Protein 6QFJ (pdb70)

B-factor: mean 63.12, std 31.99, range [20.8, 201.29]

Secondary structure (DSSP, 8-state):
-HHHHHHHHHHHHHHT-TT-SEEEEEEEEEETTEEEEEEEEEE-TT--HHHHHHHHHHHHHHHHHH--S-EEEEEEEEEPPPB-/-HHHHHHHHHHHHHT-TT-SEEEEEEEEEETTEEEEEEEEEE-TT--HHHHHHHHHHHHHHHHHH--S-EEEEEEEEEPPPP-/-HHHHHHHHHHHHHT-TT-SEEEEEEEEEETTEEEEEEEEEE-TT--HHHHHHHHHHHHHHHHHH--S-EEEEEEEEEPPPP-/-HHHHHHHHHHHT-TT--EEEEEEEEEETTEEEEEEEEEE-TT--HHHHHHHHHHHHHHHHHH--S-EEEEEEEEEPPPP-/-HHHHHHHHHHHT-TT--EEEEEEEEE-SSPEEEEEEEEE-TT--HHHHHHHHHHHHHHHHHH--S-EEEEEEEEEPPPB-/-HHHHHHHHHHHT-TT-SEEEEEEEEEETTEEEEEEEEEE-TT--HHHHHHHHHHHHHHHHHH--S-EEEEEEEEEPPPP-

Organism: NCBI:txid1246637

Sequence (493 aa):
SHMEEDYIEAIANVLEKTPSISDVKDIIARELGQVLEFEIDLYVPPDITVTTGEERIKKEVNQIIKEIVDDRKSTVKVRLFAAQEELHMEDYIEAIANVLEKTPSISDVKDIIARELGQVLEFEIDLYVPPDITVTTGERIKKKEVNQIIKEIVDRKSTVKVRLFAAQEELHMEDYIEAIANVLEKTPSISDVKDIIARELGQVLEFEIDLYVPPDITVTTGERIKKEVNQIIKEIVDRKSTVKVRLFAAQEELEDYIEAIANVLEKTPSISDVKDIIARELGQVLEFEIDLYVPPDITVTTGERIKKEVNQIIKEIVDRKSTVKVRLFAAQEELEDYIEAIANVLEKTPSISDVKDIIARELGQVLEFEIDLYVPPDITVTTGERIKKEVNQIIKEIVDRKSTVKVRLFAAQEELEDYIEAIANVLEKTPSISDVKDIIARELGQVLEFEIDLYVPPDITVTTGERIKKEVNQIIKEIVDRKSTVKVRLFAAQEEL

Nearest PDB structures (foldseek):
  6qfj-assembly4_D  TM=9.917E-01  e=2.788E-15  Desulfamplus magnetovallimortis
  3w5z-assembly1_A-2  TM=8.667E-01  e=2.080E-06  Magnetospirillum gryphiswaldense MSR-1
  6han-assembly2_B  TM=8.963E-01  e=3.581E-06  Magnetospirillum gryphiswaldense
  5hok-assembly1_D-2  TM=8.900E-01  e=1.954E-05  Magnetospira sp. QH-2
  5ho5-assembly1_B  TM=8.061E-01  e=1.594E-05  Magnetospira sp. QH-2

Structure (mmCIF, N/CA/C/O backbone):
data_6QFJ
#
_entry.id   6QFJ
#
_cell.length_a   46.973
_cell.length_b   47.070
_cell.length_c   74.626
_cell.angle_alpha   74.19
_cell.angle_beta   84.86
_cell.angle_gamma   84.21
#
_symmetry.space_group_name_H-M   'P 1'
#
loop_
_entity.id
_entity.type
_entity.pdbx_description
1 polymer 'Magnetosome membrane protein MamB, putative Co/Zn/Cd cation transporter. Cation diffusion facilitator family'
2 water water
#
loop_
_atom_site.group_PDB
_atom_site.id
_atom_site.type_symbol
_atom_site.label_atom_id
_atom_site.label_alt_id
_atom_site.label_comp_id
_atom_site.label_asym_id
_atom_site.label_entity_id
_atom_site.label_seq_id
_atom_site.pdbx_PDB_ins_code
_atom_site.Cartn_x
_atom_site.Cartn_y
_atom_site.Cartn_z
_atom_site.occupancy
_atom_site.B_iso_or_equiv
_atom_site.auth_seq_id
_atom_site.auth_comp_id
_atom_site.auth_asym_id
_atom_site.auth_atom_id
_atom_site.pdbx_PDB_model_num
ATOM 1 N N . SER A 1 1 ? -11.827 -14.279 -2.163 1.00 89.46 187 SER A N 1
ATOM 2 C CA . SER A 1 1 ? -10.957 -13.346 -1.379 1.00 91.60 187 SER A CA 1
ATOM 3 C C . SER A 1 1 ? -9.794 -12.711 -2.168 1.00 90.92 187 SER A C 1
ATOM 4 O O . SER A 1 1 ? -9.495 -11.543 -1.998 1.00 86.88 187 SER A O 1
ATOM 7 N N . HIS A 1 2 ? -9.107 -13.481 -3.001 1.00 86.08 188 HIS A N 1
ATOM 8 C CA . HIS A 1 2 ? -8.165 -12.895 -3.935 1.00 82.74 188 HIS A CA 1
ATOM 9 C C . HIS A 1 2 ? -8.959 -11.949 -4.866 1.00 76.69 188 HIS A C 1
ATOM 10 O O . HIS A 1 2 ? -8.376 -11.090 -5.543 1.00 61.60 188 HIS A O 1
ATOM 17 N N . MET A 1 3 ? -10.283 -12.116 -4.884 1.00 69.39 189 MET A N 1
ATOM 18 C CA . MET A 1 3 ? -11.160 -11.310 -5.680 1.00 66.55 189 MET A CA 1
ATOM 19 C C . MET A 1 3 ? -11.106 -9.871 -5.135 1.00 60.94 189 MET A C 1
ATOM 20 O O . MET A 1 3 ? -10.987 -8.906 -5.904 1.00 52.02 189 MET A O 1
ATOM 25 N N A GLU A 1 4 ? -11.165 -9.723 -3.813 0.50 61.65 190 GLU A N 1
ATOM 26 N N B GLU A 1 4 ? -11.150 -9.726 -3.818 0.50 61.15 190 GLU A N 1
ATOM 27 C CA A GLU A 1 4 ? -11.124 -8.375 -3.215 0.50 61.41 190 GLU A CA 1
ATOM 28 C CA B GLU A 1 4 ? -11.073 -8.392 -3.223 0.50 60.61 190 GLU A CA 1
ATOM 29 C C A GLU A 1 4 ? -9.754 -7.710 -3.435 0.50 59.34 190 GLU A C 1
ATOM 30 C C B GLU A 1 4 ? -9.746 -7.711 -3.467 0.50 58.80 190 GLU A C 1
ATOM 31 O O A GLU A 1 4 ? -9.673 -6.493 -3.502 0.50 55.23 190 GLU A O 1
ATOM 32 O O B GLU A 1 4 ? -9.672 -6.492 -3.507 0.50 54.78 190 GLU A O 1
ATOM 43 N N . ASP A 1 5 ? -8.693 -8.511 -3.543 1.00 56.57 191 ASP A N 1
ATOM 44 C CA . ASP A 1 5 ? -7.350 -7.998 -3.805 1.00 56.76 191 ASP A CA 1
ATOM 45 C C . ASP A 1 5 ? -7.251 -7.372 -5.192 1.00 52.66 191 ASP A C 1
ATOM 46 O O . ASP A 1 5 ? -6.683 -6.293 -5.355 1.00 47.62 191 ASP A O 1
ATOM 51 N N . TYR A 1 6 ? -7.842 -8.061 -6.156 1.00 47.88 192 TYR A N 1
ATOM 52 C CA . TYR A 1 6 ? -7.902 -7.568 -7.490 1.00 48.30 192 TYR A CA 1
ATOM 53 C C . TYR A 1 6 ? -8.717 -6.265 -7.612 1.00 49.57 192 TYR A C 1
ATOM 54 O O . TYR A 1 6 ? -8.284 -5.312 -8.267 1.00 48.72 192 TYR A O 1
ATOM 63 N N . ILE A 1 7 ? -9.904 -6.253 -7.004 1.00 48.89 193 ILE A N 1
ATOM 64 C CA . ILE A 1 7 ? -10.767 -5.083 -7.003 1.00 47.69 193 ILE A CA 1
ATOM 65 C C . ILE A 1 7 ? -10.047 -3.830 -6.447 1.00 46.24 193 ILE A C 1
ATOM 66 O O . ILE A 1 7 ? -10.117 -2.750 -7.050 1.00 42.01 193 ILE A O 1
ATOM 71 N N . GLU A 1 8 ? -9.334 -4.006 -5.348 1.00 46.05 194 GLU A N 1
ATOM 72 C CA . GLU A 1 8 ? -8.605 -2.933 -4.735 1.00 43.75 194 GLU A CA 1
ATOM 73 C C . GLU A 1 8 ? -7.502 -2.378 -5.627 1.00 40.44 194 GLU A C 1
ATOM 74 O O . GLU A 1 8 ? -7.331 -1.165 -5.719 1.00 34.51 194 GLU A O 1
ATOM 80 N N . ALA A 1 9 ? -6.759 -3.259 -6.320 1.00 38.51 195 ALA A N 1
ATOM 81 C CA . ALA A 1 9 ? -5.727 -2.784 -7.163 1.00 38.98 195 ALA A CA 1
ATOM 82 C C . ALA A 1 9 ? -6.353 -2.083 -8.408 1.00 34.32 195 ALA A C 1
ATOM 83 O O . ALA A 1 9 ? -5.858 -1.073 -8.889 1.00 32.17 195 ALA A O 1
ATOM 85 N N . ILE A 1 10 ? -7.376 -2.693 -8.974 1.00 35.60 196 ILE A N 1
ATOM 86 C CA . ILE A 1 10 ? -8.109 -2.085 -10.089 1.00 33.10 196 ILE A CA 1
ATOM 87 C C . ILE A 1 10 ? -8.617 -0.674 -9.724 1.00 32.80 196 ILE A C 1
ATOM 88 O O . ILE A 1 10 ? -8.331 0.284 -10.416 1.00 30.54 196 ILE A O 1
ATOM 93 N N . ALA A 1 11 ? -9.233 -0.524 -8.564 1.00 35.56 197 ALA A N 1
ATOM 94 C CA . ALA A 1 11 ? -9.705 0.779 -8.104 1.00 34.82 197 ALA A CA 1
ATOM 95 C C . ALA A 1 11 ? -8.573 1.732 -7.923 1.00 36.54 197 ALA A C 1
ATOM 96 O O . ALA A 1 11 ? -8.708 2.874 -8.304 1.00 32.45 197 ALA A O 1
ATOM 98 N N . ASN A 1 12 ? -7.438 1.257 -7.408 1.00 35.95 198 ASN A N 1
ATOM 99 C CA . ASN A 1 12 ? -6.295 2.137 -7.211 1.00 34.50 198 ASN A CA 1
ATOM 100 C C . ASN A 1 12 ? -5.842 2.684 -8.555 1.00 30.96 198 ASN A C 1
ATOM 101 O O . ASN A 1 12 ? -5.577 3.861 -8.689 1.00 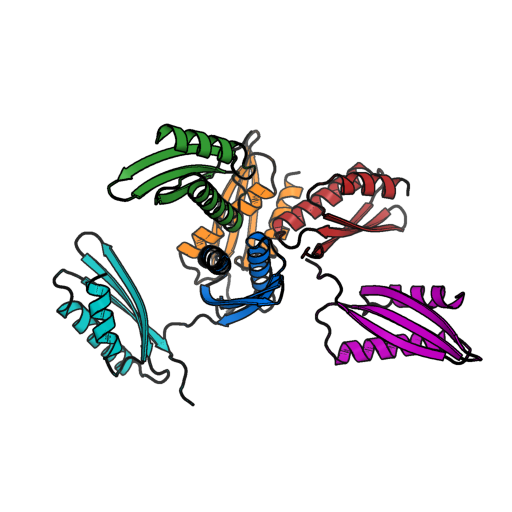31.62 198 ASN A O 1
ATOM 106 N N . VAL A 1 13 ? -5.831 1.849 -9.586 1.00 29.15 199 VAL A N 1
ATOM 107 C CA . VAL A 1 13 ? -5.378 2.330 -10.898 1.00 26.59 199 VAL A CA 1
ATOM 108 C C . VAL A 1 13 ? -6.341 3.304 -11.483 1.00 26.55 199 VAL A C 1
ATOM 109 O O . VAL A 1 13 ? -5.965 4.412 -11.982 1.00 26.93 199 VAL A O 1
ATOM 113 N N . LEU A 1 14 ? -7.609 2.932 -11.466 1.00 27.65 200 LEU A N 1
ATOM 114 C CA . LEU A 1 14 ? -8.654 3.700 -12.139 1.00 28.85 200 LEU A CA 1
ATOM 115 C C . LEU A 1 14 ? -8.754 5.103 -11.510 1.00 30.50 200 LEU A C 1
ATOM 116 O O . LEU A 1 14 ? -8.899 6.083 -12.234 1.00 32.57 200 LEU A O 1
ATOM 121 N N . GLU A 1 15 ? -8.578 5.193 -10.199 1.00 32.08 201 GLU A N 1
ATOM 122 C CA . GLU A 1 15 ? -8.565 6.462 -9.512 1.00 35.53 201 GLU A CA 1
ATOM 123 C C . GLU A 1 15 ? -7.500 7.420 -10.030 1.00 35.43 201 GLU A C 1
ATOM 124 O O . GLU A 1 15 ? -7.627 8.638 -9.877 1.00 36.20 201 GLU A O 1
ATOM 130 N N . LYS A 1 16 ? -6.416 6.881 -10.527 1.00 33.45 202 LYS A N 1
ATOM 131 C CA . LYS A 1 16 ? -5.302 7.674 -10.963 1.00 36.34 202 LYS A CA 1
ATOM 132 C C . LYS A 1 16 ? -5.261 7.741 -12.476 1.00 31.61 202 LYS A C 1
ATOM 133 O O . LYS A 1 16 ? -4.308 8.235 -13.040 1.00 32.80 202 LYS A O 1
ATOM 139 N N . THR A 1 17 ? -6.302 7.265 -13.155 1.00 30.04 203 THR A N 1
ATOM 140 C CA . THR A 1 17 ? -6.305 7.278 -14.611 1.00 25.13 203 THR A CA 1
ATOM 141 C C . THR A 1 17 ? -6.986 8.576 -15.042 1.00 26.66 203 THR A C 1
ATOM 142 O O . THR A 1 17 ? -8.193 8.776 -14.798 1.00 27.29 203 THR A O 1
ATOM 146 N N . PRO A 1 18 ? -6.220 9.493 -15.681 1.00 26.68 204 PRO A N 1
ATOM 147 C CA . PRO A 1 18 ? -6.790 10.808 -15.948 1.00 28.52 204 PRO A CA 1
ATOM 148 C C . PRO A 1 18 ? -8.043 10.877 -16.861 1.00 29.34 204 PRO A C 1
ATOM 149 O O . PRO A 1 18 ? -8.828 11.825 -16.735 1.00 30.94 204 PRO A O 1
ATOM 153 N N . SER A 1 19 ? -8.257 9.916 -17.737 1.00 29.48 205 SER A N 1
ATOM 154 C CA . SER A 1 19 ? -9.456 9.969 -18.594 1.00 30.85 205 SER A CA 1
ATOM 155 C C . SER A 1 19 ? -10.801 9.650 -17.876 1.00 30.58 205 SER A C 1
ATOM 156 O O . SER A 1 19 ? -11.898 9.813 -18.440 1.00 35.51 205 SER A O 1
ATOM 159 N N . ILE A 1 20 ? -10.697 9.234 -16.629 1.00 30.90 206 ILE A N 1
ATOM 160 C CA . ILE A 1 20 ? -11.818 8.769 -15.834 1.00 31.05 206 ILE A CA 1
ATOM 161 C C . ILE A 1 20 ? -12.043 9.761 -14.738 1.00 32.12 206 ILE A C 1
ATOM 162 O O . ILE A 1 20 ? -11.120 10.060 -13.976 1.00 31.54 206 ILE A O 1
ATOM 167 N N . SER A 1 21 ? -13.275 10.285 -14.621 1.00 27.32 207 SER A N 1
ATOM 168 C CA . SER A 1 21 ? -13.569 11.263 -13.528 1.00 29.58 207 SER A CA 1
ATOM 169 C C . SER A 1 21 ? -13.676 10.577 -12.178 1.00 30.35 207 SER A C 1
ATOM 170 O O . SER A 1 21 ? -13.223 11.056 -11.181 1.00 32.01 207 SER A O 1
ATOM 173 N N . ASP A 1 22 ? -14.266 9.417 -12.142 1.00 34.80 208 ASP A N 1
ATOM 174 C CA . ASP A 1 22 ? -14.462 8.674 -10.865 1.00 34.40 208 ASP A CA 1
ATOM 175 C C . ASP A 1 22 ? -14.953 7.264 -11.181 1.00 30.85 208 ASP A C 1
ATOM 176 O O . ASP A 1 22 ? -15.460 7.002 -12.281 1.00 31.18 208 ASP A O 1
ATOM 181 N N . VAL A 1 23 ? -14.802 6.385 -10.218 1.00 31.62 209 VAL A N 1
ATOM 182 C CA . VAL A 1 23 ? -15.312 5.030 -10.279 1.00 32.91 209 VAL A CA 1
ATOM 183 C C . VAL A 1 23 ? -16.704 5.071 -9.700 1.00 34.59 209 VAL A C 1
ATOM 184 O O . VAL A 1 23 ? -16.885 5.520 -8.581 1.00 36.67 209 VAL A O 1
ATOM 188 N N . LYS A 1 24 ? -17.683 4.615 -10.456 1.00 32.77 210 LYS A N 1
ATOM 189 C CA . LYS A 1 24 ? -19.033 4.524 -9.941 1.00 35.26 210 LYS A CA 1
ATOM 190 C C . LYS A 1 24 ? -19.269 3.197 -9.229 1.00 36.95 210 LYS A C 1
ATOM 191 O O . LYS A 1 24 ? -19.879 3.159 -8.180 1.00 38.92 210 LYS A O 1
ATOM 197 N N . ASP A 1 25 ? -18.786 2.116 -9.803 1.00 37.38 211 ASP A N 1
ATOM 198 C CA . ASP A 1 25 ? -18.934 0.797 -9.196 1.00 39.45 211 ASP A CA 1
ATOM 199 C C . ASP A 1 25 ? -18.068 -0.222 -9.868 1.00 35.51 211 ASP A C 1
ATOM 200 O O . ASP A 1 25 ? -17.796 -0.145 -11.073 1.00 33.29 211 ASP A O 1
ATOM 205 N N . ILE A 1 26 ? -17.586 -1.162 -9.080 1.00 37.12 212 ILE A N 1
ATOM 206 C CA . ILE A 1 26 ? -16.807 -2.321 -9.581 1.00 38.08 212 ILE A CA 1
ATOM 207 C C . ILE A 1 26 ? -17.434 -3.565 -9.013 1.00 41.16 212 ILE A C 1
ATOM 208 O O . ILE A 1 26 ? -17.542 -3.717 -7.795 1.00 40.63 212 ILE A O 1
ATOM 213 N N . ILE A 1 27 ? -17.875 -4.449 -9.886 1.00 40.59 213 ILE A N 1
ATOM 214 C CA . ILE A 1 27 ? -18.387 -5.749 -9.436 1.00 42.59 213 ILE A CA 1
ATOM 215 C C . ILE A 1 27 ? -17.578 -6.843 -10.058 1.00 40.82 213 ILE A C 1
ATOM 216 O O . ILE A 1 27 ? -17.183 -6.731 -11.217 1.00 39.60 213 ILE A O 1
ATOM 221 N N . ALA A 1 28 ? -17.373 -7.935 -9.326 1.00 45.99 214 ALA A N 1
ATOM 222 C CA . ALA A 1 28 ? -16.669 -9.134 -9.846 1.00 45.16 214 ALA A CA 1
ATOM 223 C C . ALA A 1 28 ? -17.368 -10.398 -9.417 1.00 50.01 214 ALA A C 1
ATOM 224 O O . ALA A 1 28 ? -17.790 -10.508 -8.284 1.00 49.47 214 ALA A O 1
ATOM 226 N N . ARG A 1 29 ? -17.459 -11.377 -10.308 1.00 53.50 215 ARG A N 1
ATOM 227 C CA . ARG A 1 29 ? -17.895 -12.681 -9.873 1.00 56.93 215 ARG A CA 1
ATOM 228 C C . ARG A 1 29 ? -17.157 -13.766 -10.613 1.00 57.37 215 ARG A C 1
ATOM 229 O O . ARG A 1 29 ? -16.563 -13.540 -11.672 1.00 50.19 215 ARG A O 1
ATOM 237 N N . GLU A 1 30 ? -17.236 -14.960 -10.046 1.00 58.41 216 GLU A N 1
ATOM 238 C CA . GLU A 1 30 ? -16.563 -16.102 -10.621 1.00 57.82 216 GLU A CA 1
ATOM 239 C C . GLU A 1 30 ? -17.556 -16.892 -11.412 1.00 59.26 216 GLU A C 1
ATOM 240 O O . GLU A 1 30 ? -18.608 -17.211 -10.930 1.00 66.51 216 GLU A O 1
ATOM 246 N N . LEU A 1 31 ? -17.200 -17.179 -12.640 1.00 59.22 217 LEU A N 1
ATOM 247 C CA . LEU A 1 31 ? -17.893 -18.132 -13.456 1.00 63.45 217 LEU A CA 1
ATOM 248 C C . LEU A 1 31 ? -16.924 -19.264 -13.856 1.00 62.94 217 LEU A C 1
ATOM 249 O O . LEU A 1 31 ? -16.226 -19.147 -14.851 1.00 58.11 217 LEU A O 1
ATOM 254 N N . GLY A 1 32 ? -16.961 -20.399 -13.122 1.00 60.13 218 GLY A N 1
ATOM 255 C CA . GLY A 1 32 ? -15.915 -21.381 -13.156 1.00 56.71 218 GLY A CA 1
ATOM 256 C C . GLY A 1 32 ? -14.582 -20.679 -12.895 1.00 55.31 218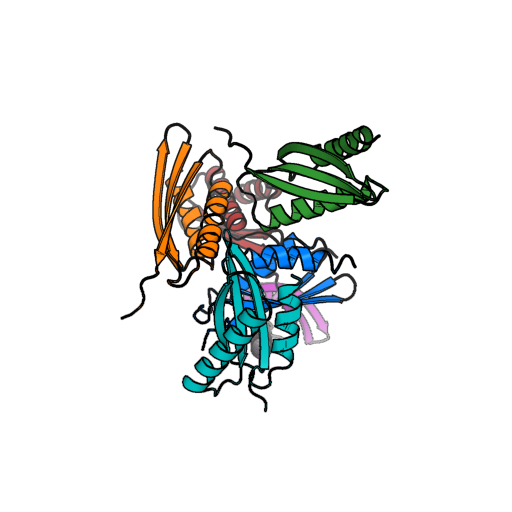 GLY A C 1
ATOM 257 O O . GLY A 1 32 ? -14.450 -19.918 -11.931 1.00 58.40 218 GLY A O 1
ATOM 258 N N . GLN A 1 33 ? -13.635 -20.862 -13.801 1.00 50.90 219 GLN A N 1
ATOM 259 C CA . GLN A 1 33 ? -12.319 -20.342 -13.674 1.00 49.85 219 GLN A CA 1
ATOM 260 C C . GLN A 1 33 ? -12.221 -18.916 -14.260 1.00 47.28 219 GLN A C 1
ATOM 261 O O . GLN A 1 33 ? -11.133 -18.414 -14.387 1.00 48.94 219 GLN A O 1
ATOM 267 N N . VAL A 1 34 ? -13.324 -18.355 -14.744 1.00 45.71 220 VAL A N 1
ATOM 268 C CA . VAL A 1 34 ? -13.328 -17.046 -15.371 1.00 43.05 220 VAL A CA 1
ATOM 269 C C . VAL A 1 34 ? -13.823 -16.043 -14.365 1.00 42.88 220 VAL A C 1
ATOM 270 O O . VAL A 1 34 ? -14.864 -16.228 -13.793 1.00 44.86 220 VAL A O 1
ATOM 274 N N . LEU A 1 35 ? -13.064 -14.968 -14.183 1.00 42.66 221 LEU A N 1
ATOM 275 C CA . LEU A 1 35 ? -13.518 -13.836 -13.451 1.00 44.02 221 LEU A CA 1
ATOM 276 C C . LEU A 1 35 ? -14.231 -12.824 -14.347 1.00 43.25 221 LEU A C 1
ATOM 277 O O . LEU A 1 35 ? -13.638 -12.287 -15.309 1.00 41.59 221 LEU A O 1
ATOM 282 N N . GLU A 1 36 ? -15.475 -12.543 -14.007 1.00 44.01 222 GLU A N 1
ATOM 283 C CA . GLU A 1 36 ? -16.283 -11.543 -14.709 1.00 46.18 222 GLU A CA 1
ATOM 284 C C . GLU A 1 36 ? -16.296 -10.214 -13.977 1.00 42.07 222 GLU A C 1
ATOM 285 O O . GLU A 1 36 ? -16.695 -10.142 -12.816 1.00 42.75 222 GLU A O 1
ATOM 291 N N . PHE A 1 37 ? -15.869 -9.181 -14.662 1.00 36.07 223 PHE A N 1
ATOM 292 C CA . PHE A 1 37 ? -15.870 -7.829 -14.070 1.00 34.45 223 PHE A CA 1
ATOM 293 C C . PHE A 1 37 ? -16.880 -6.935 -14.766 1.00 34.85 223 PHE A C 1
ATOM 294 O O . PHE A 1 37 ? -17.002 -6.964 -16.004 1.00 36.87 223 PHE A O 1
ATOM 302 N N . GLU A 1 38 ? -17.649 -6.198 -13.964 1.00 36.25 224 GLU A N 1
ATOM 303 C CA . GLU A 1 38 ? -18.530 -5.121 -14.431 1.00 35.55 224 GLU A CA 1
ATOM 304 C C . GLU A 1 38 ? -18.037 -3.861 -13.829 1.00 32.11 224 GLU A C 1
ATOM 305 O O . GLU A 1 38 ? -17.996 -3.716 -12.579 1.00 34.84 224 GLU A O 1
ATOM 311 N N . ILE A 1 39 ? -17.611 -2.953 -14.685 1.00 29.09 225 ILE A N 1
ATOM 312 C CA . ILE A 1 39 ? -17.018 -1.716 -14.246 1.00 32.81 225 ILE A CA 1
ATOM 313 C C . ILE A 1 39 ? -17.861 -0.536 -14.747 1.00 30.69 225 ILE A C 1
ATOM 314 O O . ILE A 1 39 ? -18.042 -0.350 -15.994 1.00 28.07 225 ILE A O 1
ATOM 319 N N . ASP A 1 40 ? -18.368 0.257 -13.793 1.00 29.21 226 ASP A N 1
ATOM 320 C CA . ASP A 1 40 ? -19.083 1.489 -14.095 1.00 30.21 226 ASP A CA 1
ATOM 321 C C . ASP A 1 40 ? -18.245 2.692 -13.742 1.00 28.50 226 ASP A C 1
ATOM 322 O O . ASP A 1 40 ? -17.768 2.797 -12.615 1.00 28.70 226 ASP A O 1
ATOM 327 N N . LEU A 1 41 ? -18.096 3.612 -14.686 1.00 25.03 227 LEU A N 1
ATOM 328 C CA . LEU A 1 41 ? -17.282 4.825 -14.515 1.00 24.90 227 LEU A CA 1
ATOM 329 C C . LEU A 1 41 ? -17.985 6.080 -14.868 1.00 24.75 227 LEU A C 1
ATOM 330 O O . LEU A 1 41 ? -18.850 6.092 -15.732 1.00 28.31 227 LEU A O 1
ATOM 335 N N . TYR A 1 42 ? -17.619 7.166 -14.171 1.00 24.44 228 TYR A N 1
ATOM 336 C CA . TYR A 1 42 ? -18.013 8.504 -14.528 1.00 23.71 228 TYR A CA 1
ATOM 337 C C . TYR A 1 42 ? -16.978 9.080 -15.397 1.00 23.85 228 TYR A C 1
ATOM 338 O O . TYR A 1 42 ? -15.797 8.955 -15.150 1.00 25.23 228 TYR A O 1
ATOM 347 N N . VAL A 1 43 ? -17.409 9.748 -16.443 1.00 27.05 229 VAL A N 1
ATOM 348 C CA . VAL A 1 43 ? -16.504 10.436 -17.363 1.00 26.53 229 VAL A CA 1
ATOM 349 C C . VAL A 1 43 ? -17.116 11.798 -17.680 1.00 27.64 229 VAL A C 1
ATOM 350 O O . VAL A 1 43 ? -18.307 12.032 -17.401 1.00 31.75 229 VAL A O 1
ATOM 354 N N . PRO A 1 44 ? -16.354 12.669 -18.353 1.00 27.82 230 PRO A N 1
ATOM 355 C CA . PRO A 1 44 ? -16.848 14.027 -18.607 1.00 29.67 230 PRO A CA 1
ATOM 356 C C . PRO A 1 44 ? -18.033 13.917 -19.495 1.00 30.86 230 PRO A C 1
ATOM 357 O O . PRO A 1 44 ? -18.028 13.091 -20.439 1.00 29.92 230 PRO A O 1
ATOM 361 N N . PRO A 1 45 ? -19.076 14.715 -19.233 1.00 33.83 231 PRO A N 1
ATOM 362 C CA . PRO A 1 45 ? -20.335 14.592 -20.021 1.00 30.58 231 PRO A CA 1
ATOM 363 C C . PRO A 1 45 ? -20.216 14.816 -21.511 1.00 32.93 231 PRO A C 1
ATOM 364 O O . PRO A 1 45 ? -21.065 14.328 -22.266 1.00 32.79 231 PRO A O 1
ATOM 368 N N . ASP A 1 46 ? -19.193 15.540 -21.951 1.00 33.12 232 ASP A N 1
ATOM 369 C CA . ASP A 1 46 ? -19.029 15.836 -23.346 1.00 36.17 232 ASP A CA 1
ATOM 370 C C . ASP A 1 46 ? -18.132 14.824 -24.097 1.00 37.29 232 ASP A C 1
ATOM 371 O O . ASP A 1 46 ? -17.737 15.085 -25.206 1.00 37.95 232 ASP A O 1
ATOM 376 N N . ILE A 1 47 ? -17.798 13.673 -23.537 1.00 33.56 233 ILE A N 1
ATOM 377 C CA . ILE A 1 47 ? -16.872 12.806 -24.290 1.00 32.41 233 ILE A CA 1
ATOM 378 C C . ILE A 1 47 ? -17.569 12.413 -25.602 1.00 34.54 233 ILE A C 1
ATOM 379 O O . ILE A 1 47 ? -18.760 12.257 -25.652 1.00 33.86 233 ILE A O 1
ATOM 384 N N . THR A 1 48 ? -16.800 12.167 -26.632 1.00 35.17 234 THR A N 1
ATOM 385 C CA . THR A 1 48 ? -17.376 11.641 -27.897 1.00 35.56 234 THR A CA 1
ATOM 386 C C . THR A 1 48 ? -17.451 10.131 -27.819 1.00 33.67 234 THR A C 1
ATOM 387 O O . THR A 1 48 ? -16.896 9.485 -26.903 1.00 28.36 234 THR A O 1
ATOM 391 N N . VAL A 1 49 ? -18.079 9.564 -28.819 1.00 35.98 235 VAL A N 1
ATOM 392 C CA . VAL A 1 49 ? -18.222 8.111 -28.912 1.00 40.38 235 VAL A CA 1
ATOM 393 C C . VAL A 1 49 ? -16.868 7.406 -29.065 1.00 35.70 235 VAL A C 1
ATOM 394 O O . VAL A 1 49 ? -16.603 6.374 -28.448 1.00 36.44 235 VAL A O 1
ATOM 398 N N . THR A 1 50 ? -15.992 8.016 -29.851 1.00 34.36 236 THR A N 1
ATOM 399 C CA . THR A 1 50 ? -14.674 7.486 -30.043 1.00 34.52 236 THR A CA 1
ATOM 400 C C . THR A 1 50 ? -13.863 7.492 -28.750 1.00 31.73 236 THR A C 1
ATOM 401 O O . THR A 1 50 ? -13.252 6.491 -28.388 1.00 31.65 236 THR A O 1
ATOM 405 N N . THR A 1 51 ? -13.877 8.608 -28.019 1.00 31.26 237 THR A N 1
ATOM 406 C CA . THR A 1 51 ? -13.145 8.659 -26.762 1.00 29.48 237 THR A CA 1
ATOM 407 C C . THR A 1 51 ? -13.681 7.620 -25.806 1.00 27.52 237 THR A C 1
ATOM 408 O O . THR A 1 51 ? -12.939 7.018 -25.061 1.00 28.52 237 THR A O 1
ATOM 412 N N . GLY A 1 52 ? -15.030 7.481 -25.760 1.00 26.47 238 GLY A N 1
ATOM 413 C CA . GLY A 1 52 ? -15.658 6.495 -24.862 1.00 25.29 238 GLY A CA 1
ATOM 414 C C . GLY A 1 52 ? -15.189 5.087 -25.156 1.00 25.99 238 GLY A C 1
ATOM 415 O O . GLY A 1 52 ? -14.796 4.339 -24.245 1.00 22.49 238 GLY A O 1
ATOM 416 N N . GLU A 1 53 ? -15.134 4.748 -26.434 1.00 27.65 239 GLU A N 1
ATOM 417 C CA A GLU A 1 53 ? -14.588 3.456 -26.852 0.50 30.53 239 GLU A CA 1
ATOM 418 C CA B GLU A 1 53 ? -14.581 3.459 -26.868 0.50 31.33 239 GLU A CA 1
ATOM 419 C C . GLU A 1 53 ? -13.090 3.288 -26.496 1.00 28.34 239 GLU A C 1
ATOM 420 O O . GLU A 1 53 ? -12.671 2.251 -25.949 1.00 25.45 239 GLU A O 1
ATOM 431 N N . ARG A 1 54 ? -12.312 4.330 -26.716 1.00 26.87 240 ARG A N 1
ATOM 432 C CA . ARG A 1 54 ? -10.933 4.353 -26.262 1.00 24.73 240 ARG A CA 1
ATOM 433 C C . ARG A 1 54 ? -10.786 4.235 -24.723 1.00 25.90 240 ARG A C 1
ATOM 434 O O . ARG A 1 54 ? -9.963 3.444 -24.235 1.00 23.54 240 ARG A O 1
ATOM 442 N N . ILE A 1 55 ? -11.646 4.858 -23.934 1.00 23.65 241 ILE A N 1
ATOM 443 C CA . ILE A 1 55 ? -11.549 4.637 -22.460 1.00 23.32 241 ILE A CA 1
ATOM 444 C C . ILE A 1 55 ? -11.888 3.199 -22.087 1.00 23.33 241 ILE A C 1
ATOM 445 O O . ILE A 1 55 ? -11.247 2.589 -21.168 1.00 23.76 241 ILE A O 1
ATOM 450 N N . LYS A 1 56 ? -12.924 2.612 -22.741 1.00 22.71 242 LYS A N 1
ATOM 451 C CA . LYS A 1 56 ? -13.265 1.167 -22.440 1.00 23.66 242 LYS A CA 1
ATOM 452 C C . LYS A 1 56 ? -12.147 0.223 -22.742 1.00 24.25 242 LYS A C 1
ATOM 453 O O . LYS A 1 56 ? -11.870 -0.681 -21.983 1.00 25.98 242 LYS A O 1
ATOM 459 N N . LYS A 1 57 ? -11.444 0.485 -23.825 1.00 29.05 243 LYS A N 1
ATOM 460 C CA . LYS A 1 57 ? -10.221 -0.235 -24.162 1.00 35.31 243 LYS A CA 1
ATOM 461 C C . LYS A 1 57 ? -9.131 -0.086 -23.097 1.00 32.92 243 LYS A C 1
ATOM 462 O O . LYS A 1 57 ? -8.456 -1.086 -22.722 1.00 27.39 243 LYS A O 1
ATOM 468 N N . GLU A 1 58 ? -8.910 1.153 -22.598 1.00 28.38 244 GLU A N 1
ATOM 469 C CA . GLU A 1 58 ? -7.922 1.335 -21.466 1.00 28.54 244 GLU A CA 1
ATOM 470 C C . GLU A 1 58 ? -8.291 0.599 -20.246 1.00 25.31 244 GLU A C 1
ATOM 471 O O . GLU A 1 58 ? -7.426 0.002 -19.559 1.00 28.24 244 GLU A O 1
ATOM 477 N N . VAL A 1 59 ? -9.590 0.631 -19.904 1.00 24.08 245 VAL A N 1
ATOM 478 C CA . VAL A 1 59 ? -10.027 -0.118 -18.721 1.00 26.00 245 VAL A CA 1
ATOM 479 C C . VAL A 1 59 ? -9.828 -1.614 -18.834 1.00 24.98 245 VAL A C 1
ATOM 480 O O . VAL A 1 59 ? -9.397 -2.328 -17.904 1.00 23.20 245 VAL A O 1
ATOM 484 N N . ASN A 1 60 ? -10.089 -2.100 -20.009 1.00 27.77 246 ASN A N 1
ATOM 485 C CA . ASN A 1 60 ? -9.922 -3.508 -20.298 1.00 27.73 246 ASN A CA 1
ATOM 486 C C . ASN A 1 60 ? -8.430 -3.912 -20.178 1.00 28.55 246 ASN A C 1
ATOM 487 O O . ASN A 1 60 ? -8.106 -4.945 -19.603 1.00 29.78 246 ASN A O 1
ATOM 492 N N . GLN A 1 61 ? -7.543 -3.072 -20.696 1.00 25.47 247 GLN A N 1
ATOM 493 C CA . GLN A 1 61 ? -6.105 -3.300 -20.603 1.00 23.57 247 GLN A CA 1
ATOM 494 C C . GLN A 1 61 ? -5.687 -3.376 -19.141 1.00 23.62 247 GLN A C 1
ATOM 495 O O . GLN A 1 61 ? -4.954 -4.266 -18.717 1.00 21.80 247 GLN A O 1
ATOM 501 N N . ILE A 1 62 ? -6.183 -2.461 -18.346 1.00 23.72 248 ILE A N 1
ATOM 502 C CA . ILE A 1 62 ? -5.834 -2.481 -16.898 1.00 24.05 248 ILE A CA 1
ATOM 503 C C . ILE A 1 62 ? -6.197 -3.752 -16.234 1.00 24.39 248 ILE A C 1
ATOM 504 O O . ILE A 1 62 ? -5.368 -4.402 -15.580 1.00 27.23 248 ILE A O 1
ATOM 509 N N . ILE A 1 63 ? -7.435 -4.206 -16.480 1.00 26.10 249 ILE A N 1
ATOM 510 C CA . ILE A 1 63 ? -7.856 -5.452 -15.860 1.00 27.00 249 ILE A CA 1
ATOM 511 C C . ILE A 1 63 ? -7.050 -6.635 -16.317 1.00 29.21 249 ILE A C 1
ATOM 512 O O . ILE A 1 63 ? -6.564 -7.441 -15.482 1.00 33.71 249 ILE A O 1
ATOM 517 N N . LYS A 1 64 ? -6.869 -6.769 -17.631 1.00 30.14 250 LYS A N 1
ATOM 518 C CA . LYS A 1 64 ? -6.082 -7.868 -18.153 1.00 32.20 250 LYS A CA 1
ATOM 519 C C . LYS A 1 64 ? -4.650 -7.884 -17.596 1.00 30.44 250 LYS A C 1
ATOM 520 O O . LYS A 1 64 ? -4.064 -8.941 -17.392 1.00 32.62 250 LYS A O 1
ATOM 526 N N . GLU A 1 65 ? -4.076 -6.717 -17.370 1.00 28.01 251 GLU A N 1
ATOM 527 C CA . GLU A 1 65 ? -2.770 -6.682 -16.810 1.00 30.18 251 GLU A CA 1
ATOM 528 C C . GLU A 1 65 ? -2.759 -7.081 -15.350 1.00 30.20 251 GLU A C 1
ATOM 529 O O . GLU A 1 65 ? -1.857 -7.781 -14.898 1.00 34.97 251 GLU A O 1
ATOM 535 N N . ILE A 1 66 ? -3.718 -6.616 -14.583 1.00 30.73 252 ILE A N 1
ATOM 536 C CA . ILE A 1 66 ? -3.720 -6.919 -13.128 1.00 32.52 252 ILE A CA 1
ATOM 537 C C . ILE A 1 66 ? -4.129 -8.328 -12.778 1.00 32.37 252 ILE A C 1
ATOM 538 O O . ILE A 1 66 ? -3.552 -8.940 -11.893 1.00 38.15 252 ILE A O 1
ATOM 543 N N . VAL A 1 67 ? -5.139 -8.848 -13.443 1.00 32.77 253 VAL A N 1
ATOM 544 C CA . VAL A 1 67 ? -5.655 -10.182 -13.176 1.00 34.00 253 VAL A CA 1
ATOM 545 C C . VAL A 1 67 ? -4.952 -11.220 -14.046 1.00 38.17 253 VAL A C 1
ATOM 546 O O . VAL A 1 67 ? -5.067 -11.196 -15.271 1.00 40.38 253 VAL A O 1
ATOM 550 N N . ASP A 1 68 ? -4.305 -12.176 -13.406 1.00 46.50 254 ASP A N 1
ATOM 551 C CA A ASP A 1 68 ? -3.523 -13.188 -14.096 0.50 53.53 254 ASP A CA 1
ATOM 552 C CA B ASP A 1 68 ? -3.501 -13.199 -14.127 0.50 52.95 254 ASP A CA 1
ATOM 553 C C . ASP A 1 68 ? -4.438 -14.161 -14.870 1.00 54.88 254 ASP A C 1
ATOM 554 O O . ASP A 1 68 ? -4.185 -14.523 -16.033 1.00 59.98 254 ASP A O 1
ATOM 563 N N . ARG A 1 69 ? -5.521 -14.544 -14.225 1.00 54.03 255 ARG A N 1
ATOM 564 C CA . ARG A 1 69 ? -6.471 -15.492 -14.797 1.00 50.77 255 ARG A CA 1
ATOM 565 C C . ARG A 1 69 ? -7.345 -14.902 -15.891 1.00 43.02 255 ARG A C 1
ATOM 566 O O . ARG A 1 69 ? -7.436 -13.676 -16.078 1.00 38.84 255 ARG A O 1
ATOM 574 N N . LYS A 1 70 ? -8.020 -15.790 -16.562 1.00 36.14 256 LYS A N 1
ATOM 575 C CA . LYS A 1 70 ? -8.934 -15.422 -17.612 1.00 35.80 256 LYS A CA 1
ATOM 576 C C . LYS A 1 70 ? -10.069 -14.560 -17.050 1.00 35.45 256 LYS A C 1
ATOM 577 O O . LYS A 1 70 ? -10.621 -14.850 -15.975 1.00 37.27 256 LYS A O 1
ATOM 583 N N . SER A 1 71 ? -10.424 -13.506 -17.791 1.00 33.89 257 SER A N 1
ATOM 584 C CA . SER A 1 71 ? -11.419 -12.573 -17.394 1.00 32.98 257 SER A CA 1
ATOM 585 C C . SER A 1 71 ? -12.266 -12.100 -18.555 1.00 35.59 257 SER A C 1
ATOM 586 O O . SER A 1 71 ? -11.895 -12.174 -19.720 1.00 35.04 257 SER A O 1
ATOM 589 N N . THR A 1 72 ? -13.452 -11.643 -18.181 1.00 35.57 258 THR A N 1
ATOM 590 C CA . THR A 1 72 ? -14.350 -10.956 -19.034 1.00 42.56 258 THR A CA 1
ATOM 591 C C . THR A 1 72 ? -14.602 -9.583 -18.382 1.00 38.12 258 THR A C 1
ATOM 592 O O . THR A 1 72 ? -14.700 -9.494 -17.179 1.00 40.11 258 THR A O 1
ATOM 596 N N . VAL A 1 73 ? -14.739 -8.556 -19.197 1.00 32.88 259 VAL A N 1
ATOM 597 C CA . VAL A 1 73 ? -14.817 -7.194 -18.672 1.00 33.11 259 VAL A CA 1
ATOM 598 C C . VAL A 1 73 ? -15.938 -6.470 -19.376 1.00 32.89 259 VAL A C 1
ATOM 599 O O . VAL A 1 73 ? -15.925 -6.314 -20.589 1.00 31.95 259 VAL A O 1
ATOM 603 N N . LYS A 1 74 ? -16.909 -6.025 -18.617 1.00 34.53 260 LYS A N 1
ATOM 604 C CA . LYS A 1 74 ? -17.970 -5.220 -19.196 1.00 35.64 260 LYS A CA 1
ATOM 605 C C . LYS A 1 74 ? -17.876 -3.778 -18.582 1.00 32.90 260 LYS A C 1
ATOM 606 O O . LYS A 1 74 ? -17.966 -3.602 -17.357 1.00 27.42 260 LYS A O 1
ATOM 612 N N . VAL A 1 75 ? -17.733 -2.767 -19.435 1.00 29.35 261 VAL A N 1
ATOM 613 C CA . VAL A 1 75 ? -17.510 -1.383 -18.945 1.00 29.83 261 VAL A CA 1
ATOM 614 C C . VAL A 1 75 ? -18.704 -0.528 -19.348 1.00 30.16 261 VAL A C 1
ATOM 615 O O . VAL A 1 75 ? -19.078 -0.555 -20.524 1.00 27.21 261 VAL A O 1
ATOM 619 N N . ARG A 1 76 ? -19.268 0.220 -18.386 1.00 27.62 262 ARG A N 1
ATOM 620 C CA . ARG A 1 76 ? -20.304 1.174 -18.710 1.00 31.38 262 ARG A CA 1
ATOM 621 C C . ARG A 1 76 ? -19.842 2.566 -18.351 1.00 26.77 262 ARG A C 1
ATOM 622 O O . ARG A 1 76 ? -19.307 2.761 -17.287 1.00 25.71 262 ARG A O 1
ATOM 630 N N . LEU A 1 77 ? -20.107 3.542 -19.215 1.00 27.47 263 LEU A N 1
ATOM 631 C CA . LEU A 1 77 ? -19.682 4.953 -18.962 1.00 28.01 263 LEU A CA 1
ATOM 632 C C . LEU A 1 77 ? -20.935 5.825 -18.693 1.00 27.83 263 LEU A C 1
ATOM 633 O O . LEU A 1 77 ? -21.943 5.762 -19.423 1.00 25.98 263 LEU A O 1
ATOM 638 N N . PHE A 1 78 ? -20.837 6.624 -17.626 1.00 26.35 264 PHE A N 1
ATOM 639 C CA . PHE A 1 78 ? -21.879 7.545 -17.218 1.00 26.13 264 PHE A CA 1
ATOM 640 C C . PHE A 1 78 ? -21.331 8.953 -17.147 1.00 24.37 264 PHE A C 1
ATOM 641 O O . PHE A 1 78 ? -20.183 9.166 -16.802 1.00 24.65 264 PHE A O 1
ATOM 649 N N . ALA A 1 79 ? -22.146 9.952 -17.462 1.00 25.64 265 ALA A N 1
ATOM 650 C CA . ALA A 1 79 ? -21.748 11.357 -17.356 1.00 27.01 265 ALA A CA 1
ATOM 651 C C . ALA A 1 79 ? -21.417 11.665 -15.870 1.00 29.59 265 ALA A C 1
ATOM 652 O O . ALA A 1 79 ? -22.244 11.443 -14.984 1.00 29.30 265 ALA A O 1
ATOM 654 N N . ALA A 1 80 ? -20.269 12.246 -15.624 1.00 27.37 266 ALA A N 1
ATOM 655 C CA . ALA A 1 80 ? -20.021 12.789 -14.249 1.00 29.68 266 ALA A CA 1
ATOM 656 C C . ALA A 1 80 ? -21.130 13.761 -13.845 1.00 31.51 266 ALA A C 1
ATOM 657 O O . ALA A 1 80 ? -21.697 14.512 -14.672 1.00 29.59 266 ALA A O 1
ATOM 659 N N . GLN A 1 81 ? -21.380 13.786 -12.558 1.00 33.19 267 GLN A N 1
ATOM 660 C CA . GLN A 1 81 ? -22.471 14.529 -11.972 1.00 39.93 267 GLN A CA 1
ATOM 661 C C . GLN A 1 81 ? -21.878 15.946 -11.806 1.00 42.66 267 GLN A C 1
ATOM 662 O O . GLN A 1 81 ? -20.791 16.063 -11.262 1.00 40.50 267 GLN A O 1
ATOM 668 N N . GLU A 1 82 ? -22.568 16.944 -12.311 1.00 42.10 268 GLU A N 1
ATOM 669 C CA . GLU A 1 82 ? -22.170 18.326 -12.229 1.00 48.32 268 GLU A CA 1
ATOM 670 C C . GLU A 1 82 ? -22.924 19.053 -11.118 1.00 44.72 268 GLU A C 1
ATOM 671 O O . GLU A 1 82 ? -24.100 18.808 -10.855 1.00 39.65 268 GLU A O 1
ATOM 677 N N . GLU A 1 83 ? -22.239 20.017 -10.532 1.00 43.50 269 GLU A N 1
ATOM 678 C CA . GLU A 1 83 ? -22.778 20.895 -9.558 1.00 45.82 269 GLU A CA 1
ATOM 679 C C . GLU A 1 83 ? -23.983 21.644 -10.100 1.00 46.25 269 GLU A C 1
ATOM 680 O O . GLU A 1 83 ? -23.961 22.092 -11.216 1.00 51.05 269 GLU A O 1
ATOM 686 N N . LEU A 1 84 ? -25.014 21.767 -9.299 1.00 47.14 270 LEU A N 1
ATOM 687 C CA . LEU A 1 84 ? -26.252 22.425 -9.710 1.00 56.28 270 LEU A CA 1
ATOM 688 C C . LEU A 1 84 ? -26.073 23.902 -9.745 1.00 61.50 270 LEU A C 1
ATOM 689 O O . LEU A 1 84 ? -26.630 24.579 -10.616 1.00 78.70 270 LEU A O 1
ATOM 695 N N . HIS B 1 2 ? 15.849 9.156 -37.852 1.00 80.86 188 HIS B N 1
ATOM 696 C CA . HIS B 1 2 ? 15.277 8.346 -36.775 1.00 77.87 188 HIS B CA 1
ATOM 697 C C . HIS B 1 2 ? 14.438 9.243 -35.813 1.00 75.63 188 HIS B C 1
ATOM 698 O O . HIS B 1 2 ? 13.536 8.753 -35.119 1.00 61.30 188 HIS B O 1
ATOM 705 N N . MET B 1 3 ? 14.737 10.546 -35.788 1.00 71.48 189 MET B N 1
ATOM 706 C CA . MET B 1 3 ? 14.025 11.498 -34.984 1.00 71.77 189 MET B CA 1
ATOM 707 C C . MET B 1 3 ? 12.580 11.597 -35.523 1.00 65.90 189 MET B C 1
ATOM 708 O O . MET B 1 3 ? 11.619 11.571 -34.766 1.00 54.86 189 MET B O 1
ATOM 713 N N . GLU B 1 4 ? 12.436 11.650 -36.840 1.00 66.19 190 GLU B N 1
ATOM 714 C CA . GLU B 1 4 ? 11.125 11.762 -37.448 1.00 67.41 190 GLU B CA 1
ATOM 715 C C . GLU B 1 4 ? 10.325 10.461 -37.273 1.00 64.20 190 GLU B C 1
ATOM 716 O O . GLU B 1 4 ? 9.103 10.498 -37.185 1.00 57.89 190 GLU B O 1
ATOM 722 N N . ASP B 1 5 ? 11.007 9.328 -37.149 1.00 60.56 191 ASP B N 1
ATOM 723 C CA . ASP B 1 5 ? 10.351 8.046 -36.864 1.00 62.34 191 ASP B CA 1
ATOM 724 C C . ASP B 1 5 ? 9.717 8.025 -35.475 1.00 56.34 191 ASP B C 1
ATOM 725 O O . ASP B 1 5 ? 8.606 7.549 -35.302 1.00 54.58 191 ASP B O 1
ATOM 730 N N . TYR B 1 6 ? 10.455 8.550 -34.510 1.00 50.63 192 TYR B N 1
ATOM 731 C CA . TYR B 1 6 ? 9.992 8.655 -33.148 1.00 47.41 192 TYR B CA 1
ATOM 732 C C . TYR B 1 6 ? 8.786 9.599 -33.019 1.00 49.24 192 TYR B C 1
ATOM 733 O O . TYR B 1 6 ? 7.788 9.246 -32.396 1.00 51.14 192 TYR B O 1
ATOM 742 N N . ILE B 1 7 ? 8.888 10.772 -33.637 1.00 48.60 193 ILE B N 1
ATOM 743 C CA . ILE B 1 7 ? 7.806 11.741 -33.652 1.00 51.00 193 ILE B CA 1
ATOM 744 C C . ILE B 1 7 ? 6.504 11.135 -34.196 1.00 49.88 193 ILE B C 1
ATOM 745 O O . ILE B 1 7 ? 5.431 11.330 -33.607 1.00 48.01 193 ILE B O 1
ATOM 750 N N . GLU B 1 8 ? 6.617 10.398 -35.285 1.00 49.73 194 GLU B N 1
ATOM 751 C CA . GLU B 1 8 ? 5.471 9.791 -35.905 1.00 49.48 194 GLU B CA 1
ATOM 752 C C . GLU B 1 8 ? 4.813 8.740 -35.016 1.00 44.81 194 GLU B C 1
ATOM 753 O O . GLU B 1 8 ? 3.584 8.711 -34.914 1.00 36.37 194 GLU B O 1
ATOM 759 N N . ALA B 1 9 ? 5.624 7.882 -34.360 1.00 40.96 195 ALA B N 1
ATOM 760 C CA . ALA B 1 9 ? 5.047 6.898 -33.486 1.00 42.23 195 ALA B CA 1
ATOM 761 C C . ALA B 1 9 ? 4.421 7.605 -32.222 1.00 37.91 195 ALA B C 1
ATOM 762 O O . ALA B 1 9 ? 3.340 7.243 -31.759 1.00 36.70 195 ALA B O 1
ATOM 764 N N . ILE B 1 10 ? 5.101 8.602 -31.686 1.00 37.15 196 ILE B N 1
ATOM 765 C CA . ILE B 1 10 ? 4.564 9.388 -30.570 1.00 33.16 196 ILE B CA 1
ATOM 766 C C . ILE B 1 10 ? 3.217 10.031 -30.953 1.00 34.55 196 ILE B C 1
ATOM 767 O O . ILE B 1 10 ? 2.225 9.846 -30.270 1.00 30.62 196 ILE B O 1
ATOM 772 N N . ALA B 1 11 ? 3.152 10.703 -32.095 1.00 35.61 197 ALA B N 1
ATOM 773 C CA . ALA B 1 11 ? 1.874 11.291 -32.567 1.00 34.30 197 ALA B CA 1
ATOM 774 C C . ALA B 1 11 ? 0.821 10.254 -32.760 1.00 37.01 197 ALA B C 1
ATOM 775 O O . ALA B 1 11 ? -0.294 10.484 -32.365 1.00 32.85 197 ALA B O 1
ATOM 777 N N . ASN B 1 12 ? 1.173 9.076 -33.318 1.00 36.97 198 ASN B N 1
ATOM 778 C CA . ASN B 1 12 ? 0.192 8.001 -33.469 1.00 35.68 198 ASN B CA 1
ATOM 779 C C . ASN B 1 12 ? -0.392 7.579 -32.129 1.00 31.17 198 ASN B C 1
ATOM 780 O O . ASN B 1 12 ? -1.594 7.457 -31.987 1.00 34.47 198 ASN B O 1
ATOM 785 N N . VAL B 1 13 ? 0.438 7.485 -31.115 1.00 29.18 199 VAL B N 1
ATOM 786 C CA . VAL B 1 13 ? -0.103 7.115 -29.778 1.00 28.07 199 VAL B CA 1
ATOM 787 C C . VAL B 1 13 ? -0.979 8.200 -29.199 1.00 26.70 199 VAL B C 1
ATOM 788 O O . VAL B 1 13 ? -2.106 7.939 -28.723 1.00 31.54 199 VAL B O 1
ATOM 792 N N . LEU B 1 14 ? -0.485 9.435 -29.229 1.00 28.02 200 LEU B N 1
ATOM 793 C CA . LEU B 1 14 ? -1.149 10.546 -28.583 1.00 30.52 200 LEU B CA 1
ATOM 794 C C . LEU B 1 14 ? -2.544 10.774 -29.197 1.00 30.60 200 LEU B C 1
ATOM 795 O O . LEU B 1 14 ? -3.484 11.000 -28.459 1.00 34.26 200 LEU B O 1
ATOM 800 N N . GLU B 1 15 ? -2.640 10.626 -30.514 1.00 33.75 201 GLU B N 1
ATOM 801 C CA . GLU B 1 15 ? -3.871 10.767 -31.221 1.00 36.92 201 GLU B CA 1
ATOM 802 C C . GLU B 1 15 ? -4.927 9.810 -30.701 1.00 37.92 201 GLU B C 1
ATOM 803 O O . GLU B 1 15 ? -6.124 10.050 -30.880 1.00 38.67 201 GLU B O 1
ATOM 809 N N . LYS B 1 16 ? -4.507 8.670 -30.154 1.00 36.09 202 LYS B N 1
ATOM 810 C CA . LYS B 1 16 ? -5.422 7.628 -29.738 1.00 36.88 202 LYS B CA 1
ATOM 811 C C . LYS B 1 16 ? -5.496 7.560 -28.234 1.00 31.06 202 LYS B C 1
ATOM 812 O O . LYS B 1 16 ? -6.123 6.683 -27.681 1.00 30.96 202 LYS B O 1
ATOM 818 N N . THR B 1 17 ? -4.929 8.532 -27.545 1.00 28.42 203 THR B N 1
ATOM 819 C CA . THR B 1 17 ? -4.938 8.533 -26.064 1.00 24.81 203 THR B CA 1
ATOM 820 C C . THR B 1 17 ? -6.148 9.369 -25.596 1.00 27.70 203 THR B C 1
ATOM 821 O O . THR B 1 17 ? -6.213 10.579 -25.864 1.00 28.09 203 THR B O 1
ATOM 825 N N . PRO B 1 18 ? -7.172 8.721 -24.959 1.00 26.31 204 PRO B N 1
ATOM 826 C CA . PRO B 1 18 ? -8.398 9.411 -24.732 1.00 26.76 204 PRO B CA 1
ATOM 827 C C . PRO B 1 18 ? -8.331 10.647 -23.817 1.00 27.50 204 PRO B C 1
ATOM 828 O O . PRO B 1 18 ? -9.214 11.498 -23.925 1.00 29.45 204 PRO B O 1
ATOM 832 N N . SER B 1 19 ? -7.342 10.767 -22.944 1.00 26.13 205 SER B N 1
ATOM 833 C CA . SER B 1 19 ? -7.271 11.959 -22.061 1.00 28.98 205 SER B CA 1
ATOM 834 C C . SER B 1 19 ? -6.793 13.261 -22.791 1.00 28.73 205 SER B C 1
ATOM 835 O O . SER B 1 19 ? -6.892 14.354 -22.271 1.00 32.44 205 SER B O 1
ATOM 838 N N . ILE B 1 20 ? -6.402 13.108 -24.039 1.00 29.71 206 ILE B N 1
ATOM 839 C CA . ILE B 1 20 ? -5.834 14.165 -24.852 1.00 32.80 206 ILE B CA 1
ATOM 840 C C . ILE B 1 20 ? -6.806 14.485 -25.960 1.00 33.53 206 ILE B C 1
ATOM 841 O O . ILE B 1 20 ? -7.217 13.605 -26.724 1.00 33.29 206 ILE B O 1
ATOM 846 N N . SER B 1 21 ? -7.213 15.748 -26.066 1.00 30.71 207 SER B N 1
ATOM 847 C CA . SER B 1 21 ? -8.150 16.114 -27.156 1.00 31.06 207 SER B CA 1
ATOM 848 C C . SER B 1 21 ? -7.441 16.158 -28.509 1.00 32.60 207 SER B C 1
ATOM 849 O O . SER B 1 21 ? -7.984 15.775 -29.528 1.00 34.02 207 SER B O 1
ATOM 852 N N . ASP B 1 22 ? -6.237 16.680 -28.549 1.00 36.50 208 ASP B N 1
ATOM 853 C CA . ASP B 1 22 ? -5.481 16.811 -29.826 1.00 35.98 208 ASP B CA 1
ATOM 854 C C . ASP B 1 22 ? -4.056 17.143 -29.515 1.00 32.25 208 ASP B C 1
ATOM 855 O O . ASP B 1 22 ? -3.742 17.626 -28.420 1.00 34.15 208 ASP B O 1
ATOM 860 N N . VAL B 1 23 ? -3.187 16.897 -30.479 1.00 34.23 209 VAL B N 1
ATOM 861 C CA . VAL B 1 23 ? -1.792 17.283 -30.416 1.00 34.07 209 VAL B CA 1
ATOM 862 C C . VAL B 1 23 ? -1.680 18.674 -31.012 1.00 35.92 209 VAL B C 1
ATOM 863 O O . VAL B 1 23 ? -2.105 18.892 -32.121 1.00 35.31 209 VAL B O 1
ATOM 867 N N . LYS B 1 24 ? -1.142 19.609 -30.253 1.00 34.89 210 LYS B N 1
ATOM 868 C CA . LYS B 1 24 ? -0.909 20.931 -30.752 1.00 36.66 210 LYS B CA 1
ATOM 869 C C . LYS B 1 24 ? 0.435 21.041 -31.454 1.00 38.22 210 LYS B C 1
ATOM 870 O O . LYS B 1 24 ? 0.536 21.633 -32.506 1.00 40.91 210 LYS B O 1
ATOM 876 N N . ASP B 1 25 ? 1.463 20.449 -30.887 1.00 39.94 211 ASP B N 1
ATOM 877 C CA . ASP B 1 25 ? 2.792 20.466 -31.496 1.00 39.03 211 ASP B CA 1
ATOM 878 C C . ASP B 1 25 ? 3.709 19.499 -30.808 1.00 36.97 211 ASP B C 1
ATOM 879 O O . ASP B 1 25 ? 3.616 19.261 -29.591 1.00 35.02 211 ASP B O 1
ATOM 884 N N . ILE B 1 26 ? 4.594 18.917 -31.583 1.00 38.02 212 ILE B N 1
ATOM 885 C CA . ILE B 1 26 ? 5.675 18.036 -31.076 1.00 37.99 212 ILE B CA 1
ATOM 886 C C . ILE B 1 26 ? 6.991 18.510 -31.642 1.00 41.87 212 ILE B C 1
ATOM 887 O O . ILE B 1 26 ? 7.145 18.637 -32.880 1.00 43.28 212 ILE B O 1
ATOM 892 N N . ILE B 1 27 ? 7.914 18.882 -30.771 1.00 41.73 213 ILE B N 1
ATOM 893 C CA . ILE B 1 27 ? 9.230 19.276 -31.229 1.00 46.38 213 ILE B CA 1
ATOM 894 C C . ILE B 1 27 ? 10.243 18.342 -30.594 1.00 43.06 213 ILE B C 1
ATOM 895 O O . ILE B 1 27 ? 10.095 17.978 -29.444 1.00 40.43 213 ILE B O 1
ATOM 900 N N . ALA B 1 28 ? 11.310 18.025 -31.339 1.00 46.29 214 ALA B N 1
ATOM 901 C CA . ALA B 1 28 ? 12.415 17.199 -30.828 1.00 46.86 214 ALA B CA 1
ATOM 902 C C . ALA B 1 28 ? 13.757 17.745 -31.249 1.00 53.41 214 ALA B C 1
ATOM 903 O O . ALA B 1 28 ? 13.909 18.182 -32.384 1.00 52.47 214 ALA B O 1
ATOM 905 N N . ARG B 1 29 ? 14.748 17.721 -30.359 1.00 55.95 215 ARG B N 1
ATOM 906 C CA . ARG B 1 29 ? 16.085 18.031 -30.801 1.00 58.93 215 ARG B CA 1
ATOM 907 C C . ARG B 1 29 ? 17.084 17.212 -30.050 1.00 61.46 215 ARG B C 1
ATOM 908 O O . ARG B 1 29 ? 16.818 16.642 -29.000 1.00 57.88 215 ARG B O 1
ATOM 916 N N . GLU B 1 30 ? 18.264 17.184 -30.620 1.00 62.42 216 GLU B N 1
ATOM 917 C CA . GLU B 1 30 ? 19.308 16.332 -30.166 1.00 59.53 216 GLU B CA 1
ATOM 918 C C . GLU B 1 30 ? 20.262 17.208 -29.363 1.00 59.30 216 GLU B C 1
ATOM 919 O O . GLU B 1 30 ? 20.691 18.250 -29.815 1.00 64.09 216 GLU B O 1
ATOM 925 N N . LEU B 1 31 ? 20.500 16.831 -28.122 1.00 59.03 217 LEU B N 1
ATOM 926 C CA . LEU B 1 31 ? 21.516 17.452 -27.287 1.00 63.95 217 LEU B CA 1
ATOM 927 C C . LEU B 1 31 ? 22.544 16.400 -26.844 1.00 60.13 217 LEU B C 1
ATOM 928 O O . LEU B 1 31 ? 22.357 15.739 -25.837 1.00 55.55 217 LEU B O 1
ATOM 933 N N . GLY B 1 32 ? 23.683 16.328 -27.560 1.00 60.29 218 GLY B N 1
ATOM 934 C CA . GLY B 1 32 ? 24.551 15.195 -27.490 1.00 57.87 218 GLY B CA 1
ATOM 935 C C . GLY B 1 32 ? 23.728 13.951 -27.750 1.00 54.94 218 GLY B C 1
ATOM 936 O O . GLY B 1 32 ? 22.964 13.895 -28.726 1.00 59.20 218 GLY B O 1
ATOM 937 N N . GLN B 1 33 ? 23.843 12.972 -26.864 1.00 50.72 219 GLN B N 1
ATOM 938 C CA . GLN B 1 33 ? 23.137 11.713 -27.020 1.00 50.07 219 GLN B CA 1
ATOM 939 C C . GLN B 1 33 ? 21.707 11.775 -26.443 1.00 46.61 219 GLN B C 1
ATOM 940 O O . GLN B 1 33 ? 21.029 10.779 -26.445 1.00 45.75 219 GLN B O 1
ATOM 946 N N . VAL B 1 34 ? 21.285 12.915 -25.906 1.00 45.15 220 VAL B N 1
ATOM 947 C CA . VAL B 1 34 ? 19.974 13.037 -25.287 1.00 43.48 220 VAL B CA 1
ATOM 948 C C . VAL B 1 34 ? 19.025 13.629 -26.308 1.00 43.07 220 VAL B C 1
ATOM 949 O O . VAL B 1 34 ? 19.321 14.646 -26.909 1.00 42.62 220 VAL B O 1
ATOM 953 N N . LEU B 1 35 ? 17.869 13.003 -26.461 1.00 42.05 221 LEU B N 1
ATOM 954 C CA . LEU B 1 35 ? 16.786 13.579 -27.204 1.00 43.92 221 LEU B CA 1
ATOM 955 C C . LEU B 1 35 ? 15.855 14.389 -26.314 1.00 43.67 221 LEU B C 1
ATOM 956 O O . LEU B 1 35 ? 15.280 13.865 -25.332 1.00 44.74 221 LEU B O 1
ATOM 961 N N . GLU B 1 36 ? 15.689 15.649 -26.659 1.00 42.27 222 GLU B N 1
ATOM 962 C CA . GLU B 1 36 ? 14.804 16.553 -25.943 1.00 44.59 222 GLU B CA 1
ATOM 963 C C . GLU B 1 36 ? 13.467 16.716 -26.691 1.00 41.10 222 GLU B C 1
ATOM 964 O O . GLU B 1 36 ? 13.447 17.110 -27.840 1.00 40.36 222 GLU B O 1
ATOM 970 N N . PHE B 1 37 ? 12.383 16.400 -26.011 1.00 35.78 223 PHE B N 1
ATOM 971 C CA . PHE B 1 37 ? 11.053 16.562 -26.577 1.00 36.30 223 PHE B CA 1
ATOM 972 C C . PHE B 1 37 ? 10.277 17.684 -25.893 1.00 36.11 223 PHE B C 1
ATOM 973 O O . PHE B 1 37 ? 10.296 17.783 -24.651 1.00 34.50 223 PHE B O 1
ATOM 981 N N . GLU B 1 38 ? 9.631 18.518 -26.711 1.00 36.09 224 GLU B N 1
ATOM 982 C CA . GLU B 1 38 ? 8.630 19.483 -26.242 1.00 36.60 224 GLU B CA 1
ATOM 983 C C . GLU B 1 38 ? 7.324 19.105 -26.845 1.00 34.93 224 GLU B C 1
ATOM 984 O O . GLU B 1 38 ? 7.165 19.092 -28.081 1.00 35.14 224 GLU B O 1
ATOM 990 N N . ILE B 1 39 ? 6.385 18.760 -25.991 1.00 32.09 225 ILE B N 1
ATOM 991 C CA . ILE B 1 39 ? 5.072 18.304 -26.445 1.00 34.54 225 ILE B CA 1
ATOM 992 C C . ILE B 1 39 ? 3.973 19.233 -25.936 1.00 32.24 225 ILE B C 1
ATOM 993 O O . ILE B 1 39 ? 3.804 19.449 -24.672 1.00 29.89 225 ILE B O 1
ATOM 998 N N . ASP B 1 40 ? 3.250 19.825 -26.886 1.00 29.86 226 ASP B N 1
ATOM 999 C CA . ASP B 1 40 ? 2.096 20.694 -26.566 1.00 31.24 226 ASP B CA 1
ATOM 1000 C C . ASP B 1 40 ? 0.808 19.973 -26.927 1.00 29.57 226 ASP B C 1
ATOM 1001 O O . ASP B 1 40 ? 0.659 19.518 -28.073 1.00 32.03 226 ASP B O 1
ATOM 1006 N N . LEU B 1 41 ? -0.116 19.883 -25.973 1.00 26.96 227 LEU B N 1
ATOM 1007 C CA . LEU B 1 41 ? -1.407 19.201 -26.175 1.00 26.81 227 LEU B CA 1
ATOM 1008 C C . LEU B 1 41 ? -2.594 20.044 -25.828 1.00 26.29 227 LEU B C 1
ATOM 1009 O O . LEU B 1 41 ? -2.506 20.911 -24.949 1.00 32.04 227 LEU B O 1
ATOM 1014 N N . TYR B 1 42 ? -3.685 19.810 -26.528 1.00 24.62 228 TYR B N 1
ATOM 1015 C CA . TYR B 1 42 ? -4.971 20.301 -26.174 1.00 25.60 228 TYR B CA 1
ATOM 1016 C C . TYR B 1 42 ? -5.657 19.324 -25.289 1.00 27.00 228 TYR B C 1
ATOM 1017 O O . TYR B 1 42 ? -5.658 18.145 -25.553 1.00 28.66 228 TYR B O 1
ATOM 1026 N N . VAL B 1 43 ? -6.272 19.827 -24.222 1.00 29.13 229 VAL B N 1
ATOM 1027 C CA . VAL B 1 43 ? -7.070 19.009 -23.328 1.00 28.04 229 VAL B CA 1
ATOM 1028 C C . VAL B 1 43 ? -8.371 19.750 -23.068 1.00 30.14 229 VAL B C 1
ATOM 1029 O O . VAL B 1 43 ? -8.471 20.953 -23.336 1.00 30.99 229 VAL B O 1
ATOM 1033 N N . PRO B 1 44 ? -9.346 19.076 -22.439 1.00 29.34 230 PRO B N 1
ATOM 1034 C CA . PRO B 1 44 ? -10.615 19.700 -22.156 1.00 28.98 230 PRO B CA 1
ATOM 1035 C C . PRO B 1 44 ? -10.404 20.861 -21.242 1.00 31.65 230 PRO B C 1
ATOM 1036 O O . PRO B 1 44 ? -9.577 20.765 -20.308 1.00 32.31 230 PRO B O 1
ATOM 1040 N N . PRO B 1 45 ? -11.100 21.993 -21.478 1.00 34.91 231 PRO B N 1
ATOM 1041 C CA . PRO B 1 45 ? -10.835 23.205 -20.718 1.00 34.82 231 PRO B CA 1
ATOM 1042 C C . PRO B 1 45 ? -11.056 23.096 -19.224 1.00 37.20 231 PRO B C 1
ATOM 1043 O O . PRO B 1 45 ? -10.529 23.910 -18.482 1.00 35.91 231 PRO B O 1
ATOM 1047 N N . ASP B 1 46 ? -11.893 22.155 -18.789 1.00 37.52 232 ASP B N 1
ATOM 1048 C CA . ASP B 1 46 ? -12.210 22.037 -17.375 1.00 38.62 232 ASP B CA 1
ATOM 1049 C C . ASP B 1 46 ? -11.292 21.069 -16.618 1.00 38.19 232 ASP B C 1
ATOM 1050 O O . ASP B 1 46 ? -11.607 20.714 -15.519 1.00 41.93 232 ASP B O 1
ATOM 1055 N N . ILE B 1 47 ? -10.180 20.605 -17.191 1.00 35.08 233 ILE B N 1
ATOM 1056 C CA . ILE B 1 47 ? -9.409 19.597 -16.460 1.00 33.77 233 ILE B CA 1
ATOM 1057 C C . ILE B 1 47 ? -8.943 20.231 -15.160 1.00 34.41 233 ILE B C 1
ATOM 1058 O O . ILE B 1 47 ? -8.685 21.389 -15.100 1.00 31.60 233 ILE B O 1
ATOM 1063 N N . THR B 1 48 ? -8.830 19.441 -14.112 1.00 33.23 234 THR B N 1
ATOM 1064 C CA . THR B 1 48 ? -8.252 19.976 -12.849 1.00 34.59 234 THR B CA 1
ATOM 1065 C C . THR B 1 48 ? -6.725 19.910 -12.928 1.00 35.34 234 THR B C 1
ATOM 1066 O O . THR B 1 48 ? -6.112 19.299 -13.866 1.00 31.88 234 THR B O 1
ATOM 1070 N N . VAL B 1 49 ? -6.096 20.471 -11.932 1.00 36.35 235 VAL B N 1
ATOM 1071 C CA . VAL B 1 49 ? -4.658 20.488 -11.820 1.00 40.24 235 VAL B CA 1
ATOM 1072 C C . VAL B 1 49 ? -4.112 19.068 -11.685 1.00 37.95 235 VAL B C 1
ATOM 1073 O O . VAL B 1 49 ? -3.066 18.701 -12.260 1.00 39.05 235 VAL B O 1
ATOM 1077 N N . THR B 1 50 ? -4.809 18.260 -10.901 1.00 38.95 236 THR B N 1
ATOM 1078 C CA . THR B 1 50 ? -4.385 16.880 -10.699 1.00 36.71 236 THR B CA 1
ATOM 1079 C C . THR B 1 50 ? -4.452 16.081 -11.993 1.00 31.45 236 THR B C 1
ATOM 1080 O O . THR B 1 50 ? -3.527 15.359 -12.350 1.00 32.95 236 THR B O 1
ATOM 1084 N N . THR B 1 51 ? -5.546 16.212 -12.729 1.00 30.44 237 THR B N 1
ATOM 1085 C CA . THR B 1 51 ? -5.680 15.505 -13.976 1.00 29.15 237 THR B CA 1
ATOM 1086 C C . THR B 1 51 ? -4.612 15.938 -14.922 1.00 26.57 237 THR B C 1
ATOM 1087 O O . THR B 1 51 ? -4.049 15.111 -15.662 1.00 27.26 237 THR B O 1
ATOM 1091 N N . GLY B 1 52 ? -4.301 17.238 -14.921 1.00 26.47 238 GLY B N 1
ATOM 1092 C CA . GLY B 1 52 ? -3.259 17.767 -15.829 1.00 25.67 238 GLY B CA 1
ATOM 1093 C C . GLY B 1 52 ? -1.924 17.113 -15.527 1.00 26.97 238 GLY B C 1
ATOM 1094 O O . GLY B 1 52 ? -1.195 16.671 -16.447 1.00 23.42 238 GLY B O 1
ATOM 1095 N N . GLU B 1 53 ? -1.599 17.049 -14.255 1.00 30.04 239 GLU B N 1
ATOM 1096 C CA . GLU B 1 53 ? -0.357 16.371 -13.836 1.00 33.40 239 GLU B CA 1
ATOM 1097 C C . GLU B 1 53 ? -0.334 14.892 -14.236 1.00 27.07 239 GLU B C 1
ATOM 1098 O O . GLU B 1 53 ? 0.663 14.376 -14.728 1.00 26.04 239 GLU B O 1
ATOM 1104 N N . ARG B 1 54 ? -1.459 14.220 -14.033 1.00 26.22 240 ARG B N 1
ATOM 1105 C CA . ARG B 1 54 ? -1.599 12.842 -14.470 1.00 24.98 240 ARG B CA 1
ATOM 1106 C C . ARG B 1 54 ? -1.447 12.686 -15.988 1.00 24.35 240 ARG B C 1
ATOM 1107 O O . ARG B 1 54 ? -0.759 11.795 -16.452 1.00 24.28 240 ARG B O 1
ATOM 1115 N N . ILE B 1 55 ? -1.978 13.603 -16.784 1.00 22.95 241 ILE B N 1
ATOM 1116 C CA . ILE B 1 55 ? -1.793 13.506 -18.228 1.00 23.54 241 ILE B CA 1
ATOM 1117 C C . ILE B 1 55 ? -0.325 13.686 -18.599 1.00 24.46 241 ILE B C 1
ATOM 1118 O O . ILE B 1 55 ? 0.222 12.987 -19.512 1.00 24.62 241 ILE B O 1
ATOM 1123 N N . LYS B 1 56 ? 0.359 14.639 -17.948 1.00 25.57 242 LYS B N 1
ATOM 1124 C CA . LYS B 1 56 ? 1.814 14.850 -18.252 1.00 25.45 242 LYS B CA 1
ATOM 1125 C C . LYS B 1 56 ? 2.623 13.636 -17.938 1.00 25.13 242 LYS B C 1
ATOM 1126 O O . LYS B 1 56 ? 3.529 13.287 -18.700 1.00 27.04 242 LYS B O 1
ATOM 1132 N N . LYS B 1 57 ? 2.326 12.971 -16.811 1.00 26.38 243 LYS B N 1
ATOM 1133 C CA A LYS B 1 57 ? 2.937 11.662 -16.488 0.50 27.97 243 LYS B CA 1
ATOM 1134 C CA B LYS B 1 57 ? 2.945 11.693 -16.501 0.50 27.45 243 LYS B CA 1
ATOM 1135 C C . LYS B 1 57 ? 2.674 10.613 -17.582 1.00 28.82 243 LYS B C 1
ATOM 1136 O O . LYS B 1 57 ? 3.585 9.835 -17.975 1.00 25.64 243 LYS B O 1
ATOM 1147 N N . GLU B 1 58 ? 1.429 10.535 -18.097 1.00 27.70 244 GLU B N 1
ATOM 1148 C CA . GLU B 1 58 ? 1.121 9.541 -19.199 1.00 27.96 244 GLU B CA 1
ATOM 1149 C C . GLU B 1 58 ? 1.908 9.830 -20.422 1.00 23.68 244 GLU B C 1
ATOM 1150 O O . GLU B 1 58 ? 2.398 8.909 -21.105 1.00 29.59 244 GLU B O 1
ATOM 1156 N N . VAL B 1 59 ? 2.046 11.116 -20.747 1.00 23.98 245 VAL B N 1
ATOM 1157 C CA . VAL B 1 59 ? 2.791 11.481 -21.967 1.00 26.47 245 VAL B CA 1
ATOM 1158 C C . VAL B 1 59 ? 4.254 11.124 -21.841 1.00 26.40 245 VAL B C 1
ATOM 1159 O O . VAL B 1 59 ? 4.907 10.637 -22.758 1.00 25.37 245 VAL B O 1
ATOM 1163 N N . ASN B 1 60 ? 4.772 11.342 -20.672 1.00 28.45 246 ASN B N 1
ATOM 1164 C CA . ASN B 1 60 ? 6.138 11.014 -20.393 1.00 27.67 246 ASN B CA 1
ATOM 1165 C C . ASN B 1 60 ? 6.373 9.512 -20.536 1.00 27.25 246 ASN B C 1
ATOM 1166 O O . ASN B 1 60 ? 7.384 9.096 -21.062 1.00 32.02 246 ASN B O 1
ATOM 1171 N N . GLN B 1 61 ? 5.453 8.697 -20.016 1.00 26.64 247 GLN B N 1
ATOM 1172 C CA . GLN B 1 61 ? 5.540 7.257 -20.098 1.00 23.00 247 GLN B CA 1
ATOM 1173 C C . GLN B 1 61 ? 5.573 6.831 -21.557 1.00 22.89 247 GLN B C 1
ATOM 1174 O O . GLN B 1 61 ? 6.394 6.039 -21.969 1.00 20.80 247 GLN B O 1
ATOM 1180 N N . ILE B 1 62 ? 4.711 7.434 -22.354 1.00 23.74 248 ILE B N 1
ATOM 1181 C CA . ILE B 1 62 ? 4.660 7.073 -23.797 1.00 24.70 248 ILE B CA 1
ATOM 1182 C C . ILE B 1 62 ? 5.981 7.326 -24.469 1.00 25.89 248 ILE B C 1
ATOM 1183 O O . ILE B 1 62 ? 6.581 6.429 -25.078 1.00 25.01 248 ILE B O 1
ATOM 1188 N N . ILE B 1 63 ? 6.553 8.515 -24.212 1.00 27.52 249 ILE B N 1
ATOM 1189 C CA . ILE B 1 63 ? 7.849 8.785 -24.798 1.00 29.19 249 ILE B CA 1
ATOM 1190 C C . ILE B 1 63 ? 8.947 7.855 -24.353 1.00 27.19 249 ILE B C 1
ATOM 1191 O O . ILE B 1 63 ? 9.721 7.335 -25.174 1.00 30.20 249 ILE B O 1
ATOM 1196 N N . LYS B 1 64 ? 9.087 7.657 -23.035 1.00 26.69 250 LYS B N 1
ATOM 1197 C CA . LYS B 1 64 ? 10.117 6.776 -22.501 1.00 30.01 250 LYS B CA 1
ATOM 1198 C C . LYS B 1 64 ? 9.999 5.355 -23.040 1.00 31.20 250 LYS B C 1
ATOM 1199 O O . LYS B 1 64 ? 10.988 4.661 -23.250 1.00 31.95 250 LYS B O 1
ATOM 1205 N N . GLU B 1 65 ? 8.781 4.915 -23.307 1.00 28.90 251 GLU B N 1
ATOM 1206 C CA . GLU B 1 65 ? 8.612 3.590 -23.831 1.00 28.21 251 GLU B CA 1
ATOM 1207 C C . GLU B 1 65 ? 8.973 3.527 -25.307 1.00 32.16 251 GLU B C 1
ATOM 1208 O O . GLU B 1 65 ? 9.585 2.574 -25.751 1.00 33.36 251 GLU B O 1
ATOM 1214 N N . ILE B 1 66 ? 8.607 4.534 -26.081 1.00 31.28 252 ILE B N 1
ATOM 1215 C CA . ILE B 1 66 ? 8.913 4.523 -27.503 1.00 34.58 252 ILE B CA 1
ATOM 1216 C C . ILE B 1 66 ? 10.335 4.803 -27.861 1.00 35.08 252 ILE B C 1
ATOM 1217 O O . ILE B 1 66 ? 10.904 4.154 -28.768 1.00 38.30 252 ILE B O 1
ATOM 1222 N N . VAL B 1 67 ? 10.943 5.774 -27.211 1.00 35.73 253 VAL B N 1
ATOM 1223 C CA . VAL B 1 67 ? 12.338 6.104 -27.539 1.00 37.81 253 VAL B CA 1
ATOM 1224 C C . VAL B 1 67 ? 13.332 5.351 -26.630 1.00 40.21 253 VAL B C 1
ATOM 1225 O O . VAL B 1 67 ? 13.321 5.452 -25.396 1.00 40.61 253 VAL B O 1
ATOM 1229 N N . ASP B 1 68 ? 14.205 4.608 -27.261 1.00 44.91 254 ASP B N 1
ATOM 1230 C CA . ASP B 1 68 ? 15.124 3.705 -26.567 1.00 57.52 254 ASP B CA 1
ATOM 1231 C C . ASP B 1 68 ? 16.182 4.495 -25.803 1.00 56.90 254 ASP B C 1
ATOM 1232 O O . ASP B 1 68 ? 16.521 4.194 -24.646 1.00 69.31 254 ASP B O 1
ATOM 1237 N N . ARG B 1 69 ? 16.680 5.525 -26.444 1.00 54.03 255 ARG B N 1
ATOM 1238 C CA . ARG B 1 69 ? 17.746 6.307 -25.861 1.00 52.31 255 ARG B CA 1
ATOM 1239 C C . ARG B 1 69 ? 17.268 7.348 -24.842 1.00 45.53 255 ARG B C 1
ATOM 1240 O O . ARG B 1 69 ? 16.037 7.555 -24.631 1.00 42.29 255 ARG B O 1
ATOM 1248 N N . LYS B 1 70 ? 18.212 7.911 -24.124 1.00 36.71 256 LYS B N 1
ATOM 1249 C CA . LYS B 1 70 ? 17.904 8.849 -23.056 1.00 35.92 256 LYS B CA 1
ATOM 1250 C C . LYS B 1 70 ? 17.165 10.072 -23.607 1.00 36.87 256 LYS B C 1
ATOM 1251 O O . LYS B 1 70 ? 17.516 10.602 -24.670 1.00 36.79 256 LYS B O 1
ATOM 1257 N N . SER B 1 71 ? 16.160 10.519 -22.861 1.00 34.55 257 SER B N 1
ATOM 1258 C CA . SER B 1 71 ? 15.357 11.635 -23.240 1.00 34.80 257 SER B CA 1
ATOM 1259 C C . SER B 1 71 ? 15.012 12.570 -22.072 1.00 34.24 257 SER B C 1
ATOM 1260 O O . SER B 1 71 ? 14.962 12.192 -20.921 1.00 32.68 257 SER B O 1
ATOM 1263 N N . THR B 1 72 ? 14.673 13.795 -22.452 1.00 34.59 258 THR B N 1
ATOM 1264 C CA . THR B 1 72 ? 14.023 14.701 -21.570 1.00 38.80 258 THR B CA 1
ATOM 1265 C C . THR B 1 72 ? 12.695 15.129 -22.242 1.00 35.10 258 THR B C 1
ATOM 1266 O O . THR B 1 72 ? 12.602 15.236 -23.466 1.00 41.43 258 THR B O 1
ATOM 1270 N N . VAL B 1 73 ? 11.679 15.338 -21.447 1.00 32.24 259 VAL B N 1
ATOM 1271 C CA . VAL B 1 73 ? 10.318 15.553 -21.989 1.00 32.04 259 VAL B CA 1
ATOM 1272 C C . VAL B 1 73 ? 9.721 16.748 -21.294 1.00 30.98 259 VAL B C 1
ATOM 1273 O O . VAL B 1 73 ? 9.542 16.748 -20.076 1.00 33.71 259 VAL B O 1
ATOM 1277 N N . LYS B 1 74 ? 9.355 17.745 -22.051 1.00 31.93 260 LYS B N 1
ATOM 1278 C CA . LYS B 1 74 ? 8.641 18.865 -21.471 1.00 36.45 260 LYS B CA 1
ATOM 1279 C C . LYS B 1 74 ? 7.205 18.897 -22.082 1.00 34.30 260 LYS B C 1
ATOM 1280 O O . LYS B 1 74 ? 7.029 19.069 -23.308 1.00 29.02 260 LYS B O 1
ATOM 1286 N N . VAL B 1 75 ? 6.192 18.832 -21.222 1.00 30.84 261 VAL B N 1
ATOM 1287 C CA . VAL B 1 75 ? 4.770 18.810 -21.711 1.00 30.74 261 VAL B CA 1
ATOM 1288 C C . VAL B 1 75 ? 4.049 20.077 -21.287 1.00 30.37 261 VAL B C 1
ATOM 1289 O O . VAL B 1 75 ? 4.128 20.471 -20.110 1.00 30.05 261 VAL B O 1
ATOM 1293 N N . ARG B 1 76 ? 3.371 20.719 -22.216 1.00 28.42 262 ARG B N 1
ATOM 1294 C CA . ARG B 1 76 ? 2.526 21.858 -21.907 1.00 30.78 262 ARG B CA 1
ATOM 1295 C C . ARG B 1 76 ? 1.091 21.510 -22.319 1.00 29.75 262 ARG B C 1
ATOM 1296 O O . ARG B 1 76 ? 0.862 21.025 -23.395 1.00 31.58 262 ARG B O 1
ATOM 1304 N N . LEU B 1 77 ? 0.120 21.843 -21.472 1.00 31.74 263 LEU B N 1
ATOM 1305 C CA . LEU B 1 77 ? -1.299 21.597 -21.735 1.00 30.72 263 LEU B CA 1
ATOM 1306 C C . LEU B 1 77 ? -2.027 22.933 -21.979 1.00 29.77 263 LEU B C 1
ATOM 1307 O O . LEU B 1 77 ? -1.859 23.913 -21.255 1.00 27.78 263 LEU B O 1
ATOM 1312 N N . PHE B 1 78 ? -2.833 22.927 -23.040 1.00 28.69 264 PHE B N 1
ATOM 1313 C CA . PHE B 1 78 ? -3.620 24.061 -23.445 1.00 28.95 264 PHE B CA 1
ATOM 1314 C C . PHE B 1 78 ? -5.100 23.668 -23.513 1.00 27.66 264 PHE B C 1
ATOM 1315 O O . PHE B 1 78 ? -5.441 22.547 -23.906 1.00 27.23 264 PHE B O 1
ATOM 1323 N N . ALA B 1 79 ? -5.999 24.560 -23.147 1.00 29.05 265 ALA B N 1
ATOM 1324 C CA . ALA B 1 79 ? -7.449 24.321 -23.341 1.00 30.70 265 ALA B CA 1
ATOM 1325 C C . ALA B 1 79 ? -7.808 24.060 -24.825 1.00 32.78 265 ALA B C 1
ATOM 1326 O O . ALA B 1 79 ? -7.474 24.862 -25.709 1.00 32.09 265 ALA B O 1
ATOM 1328 N N . ALA B 1 80 ? -8.480 22.970 -25.104 1.00 31.01 266 ALA B N 1
ATOM 1329 C CA . ALA B 1 80 ? -9.040 22.786 -26.454 1.00 34.57 266 ALA B CA 1
ATOM 1330 C C . ALA B 1 80 ? -9.877 23.975 -26.849 1.00 37.36 266 ALA B C 1
ATOM 1331 O O . ALA B 1 80 ? -10.544 24.606 -26.014 1.00 36.88 266 ALA B O 1
ATOM 1333 N N . GLN B 1 81 ? -9.890 24.219 -28.153 1.00 40.72 267 GLN B N 1
ATOM 1334 C CA . GLN B 1 81 ? -10.482 25.397 -28.752 1.00 49.17 267 GLN B CA 1
ATOM 1335 C C . GLN B 1 81 ? -11.946 24.958 -28.947 1.00 49.79 267 GLN B C 1
ATOM 1336 O O . GLN B 1 81 ? -12.178 23.891 -29.504 1.00 47.50 267 GLN B O 1
ATOM 1342 N N . GLU B 1 82 ? -12.869 25.730 -28.411 1.00 51.42 268 GLU B N 1
ATOM 1343 C CA . GLU B 1 82 ? -14.308 25.451 -28.512 1.00 56.12 268 GLU B CA 1
ATOM 1344 C C . GLU B 1 82 ? -14.998 26.306 -29.568 1.00 53.22 268 GLU B C 1
ATOM 1345 O O . GLU B 1 82 ? -14.659 27.478 -29.777 1.00 47.10 268 GLU B O 1
ATOM 1351 N N . GLU B 1 83 ? -15.983 25.704 -30.213 1.00 51.25 269 GLU B N 1
ATOM 1352 C CA . GLU B 1 83 ? -16.753 26.326 -31.253 1.00 55.82 269 GLU B CA 1
ATOM 1353 C C . GLU B 1 83 ? -17.434 27.605 -30.775 1.00 55.12 269 GLU B C 1
ATOM 1354 O O . GLU B 1 83 ? -17.911 27.655 -29.678 1.00 56.19 269 GLU B O 1
ATOM 1360 N N . LEU B 1 84 ? -17.443 28.636 -31.590 1.00 56.47 270 LEU B N 1
ATOM 1361 C CA . LEU B 1 84 ? -18.124 29.882 -31.209 1.00 65.15 270 LEU B CA 1
ATOM 1362 C C . LEU B 1 84 ? -19.604 29.677 -31.266 1.00 75.20 270 LEU B C 1
ATOM 1363 O O . LEU B 1 84 ? -20.094 29.183 -32.294 1.00 86.55 270 LEU B O 1
ATOM 1369 N N . HIS C 1 2 ? 17.712 -11.812 12.790 1.00 117.90 188 HIS C N 1
ATOM 1370 C CA . HIS C 1 2 ? 16.246 -12.068 12.772 1.00 115.29 188 HIS C CA 1
ATOM 1371 C C . HIS C 1 2 ? 15.499 -11.138 11.814 1.00 110.75 188 HIS C C 1
ATOM 1372 O O . HIS C 1 2 ? 15.016 -11.542 10.735 1.00 106.58 188 HIS C O 1
ATOM 1379 N N . MET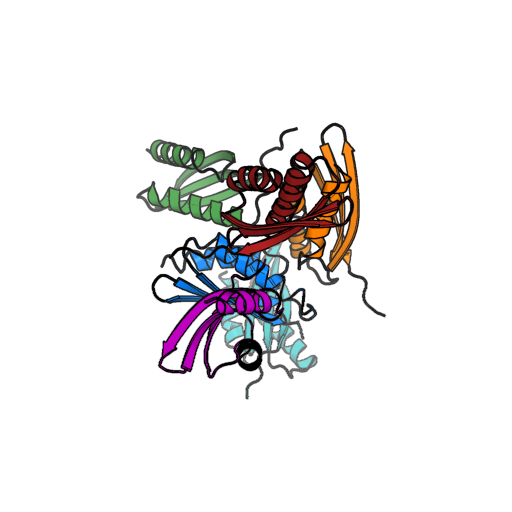 C 1 3 ? 15.363 -9.894 12.274 1.00 112.62 189 MET C N 1
ATOM 1380 C CA . MET C 1 3 ? 14.801 -8.823 11.479 1.00 113.69 189 MET C CA 1
ATOM 1381 C C . MET C 1 3 ? 15.658 -8.699 10.243 1.00 106.83 189 MET C C 1
ATOM 1382 O O . MET C 1 3 ? 15.153 -8.573 9.128 1.00 90.25 189 MET C O 1
ATOM 1387 N N . GLU C 1 4 ? 16.966 -8.812 10.470 1.00 108.98 190 GLU C N 1
ATOM 1388 C CA . GLU C 1 4 ? 17.932 -8.827 9.411 1.00 107.45 190 GLU C CA 1
ATOM 1389 C C . GLU C 1 4 ? 17.734 -10.055 8.541 1.00 102.64 190 GLU C C 1
ATOM 1390 O O . GLU C 1 4 ? 18.021 -10.002 7.366 1.00 94.99 190 GLU C O 1
ATOM 1396 N N . ASP C 1 5 ? 17.237 -11.143 9.120 1.00 104.35 191 ASP C N 1
ATOM 1397 C CA . ASP C 1 5 ? 16.983 -12.362 8.355 1.00 100.98 191 ASP C CA 1
ATOM 1398 C C . ASP C 1 5 ? 15.876 -12.144 7.328 1.00 94.03 191 ASP C C 1
ATOM 1399 O O . ASP C 1 5 ? 15.964 -12.599 6.172 1.00 88.03 191 ASP C O 1
ATOM 1404 N N . TYR C 1 6 ? 14.814 -11.489 7.777 1.00 86.70 192 TYR C N 1
ATOM 1405 C CA . TYR C 1 6 ? 13.687 -11.188 6.918 1.00 84.37 192 TYR C CA 1
ATOM 1406 C C . TYR C 1 6 ? 14.090 -10.251 5.778 1.00 78.39 192 TYR C C 1
ATOM 1407 O O . TYR C 1 6 ? 13.730 -10.477 4.615 1.00 75.32 192 TYR C O 1
ATOM 1416 N N . ILE C 1 7 ? 14.810 -9.191 6.135 1.00 76.21 193 ILE C N 1
ATOM 1417 C CA . ILE C 1 7 ? 15.267 -8.211 5.164 1.00 77.36 193 ILE C CA 1
ATOM 1418 C C . ILE C 1 7 ? 16.067 -8.884 4.054 1.00 75.81 193 ILE C C 1
ATOM 1419 O O . ILE C 1 7 ? 15.890 -8.595 2.877 1.00 74.53 193 ILE C O 1
ATOM 1424 N N . GLU C 1 8 ? 16.961 -9.777 4.444 1.00 81.64 194 GLU C N 1
ATOM 1425 C CA . GLU C 1 8 ? 17.816 -10.476 3.490 1.00 80.93 194 GLU C CA 1
ATOM 1426 C C . GLU C 1 8 ? 17.016 -11.348 2.516 1.00 74.87 194 GLU C C 1
ATOM 1427 O O . GLU C 1 8 ? 17.302 -11.355 1.330 1.00 74.58 194 GLU C O 1
ATOM 1433 N N . ALA C 1 9 ? 16.027 -12.084 3.021 1.00 69.76 195 ALA C N 1
ATOM 1434 C CA . ALA C 1 9 ? 15.219 -12.932 2.167 1.00 65.07 195 ALA C CA 1
ATOM 1435 C C . ALA C 1 9 ? 14.325 -12.078 1.255 1.00 63.78 195 ALA C C 1
ATOM 1436 O O . ALA C 1 9 ? 14.192 -12.344 0.064 1.00 57.17 195 ALA C O 1
ATOM 1438 N N . ILE C 1 10 ? 13.763 -11.001 1.804 1.00 64.90 196 ILE C N 1
ATOM 1439 C CA . ILE C 1 10 ? 13.023 -10.040 0.982 1.00 61.19 196 ILE C CA 1
ATOM 1440 C C . ILE C 1 10 ? 13.911 -9.482 -0.141 1.00 60.08 196 ILE C C 1
ATOM 1441 O O . ILE C 1 10 ? 13.533 -9.512 -1.300 1.00 65.77 196 ILE C O 1
ATOM 1446 N N . ALA C 1 11 ? 15.075 -8.960 0.198 1.00 62.64 197 ALA C N 1
ATOM 1447 C CA . ALA C 1 11 ? 15.990 -8.429 -0.812 1.00 64.61 197 ALA C CA 1
ATOM 1448 C C . ALA C 1 11 ? 16.292 -9.492 -1.846 1.00 64.78 197 ALA C C 1
ATOM 1449 O O . ALA C 1 11 ? 16.381 -9.177 -3.013 1.00 67.87 197 ALA C O 1
ATOM 1451 N N . ASN C 1 12 ? 16.483 -10.735 -1.415 1.00 62.00 198 ASN C N 1
ATOM 1452 C CA . ASN C 1 12 ? 16.827 -11.804 -2.353 1.00 64.41 198 ASN C CA 1
ATOM 1453 C C . ASN C 1 12 ? 15.726 -11.981 -3.371 1.00 64.10 198 ASN C C 1
ATOM 1454 O O . ASN C 1 12 ? 16.003 -12.122 -4.551 1.00 62.41 198 ASN C O 1
ATOM 1459 N N . VAL C 1 13 ? 14.476 -11.930 -2.925 1.00 62.29 199 VAL C N 1
ATOM 1460 C CA . VAL C 1 13 ? 13.366 -12.113 -3.842 1.00 58.48 199 VAL C CA 1
ATOM 1461 C C . VAL C 1 13 ? 13.235 -10.926 -4.794 1.00 61.77 199 VAL C C 1
ATOM 1462 O O . VAL C 1 13 ? 13.143 -11.107 -6.017 1.00 63.06 199 VAL C O 1
ATOM 1466 N N . LEU C 1 14 ? 13.292 -9.724 -4.226 1.00 64.08 200 LEU C N 1
ATOM 1467 C CA . LEU C 1 14 ? 13.149 -8.483 -5.004 1.00 60.93 200 LEU C CA 1
ATOM 1468 C C . LEU C 1 14 ? 14.217 -8.407 -6.095 1.00 64.66 200 LEU C C 1
ATOM 1469 O O . LEU C 1 14 ? 13.937 -8.028 -7.198 1.00 68.05 200 LEU C O 1
ATOM 1474 N N . GLU C 1 15 ? 15.436 -8.816 -5.780 1.00 75.81 201 GLU C N 1
ATOM 1475 C CA . GLU C 1 15 ? 16.541 -8.854 -6.745 1.00 83.86 201 GLU C CA 1
ATOM 1476 C C . GLU C 1 15 ? 16.251 -9.692 -7.971 1.00 84.72 201 GLU C C 1
ATOM 1477 O O . GLU C 1 15 ? 16.799 -9.440 -9.056 1.00 92.47 201 GLU C O 1
ATOM 1483 N N . LYS C 1 16 ? 15.443 -10.729 -7.767 1.00 82.24 202 LYS C N 1
ATOM 1484 C CA . LYS C 1 16 ? 15.113 -11.673 -8.825 1.00 78.74 202 LYS C CA 1
ATOM 1485 C C . LYS C 1 16 ? 13.719 -11.426 -9.385 1.00 72.56 202 LYS C C 1
ATOM 1486 O O . LYS C 1 16 ? 13.218 -12.245 -10.122 1.00 70.73 202 LYS C O 1
ATOM 1492 N N . THR C 1 17 ? 13.118 -10.290 -9.046 1.00 68.62 203 THR C N 1
ATOM 1493 C CA . THR C 1 17 ? 11.820 -9.921 -9.550 1.00 70.11 203 THR C CA 1
ATOM 1494 C C . THR C 1 17 ? 12.097 -8.973 -10.752 1.00 76.27 203 THR C C 1
ATOM 1495 O O . THR C 1 17 ? 12.605 -7.847 -10.590 1.00 70.50 203 THR C O 1
ATOM 1499 N N . PRO C 1 18 ? 11.858 -9.476 -11.982 1.00 85.16 204 PRO C N 1
ATOM 1500 C CA . PRO C 1 18 ? 12.336 -8.751 -13.164 1.00 80.19 204 PRO C CA 1
ATOM 1501 C C . PRO C 1 18 ? 11.699 -7.364 -13.371 1.00 76.65 204 PRO C C 1
ATOM 1502 O O . PRO C 1 18 ? 12.296 -6.522 -14.005 1.00 65.57 204 PRO C O 1
ATOM 1506 N N . SER C 1 19 ? 10.518 -7.122 -12.820 1.00 67.44 205 SER C N 1
ATOM 1507 C CA . SER C 1 19 ? 9.885 -5.804 -12.941 1.00 55.77 205 SER C CA 1
ATOM 1508 C C . SER C 1 19 ? 10.561 -4.654 -12.089 1.00 52.16 205 SER C C 1
ATOM 1509 O O . SER C 1 19 ? 10.251 -3.508 -12.223 1.00 49.23 205 SER C O 1
ATOM 1512 N N . ILE C 1 20 ? 11.489 -5.002 -11.221 1.00 50.48 206 ILE C N 1
ATOM 1513 C CA . ILE C 1 20 ? 12.152 -4.067 -10.343 1.00 46.78 206 ILE C CA 1
ATOM 1514 C C . ILE C 1 20 ? 13.572 -3.875 -10.864 1.00 49.87 206 ILE C C 1
ATOM 1515 O O . ILE C 1 20 ? 14.279 -4.861 -11.026 1.00 55.00 206 ILE C O 1
ATOM 1520 N N . SER C 1 21 ? 14.001 -2.633 -11.117 1.00 49.72 207 SER C N 1
ATOM 1521 C CA . SER C 1 21 ? 15.384 -2.387 -11.562 1.00 53.62 207 SER C CA 1
ATOM 1522 C C . SER C 1 21 ? 16.383 -2.576 -10.432 1.00 53.79 207 SER C C 1
ATOM 1523 O O . SER C 1 21 ? 17.439 -3.142 -10.633 1.00 56.29 207 SER C O 1
ATOM 1526 N N . ASP C 1 22 ? 16.045 -2.083 -9.253 1.00 51.66 208 ASP C N 1
ATOM 1527 C CA . ASP C 1 22 ? 16.941 -2.180 -8.135 1.00 54.18 208 ASP C CA 1
ATOM 1528 C C . ASP C 1 22 ? 16.185 -1.876 -6.892 1.00 49.75 208 ASP C C 1
ATOM 1529 O O . ASP C 1 22 ? 15.124 -1.273 -6.913 1.00 47.69 208 ASP C O 1
ATOM 1534 N N . VAL C 1 23 ? 16.734 -2.330 -5.786 1.00 53.51 209 VAL C N 1
ATOM 1535 C CA . VAL C 1 23 ? 16.241 -1.988 -4.486 1.00 53.15 209 VAL C CA 1
ATOM 1536 C C . VAL C 1 23 ? 16.954 -0.727 -4.119 1.00 52.01 209 VAL C C 1
ATOM 1537 O O . VAL C 1 23 ? 18.144 -0.706 -4.106 1.00 54.78 209 VAL C O 1
ATOM 1541 N N . LYS C 1 24 ? 16.206 0.306 -3.776 1.00 52.89 210 LYS C N 1
ATOM 1542 C CA . LYS C 1 24 ? 16.786 1.556 -3.319 1.00 55.71 210 LYS C CA 1
ATOM 1543 C C . LYS C 1 24 ? 17.009 1.454 -1.844 1.00 58.21 210 LYS C C 1
ATOM 1544 O O . LYS C 1 24 ? 18.026 1.905 -1.341 1.00 66.76 210 LYS C O 1
ATOM 1550 N N . ASP C 1 25 ? 16.030 0.929 -1.115 1.00 60.32 211 ASP C N 1
ATOM 1551 C CA . ASP C 1 25 ? 16.148 0.820 0.342 1.00 65.00 211 ASP C CA 1
ATOM 1552 C C . ASP C 1 25 ? 15.056 -0.070 0.921 1.00 62.53 211 ASP C C 1
ATOM 1553 O O . ASP C 1 25 ? 13.921 -0.086 0.428 1.00 58.22 211 ASP C O 1
ATOM 1558 N N . ILE C 1 26 ? 15.408 -0.790 1.968 1.00 60.22 212 ILE C N 1
ATOM 1559 C CA . ILE C 1 26 ? 14.464 -1.559 2.758 1.00 64.27 212 ILE C CA 1
ATOM 1560 C C . ILE C 1 26 ? 14.672 -1.162 4.216 1.00 67.67 212 ILE C C 1
ATOM 1561 O O . ILE C 1 26 ? 15.764 -1.282 4.745 1.00 68.09 212 ILE C O 1
ATOM 1566 N N . ILE C 1 27 ? 13.622 -0.676 4.853 1.00 70.65 213 ILE C N 1
ATOM 1567 C CA . ILE C 1 27 ? 13.664 -0.371 6.272 1.00 75.48 213 ILE C CA 1
ATOM 1568 C C . ILE C 1 27 ? 12.595 -1.194 6.970 1.00 78.09 213 ILE C C 1
ATOM 1569 O O . ILE C 1 27 ? 11.521 -1.403 6.414 1.00 68.60 213 ILE C O 1
ATOM 1574 N N . ALA C 1 28 ? 12.911 -1.677 8.177 1.00 82.61 214 ALA C N 1
ATOM 1575 C CA . ALA C 1 28 ? 11.973 -2.437 9.000 1.00 87.42 214 ALA C CA 1
ATOM 1576 C C . ALA C 1 28 ? 12.023 -1.928 10.425 1.00 87.78 214 ALA C C 1
ATOM 1577 O O . ALA C 1 28 ? 13.087 -1.724 10.975 1.00 90.02 214 ALA C O 1
ATOM 1579 N N . ARG C 1 29 ? 10.871 -1.724 11.031 1.00 89.40 215 ARG C N 1
ATOM 1580 C CA . ARG C 1 29 ? 10.831 -1.322 12.425 1.00 94.90 215 ARG C CA 1
ATOM 1581 C C . ARG C 1 29 ? 9.923 -2.273 13.114 1.00 93.03 215 ARG C C 1
ATOM 1582 O O . ARG C 1 29 ? 8.859 -2.608 12.573 1.00 90.25 215 ARG C O 1
ATOM 1590 N N . GLU C 1 30 ? 10.335 -2.729 14.293 1.00 101.27 216 GLU C N 1
ATOM 1591 C CA . GLU C 1 30 ? 9.429 -3.449 15.131 1.00 106.38 216 GLU C CA 1
ATOM 1592 C C . GLU C 1 30 ? 8.780 -2.471 16.044 1.00 110.49 216 GLU C C 1
ATOM 1593 O O . GLU C 1 30 ? 9.430 -1.921 16.915 1.00 111.89 216 GLU C O 1
ATOM 1599 N N . LEU C 1 31 ? 7.491 -2.226 15.820 1.00 112.96 217 LEU C N 1
ATOM 1600 C CA . LEU C 1 31 ? 6.736 -1.374 16.699 1.00 118.15 217 LEU C CA 1
ATOM 1601 C C . LEU C 1 31 ? 5.573 -2.143 17.269 1.00 124.19 217 LEU C C 1
ATOM 1602 O O . LEU C 1 31 ? 4.703 -2.578 16.520 1.00 125.75 217 LEU C O 1
ATOM 1607 N N . GLY C 1 32 ? 5.587 -2.323 18.586 1.00 123.52 218 GLY C N 1
ATOM 1608 C CA . GLY C 1 32 ? 4.472 -2.873 19.281 1.00 126.02 218 GLY C CA 1
ATOM 1609 C C . GLY C 1 32 ? 4.083 -4.212 18.699 1.00 127.29 218 GLY C C 1
ATOM 1610 O O . GLY C 1 32 ? 4.878 -5.151 18.621 1.00 129.45 218 GLY C O 1
ATOM 1611 N N . GLN C 1 33 ? 2.832 -4.296 18.279 1.00 128.70 219 GLN C N 1
ATOM 1612 C CA . GLN C 1 33 ? 2.308 -5.539 17.762 1.00 124.52 219 GLN C CA 1
ATOM 1613 C C . GLN C 1 33 ? 2.841 -5.907 16.363 1.00 116.31 219 GLN C C 1
ATOM 1614 O O . GLN C 1 33 ? 2.859 -7.078 16.000 1.00 117.87 219 GLN C O 1
ATOM 1620 N N . VAL C 1 34 ? 3.290 -4.943 15.581 1.00 110.94 220 VAL C N 1
ATOM 1621 C CA . VAL C 1 34 ? 3.500 -5.167 14.123 1.00 107.75 220 VAL C CA 1
ATOM 1622 C C . VAL C 1 34 ? 4.878 -4.819 13.556 1.00 104.19 220 VAL C C 1
ATOM 1623 O O . VAL C 1 34 ? 5.502 -3.892 14.006 1.00 106.55 220 VAL C O 1
ATOM 1627 N N . LEU C 1 35 ? 5.362 -5.612 12.582 1.00 97.06 221 LEU C N 1
ATOM 1628 C CA . LEU C 1 35 ? 6.569 -5.292 11.807 1.00 92.54 221 LEU C CA 1
ATOM 1629 C C . LEU C 1 35 ? 6.210 -4.388 10.666 1.00 86.84 221 LEU C C 1
ATOM 1630 O O . LEU C 1 35 ? 5.426 -4.772 9.782 1.00 79.93 221 LEU C O 1
ATOM 1635 N N . GLU C 1 36 ? 6.817 -3.210 10.663 1.00 83.30 222 GLU C N 1
ATOM 1636 C CA . GLU C 1 36 ? 6.580 -2.221 9.623 1.00 81.60 222 GLU C CA 1
ATOM 1637 C C . GLU C 1 36 ? 7.711 -2.215 8.624 1.00 76.49 222 GLU C C 1
ATOM 1638 O O . GLU C 1 36 ? 8.864 -2.032 9.000 1.00 78.78 222 GLU C O 1
ATOM 1644 N N . PHE C 1 37 ? 7.373 -2.426 7.363 1.00 63.43 223 PHE C N 1
ATOM 1645 C CA . PHE C 1 37 ? 8.358 -2.332 6.330 1.00 61.92 223 PHE C CA 1
ATOM 1646 C C . PHE C 1 37 ? 8.103 -1.081 5.512 1.00 59.87 223 PHE C C 1
ATOM 1647 O O . PHE C 1 37 ? 6.962 -0.798 5.106 1.00 56.20 223 PHE C O 1
ATOM 1655 N N . GLU C 1 38 ? 9.191 -0.374 5.210 1.00 61.01 224 GLU C N 1
ATOM 1656 C CA . GLU C 1 38 ? 9.232 0.648 4.149 1.00 61.28 224 GLU C CA 1
ATOM 1657 C C . GLU C 1 38 ? 10.185 0.192 3.039 1.00 58.95 224 GLU C C 1
ATOM 1658 O O . GLU C 1 38 ? 11.362 -0.058 3.297 1.00 54.90 224 GLU C O 1
ATOM 1664 N N . ILE C 1 39 ? 9.656 0.065 1.818 1.00 48.03 225 ILE C N 1
ATOM 1665 C CA . ILE C 1 39 ? 10.404 -0.470 0.724 1.00 46.35 225 ILE C CA 1
ATOM 1666 C C . ILE C 1 39 ? 10.412 0.559 -0.430 1.00 48.14 225 ILE C C 1
ATOM 1667 O O . ILE C 1 39 ? 9.346 0.944 -0.957 1.00 45.88 225 ILE C O 1
ATOM 1672 N N . ASP C 1 40 ? 11.618 0.979 -0.809 1.00 46.22 226 ASP C N 1
ATOM 1673 C CA . ASP C 1 40 ? 11.834 1.915 -1.915 1.00 44.30 226 ASP C CA 1
ATOM 1674 C C . ASP C 1 40 ? 12.541 1.217 -3.042 1.00 41.16 226 ASP C C 1
ATOM 1675 O O . ASP C 1 40 ? 13.548 0.512 -2.814 1.00 39.27 226 ASP C O 1
ATOM 1680 N N . LEU C 1 41 ? 11.987 1.355 -4.245 1.00 34.59 227 LEU C N 1
ATOM 1681 C CA . LEU C 1 41 ? 12.495 0.653 -5.374 1.00 33.78 227 LEU C CA 1
ATOM 1682 C C . LEU C 1 41 ? 12.738 1.605 -6.525 1.00 35.61 227 LEU C C 1
ATOM 1683 O O . LEU C 1 41 ? 11.998 2.567 -6.700 1.00 33.25 227 LEU C O 1
ATOM 1688 N N . TYR C 1 42 ? 13.725 1.261 -7.346 1.00 35.92 228 TYR C N 1
ATOM 1689 C CA . TYR C 1 42 ? 13.909 1.845 -8.635 1.00 33.10 228 TYR C CA 1
ATOM 1690 C C . TYR C 1 42 ? 13.220 0.997 -9.635 1.00 32.61 228 TYR C C 1
ATOM 1691 O O . TYR C 1 42 ? 13.277 -0.240 -9.605 1.00 33.70 228 TYR C O 1
ATOM 1700 N N . VAL C 1 43 ? 12.543 1.673 -10.566 1.00 29.31 229 VAL C N 1
ATOM 1701 C CA . VAL C 1 43 ? 11.923 0.967 -11.611 1.00 29.26 229 VAL C CA 1
ATOM 1702 C C . VAL C 1 43 ? 12.229 1.656 -12.921 1.00 27.91 229 VAL C C 1
ATOM 1703 O O . VAL C 1 43 ? 12.555 2.840 -12.910 1.00 28.13 229 VAL C O 1
ATOM 1707 N N . PRO C 1 44 ? 12.012 0.970 -14.016 1.00 27.35 230 PRO C N 1
ATOM 1708 C CA . PRO C 1 44 ? 12.230 1.572 -15.339 1.00 31.18 230 PRO C CA 1
ATOM 1709 C C . PRO C 1 44 ? 11.388 2.827 -15.518 1.00 31.57 230 PRO C C 1
ATOM 1710 O O . PRO C 1 44 ? 10.211 2.847 -15.092 1.00 32.51 230 PRO C O 1
ATOM 1714 N N . PRO C 1 45 ? 11.962 3.844 -16.140 1.00 30.62 231 PRO C N 1
ATOM 1715 C CA . PRO C 1 45 ? 11.276 5.116 -16.235 1.00 32.30 231 PRO C CA 1
ATOM 1716 C C . PRO C 1 45 ? 10.028 5.084 -17.071 1.00 29.78 231 PRO C C 1
ATOM 1717 O O . PRO C 1 45 ? 9.227 6.005 -16.939 1.00 30.57 231 PRO C O 1
ATOM 1721 N N . ASP C 1 46 ? 9.871 4.081 -17.944 1.00 29.39 232 ASP C N 1
ATOM 1722 C CA . ASP C 1 46 ? 8.662 3.933 -18.775 1.00 27.57 232 ASP C CA 1
ATOM 1723 C C . ASP C 1 46 ? 7.564 3.056 -18.123 1.00 28.01 232 ASP C C 1
ATOM 1724 O O . ASP C 1 46 ? 6.636 2.711 -18.786 1.00 28.14 232 ASP C O 1
ATOM 1729 N N . ILE C 1 47 ? 7.570 2.803 -16.794 1.00 28.13 233 ILE C N 1
ATOM 1730 C CA . ILE C 1 47 ? 6.477 2.028 -16.250 1.00 29.69 233 ILE C CA 1
ATOM 1731 C C . ILE C 1 47 ? 5.164 2.819 -16.232 1.00 27.84 233 ILE C C 1
ATOM 1732 O O . ILE C 1 47 ? 5.149 4.029 -15.997 1.00 27.10 233 ILE C O 1
ATOM 1737 N N . THR C 1 48 ? 4.060 2.113 -16.394 1.00 25.36 234 THR C N 1
ATOM 1738 C CA . THR C 1 48 ? 2.797 2.720 -16.305 1.00 24.78 234 THR C CA 1
ATOM 1739 C C . THR C 1 48 ? 2.342 2.711 -14.855 1.00 23.81 234 THR C C 1
ATOM 1740 O O . THR C 1 48 ? 2.895 2.005 -14.017 1.00 23.40 234 THR C O 1
ATOM 1744 N N . VAL C 1 49 ? 1.205 3.357 -14.629 1.00 25.68 235 VAL C N 1
ATOM 1745 C CA . VAL C 1 49 ? 0.567 3.310 -13.331 1.00 31.07 235 VAL C CA 1
ATOM 1746 C C . VAL C 1 49 ? 0.161 1.859 -12.979 1.00 29.47 235 VAL C C 1
ATOM 1747 O O . VAL C 1 49 ? 0.226 1.441 -11.788 1.00 23.92 235 VAL C O 1
ATOM 1751 N N . THR C 1 50 ? -0.367 1.152 -13.959 1.00 25.51 236 THR C N 1
ATOM 1752 C CA . THR C 1 50 ? -0.865 -0.168 -13.671 1.00 28.30 236 THR C CA 1
ATOM 1753 C C . THR C 1 50 ? 0.274 -1.115 -13.265 1.00 26.77 236 THR C C 1
ATOM 1754 O O . THR C 1 50 ? 0.177 -1.847 -12.292 1.00 26.94 236 THR C O 1
ATOM 1758 N N . THR C 1 51 ? 1.374 -1.037 -13.979 1.00 25.46 237 THR C N 1
ATOM 1759 C CA . THR C 1 51 ? 2.531 -1.862 -13.652 1.00 26.20 237 THR C CA 1
ATOM 1760 C C . THR C 1 51 ? 3.057 -1.482 -12.319 1.00 27.94 237 THR C C 1
ATOM 1761 O O . THR C 1 51 ? 3.395 -2.366 -11.520 1.00 28.08 237 THR C O 1
ATOM 1765 N N . GLY C 1 52 ? 3.077 -0.180 -12.005 1.00 28.17 238 GLY C N 1
ATOM 1766 C CA . GLY C 1 52 ? 3.522 0.229 -10.676 1.00 26.14 238 GLY C CA 1
ATOM 1767 C C . GLY C 1 52 ? 2.666 -0.331 -9.547 1.00 27.45 238 GLY C C 1
ATOM 1768 O O . GLY C 1 52 ? 3.159 -0.783 -8.543 1.00 29.35 238 GLY C O 1
ATOM 1769 N N . GLU C 1 53 ? 1.355 -0.302 -9.710 1.00 26.99 239 GLU C N 1
ATOM 1770 C CA . GLU C 1 53 ? 0.499 -0.881 -8.727 1.00 32.04 239 GLU C CA 1
ATOM 1771 C C . GLU C 1 53 ? 0.675 -2.376 -8.657 1.00 34.01 239 GLU C C 1
ATOM 1772 O O . GLU C 1 53 ? 0.636 -2.914 -7.576 1.00 32.75 239 GLU C O 1
ATOM 1778 N N . ARG C 1 54 ? 0.845 -3.047 -9.806 1.00 36.92 240 ARG C N 1
ATOM 1779 C CA . ARG C 1 54 ? 1.142 -4.494 -9.846 1.00 37.60 240 ARG C CA 1
ATOM 1780 C C . ARG C 1 54 ? 2.430 -4.771 -9.076 1.00 35.57 240 ARG C C 1
ATOM 1781 O O . ARG C 1 54 ? 2.481 -5.676 -8.308 1.00 35.12 240 ARG C O 1
ATOM 1789 N N . ILE C 1 55 ? 3.435 -3.942 -9.241 1.00 29.72 241 ILE C N 1
ATOM 1790 C CA . ILE C 1 55 ? 4.688 -4.159 -8.497 1.00 31.41 241 ILE C CA 1
ATOM 1791 C C . ILE C 1 55 ? 4.468 -3.984 -6.975 1.00 35.08 241 ILE C C 1
ATOM 1792 O O . ILE C 1 55 ? 4.920 -4.806 -6.210 1.00 38.09 241 ILE C O 1
ATOM 1797 N N . LYS C 1 56 ? 3.689 -3.005 -6.551 1.00 32.62 242 LYS C N 1
ATOM 1798 C CA . LYS C 1 56 ? 3.428 -2.811 -5.118 1.00 36.80 242 LYS C CA 1
ATOM 1799 C C . LYS C 1 56 ? 2.651 -3.958 -4.488 1.00 38.61 242 LYS C C 1
ATOM 1800 O O . LYS C 1 56 ? 2.941 -4.339 -3.374 1.00 38.14 242 LYS C O 1
ATOM 1806 N N . LYS C 1 57 ? 1.648 -4.446 -5.185 1.00 37.85 243 LYS C N 1
ATOM 1807 C CA . LYS C 1 57 ? 0.920 -5.602 -4.761 1.00 43.29 243 LYS C CA 1
ATOM 1808 C C . LYS C 1 57 ? 1.804 -6.857 -4.704 1.00 47.06 243 LYS C C 1
ATOM 1809 O O . LYS C 1 57 ? 1.680 -7.605 -3.772 1.00 47.38 243 LYS C O 1
ATOM 1815 N N . GLU C 1 58 ? 2.689 -7.062 -5.684 1.00 45.98 244 GLU C N 1
ATOM 1816 C CA . GLU C 1 58 ? 3.624 -8.170 -5.645 1.00 46.46 244 GLU C CA 1
ATOM 1817 C C . GLU C 1 58 ? 4.494 -8.026 -4.441 1.00 45.93 244 GLU C C 1
ATOM 1818 O O . GLU C 1 58 ? 4.800 -9.033 -3.810 1.00 45.94 244 GLU C O 1
ATOM 1824 N N . VAL C 1 59 ? 4.974 -6.823 -4.156 1.00 40.13 245 VAL C N 1
ATOM 1825 C CA . VAL C 1 59 ? 5.917 -6.611 -3.069 1.00 43.19 245 VAL C CA 1
ATOM 1826 C C . VAL C 1 59 ? 5.233 -6.942 -1.768 1.00 48.96 245 VAL C C 1
ATOM 1827 O O . VAL C 1 59 ? 5.798 -7.573 -0.921 1.00 47.01 245 VAL C O 1
ATOM 1831 N N . ASN C 1 60 ? 3.985 -6.553 -1.659 1.00 48.99 246 ASN C N 1
ATOM 1832 C CA . ASN C 1 60 ? 3.213 -6.849 -0.502 1.00 51.34 246 ASN C CA 1
ATOM 1833 C C . ASN C 1 60 ? 3.016 -8.357 -0.299 1.00 52.47 246 ASN C C 1
ATOM 1834 O O . ASN C 1 60 ? 3.195 -8.864 0.785 1.00 52.19 246 ASN C O 1
ATOM 1839 N N . GLN C 1 61 ? 2.648 -9.056 -1.356 1.00 49.26 247 GLN C N 1
ATOM 1840 C CA . GLN C 1 61 ? 2.491 -10.482 -1.349 1.00 54.23 247 GLN C CA 1
ATOM 1841 C C . GLN C 1 61 ? 3.821 -11.183 -0.919 1.00 54.91 247 GLN C C 1
ATOM 1842 O O . GLN C 1 61 ? 3.829 -12.070 -0.080 1.00 53.24 247 GLN C O 1
ATOM 1848 N N . ILE C 1 62 ? 4.945 -10.741 -1.468 1.00 51.41 248 ILE C N 1
ATOM 1849 C CA . ILE C 1 62 ? 6.252 -11.279 -1.094 1.00 52.28 248 ILE C CA 1
ATOM 1850 C C . ILE C 1 62 ? 6.435 -11.171 0.423 1.00 56.44 248 ILE C C 1
ATOM 1851 O O . ILE C 1 62 ? 6.799 -12.161 1.088 1.00 53.37 248 ILE C O 1
ATOM 1856 N N . ILE C 1 63 ? 6.205 -10.001 0.970 1.00 49.64 249 ILE C N 1
ATOM 1857 C CA . ILE C 1 63 ? 6.493 -9.803 2.372 1.00 55.20 249 ILE C CA 1
ATOM 1858 C C . ILE C 1 63 ? 5.574 -10.654 3.227 1.00 62.43 249 ILE C C 1
ATOM 1859 O O . ILE C 1 63 ? 6.037 -11.292 4.171 1.00 65.40 249 ILE C O 1
ATOM 1864 N N . LYS C 1 64 ? 4.294 -10.687 2.898 1.00 60.12 250 LYS C N 1
ATOM 1865 C CA . LYS C 1 64 ? 3.326 -11.475 3.679 1.00 65.12 250 LYS C CA 1
ATOM 1866 C C . LYS C 1 64 ? 3.686 -12.959 3.658 1.00 66.33 250 LYS C C 1
ATOM 1867 O O . LYS C 1 64 ? 3.491 -13.659 4.623 1.00 62.96 250 LYS C O 1
ATOM 1873 N N . GLU C 1 65 ? 4.216 -13.431 2.543 1.00 62.12 251 GLU C N 1
ATOM 1874 C CA . GLU C 1 65 ? 4.614 -14.804 2.470 1.00 63.09 251 GLU C CA 1
ATOM 1875 C C . GLU C 1 65 ? 5.891 -15.080 3.286 1.00 63.79 251 GLU C C 1
ATOM 1876 O O . GLU C 1 65 ? 5.996 -16.106 3.91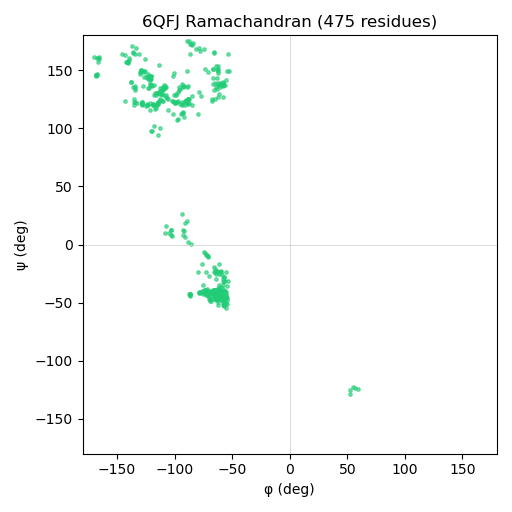7 1.00 60.50 251 GLU C O 1
ATOM 1882 N N . ILE C 1 66 ? 6.848 -14.171 3.277 1.00 61.50 252 ILE C N 1
ATOM 1883 C CA . ILE C 1 66 ? 8.087 -14.404 3.959 1.00 66.26 252 ILE C CA 1
ATOM 1884 C C . ILE C 1 66 ? 8.010 -14.196 5.469 1.00 71.18 252 ILE C C 1
ATOM 1885 O O . ILE C 1 66 ? 8.612 -14.964 6.213 1.00 74.19 252 ILE C O 1
ATOM 1890 N N . VAL C 1 67 ? 7.318 -13.158 5.913 1.00 70.64 253 VAL C N 1
ATOM 1891 C CA . VAL C 1 67 ? 7.270 -12.873 7.345 1.00 76.66 253 VAL C CA 1
ATOM 1892 C C . VAL C 1 67 ? 5.984 -13.448 7.971 1.00 82.59 253 VAL C C 1
ATOM 1893 O O . VAL C 1 67 ? 4.869 -13.177 7.542 1.00 78.99 253 VAL C O 1
ATOM 1897 N N . ASP C 1 68 ? 6.162 -14.288 8.982 1.00 91.73 254 ASP C N 1
ATOM 1898 C CA . ASP C 1 68 ? 5.034 -14.989 9.636 1.00 98.70 254 ASP C CA 1
ATOM 1899 C C . ASP C 1 68 ? 4.198 -14.017 10.462 1.00 95.69 254 ASP C C 1
ATOM 1900 O O . ASP C 1 68 ? 2.985 -14.021 10.407 1.00 95.96 254 ASP C O 1
ATOM 1905 N N . ARG C 1 69 ? 4.903 -13.169 11.196 1.00 97.53 255 ARG C N 1
ATOM 1906 C CA . ARG C 1 69 ? 4.357 -12.150 12.074 1.00 92.40 255 ARG C CA 1
ATOM 1907 C C . ARG C 1 69 ? 3.377 -11.282 11.302 1.00 88.62 255 ARG C C 1
ATOM 1908 O O . ARG C 1 69 ? 3.416 -11.273 10.071 1.00 95.85 255 ARG C O 1
ATOM 1916 N N . LYS C 1 70 ? 2.547 -10.508 12.008 1.00 85.10 256 LYS C N 1
ATOM 1917 C CA . LYS C 1 70 ? 1.773 -9.412 11.409 1.00 80.56 256 LYS C CA 1
ATOM 1918 C C . LYS C 1 70 ? 2.655 -8.245 10.911 1.00 78.40 256 LYS C C 1
ATOM 1919 O O . LYS C 1 70 ? 3.618 -7.863 11.575 1.00 75.41 256 LYS C O 1
ATOM 1925 N N . SER C 1 71 ? 2.324 -7.718 9.728 1.00 74.34 257 SER C N 1
ATOM 1926 C CA . SER C 1 71 ? 3.115 -6.678 9.098 1.00 74.88 257 SER C CA 1
ATOM 1927 C C . SER C 1 71 ? 2.311 -5.592 8.377 1.00 68.28 257 SER C C 1
ATOM 1928 O O . SER C 1 71 ? 1.166 -5.768 7.996 1.00 64.00 257 SER C O 1
ATOM 1931 N N . THR C 1 72 ? 2.954 -4.450 8.231 1.00 67.45 258 THR C N 1
ATOM 1932 C CA . THR C 1 72 ? 2.492 -3.350 7.419 1.00 64.17 258 THR C CA 1
ATOM 1933 C C . THR C 1 72 ? 3.589 -3.086 6.381 1.00 60.51 258 THR C C 1
ATOM 1934 O O . THR C 1 72 ? 4.769 -3.180 6.696 1.00 62.17 258 THR C O 1
ATOM 1938 N N . VAL C 1 73 ? 3.206 -2.711 5.167 1.00 61.77 259 VAL C N 1
ATOM 1939 C CA . VAL C 1 73 ? 4.167 -2.544 4.071 1.00 55.57 259 VAL C CA 1
ATOM 1940 C C . VAL C 1 73 ? 3.876 -1.272 3.327 1.00 51.26 259 VAL C C 1
ATOM 1941 O O . VAL C 1 73 ? 2.779 -1.073 2.830 1.00 45.53 259 VAL C O 1
ATOM 1945 N N . LYS C 1 74 ? 4.852 -0.401 3.255 1.00 53.18 260 LYS C N 1
ATOM 1946 C CA . LYS C 1 74 ? 4.709 0.838 2.493 1.00 52.00 260 LYS C CA 1
ATOM 1947 C C . LYS C 1 74 ? 5.760 0.851 1.373 1.00 48.93 260 LYS C C 1
ATOM 1948 O O . LYS C 1 74 ? 6.960 0.720 1.634 1.00 47.23 260 LYS C O 1
ATOM 1954 N N . VAL C 1 75 ? 5.308 0.949 0.119 1.00 42.81 261 VAL C N 1
ATOM 1955 C CA . VAL C 1 75 ? 6.171 0.816 -1.027 1.00 39.58 261 VAL C CA 1
ATOM 1956 C C . VAL C 1 75 ? 6.169 2.114 -1.786 1.00 36.96 261 VAL C C 1
ATOM 1957 O O . VAL C 1 75 ? 5.104 2.625 -2.126 1.00 39.45 261 VAL C O 1
ATOM 1961 N N . ARG C 1 76 ? 7.360 2.615 -2.113 1.00 39.73 262 ARG C N 1
ATOM 1962 C CA . ARG C 1 76 ? 7.516 3.799 -3.006 1.00 40.16 262 ARG C CA 1
ATOM 1963 C C . ARG C 1 76 ? 8.353 3.438 -4.220 1.00 37.14 262 ARG C C 1
ATOM 1964 O O . ARG C 1 76 ? 9.333 2.723 -4.082 1.00 36.47 262 ARG C O 1
ATOM 1972 N N . LEU C 1 77 ? 7.949 3.927 -5.397 1.00 32.22 263 LEU C N 1
ATOM 1973 C CA . LEU C 1 77 ? 8.617 3.645 -6.652 1.00 29.84 263 LEU C CA 1
ATOM 1974 C C . LEU C 1 77 ? 9.278 4.938 -7.204 1.00 31.86 263 LEU C C 1
ATOM 1975 O O . LEU C 1 77 ? 8.659 6.011 -7.191 1.00 30.39 263 LEU C O 1
ATOM 1980 N N . PHE C 1 78 ? 10.547 4.821 -7.605 1.00 29.09 264 PHE C N 1
ATOM 1981 C CA . PHE C 1 78 ? 11.295 5.904 -8.210 1.00 28.42 264 PHE C CA 1
ATOM 1982 C C . PHE C 1 78 ? 11.828 5.533 -9.593 1.00 25.41 264 PHE C C 1
ATOM 1983 O O . PHE C 1 78 ? 12.205 4.383 -9.812 1.00 27.64 264 PHE C O 1
ATOM 1991 N N . ALA C 1 79 ? 11.859 6.477 -10.491 1.00 24.20 265 ALA C N 1
ATOM 1992 C CA . ALA C 1 79 ? 12.412 6.230 -11.837 1.00 28.57 265 ALA C CA 1
ATOM 1993 C C . ALA C 1 79 ? 13.922 5.988 -11.783 1.00 29.15 265 ALA C C 1
ATOM 1994 O O . ALA C 1 79 ? 14.619 6.763 -11.215 1.00 30.28 265 ALA C O 1
ATOM 1996 N N . ALA C 1 80 ? 14.384 4.849 -12.299 1.00 30.14 266 ALA C N 1
ATOM 1997 C CA . ALA C 1 80 ? 15.809 4.584 -12.445 1.00 30.99 266 ALA C CA 1
ATOM 1998 C C . ALA C 1 80 ? 16.373 5.608 -13.388 1.00 30.35 266 ALA C C 1
ATOM 1999 O O . ALA C 1 80 ? 15.707 6.078 -14.290 1.00 28.07 266 ALA C O 1
ATOM 2001 N N . GLN C 1 81 ? 17.643 5.876 -13.248 1.00 32.11 267 GLN C N 1
ATOM 2002 C CA . GLN C 1 81 ? 18.346 6.765 -14.175 1.00 34.09 267 GLN C CA 1
ATOM 2003 C C . GLN C 1 81 ? 18.391 6.076 -15.581 1.00 34.36 267 GLN C C 1
ATOM 2004 O O . GLN C 1 81 ? 18.453 4.860 -15.715 1.00 36.64 267 GLN C O 1
ATOM 2010 N N . GLU C 1 82 ? 18.426 6.880 -16.621 1.00 37.25 268 GLU C N 1
ATOM 2011 C CA . GLU C 1 82 ? 18.584 6.416 -18.002 1.00 34.60 268 GLU C CA 1
ATOM 2012 C C . GLU C 1 82 ? 20.026 6.487 -18.438 1.00 37.58 268 GLU C C 1
ATOM 2013 O O . GLU C 1 82 ? 20.765 7.470 -18.284 1.00 33.51 268 GLU C O 1
ATOM 2019 N N . GLU C 1 83 ? 20.351 5.364 -19.024 1.00 35.98 269 GLU C N 1
ATOM 2020 C CA . GLU C 1 83 ? 21.522 5.102 -19.700 1.00 37.82 269 GLU C CA 1
ATOM 2021 C C . GLU C 1 83 ? 21.675 5.982 -20.902 1.00 39.92 269 GLU C C 1
ATOM 2022 O O . GLU C 1 83 ? 20.794 6.161 -21.669 1.00 42.47 269 GLU C O 1
ATOM 2028 N N . LEU C 1 84 ? 22.859 6.538 -21.049 1.00 41.79 270 LEU C N 1
ATOM 2029 C CA . LEU C 1 84 ? 23.167 7.390 -22.132 1.00 49.06 270 LEU C CA 1
ATOM 2030 C C . LEU C 1 84 ? 23.345 6.456 -23.370 1.00 57.59 270 LEU C C 1
ATOM 2031 O O . LEU C 1 84 ? 23.979 5.369 -23.380 1.00 66.58 270 LEU C O 1
ATOM 2037 N N . GLU D 1 4 ? 8.848 -16.143 -52.100 1.00 98.44 190 GLU D N 1
ATOM 2038 C CA . GLU D 1 4 ? 9.190 -15.624 -50.739 1.00 98.73 190 GLU D CA 1
ATOM 2039 C C . GLU D 1 4 ? 9.908 -16.590 -49.729 1.00 97.03 190 GLU D C 1
ATOM 2040 O O . GLU D 1 4 ? 9.350 -17.329 -48.854 1.00 96.13 190 GLU D O 1
ATOM 2046 N N . ASP D 1 5 ? 11.214 -16.589 -49.964 1.00 95.26 191 ASP D N 1
ATOM 2047 C CA . ASP D 1 5 ? 12.213 -16.788 -48.910 1.00 91.69 191 ASP D CA 1
ATOM 2048 C C . ASP D 1 5 ? 12.128 -15.634 -47.908 1.00 87.89 191 ASP D C 1
ATOM 2049 O O . ASP D 1 5 ? 12.572 -15.767 -46.774 1.00 84.57 191 ASP D O 1
ATOM 2054 N N . TYR D 1 6 ? 11.630 -14.481 -48.364 1.00 81.32 192 TYR D N 1
ATOM 2055 C CA . TYR D 1 6 ? 11.416 -13.326 -47.502 1.00 78.88 192 TYR D CA 1
ATOM 2056 C C . TYR D 1 6 ? 10.457 -13.638 -46.364 1.00 68.10 192 TYR D C 1
ATOM 2057 O O . TYR D 1 6 ? 10.713 -13.286 -45.207 1.00 65.64 192 TYR D O 1
ATOM 2066 N N . ILE D 1 7 ? 9.333 -14.255 -46.707 1.00 65.69 193 ILE D N 1
ATOM 2067 C CA . ILE D 1 7 ? 8.310 -14.594 -45.723 1.00 66.94 193 ILE D CA 1
ATOM 2068 C C . ILE D 1 7 ? 8.904 -15.447 -44.612 1.00 67.15 193 ILE D C 1
ATOM 2069 O O . ILE D 1 7 ? 8.637 -15.227 -43.444 1.00 60.49 193 ILE D O 1
ATOM 2074 N N . GLU D 1 8 ? 9.689 -16.450 -44.996 1.00 74.19 194 GLU D N 1
ATOM 2075 C CA . GLU D 1 8 ? 10.317 -17.363 -44.028 1.00 75.75 194 GLU D CA 1
ATOM 2076 C C . GLU D 1 8 ? 11.257 -16.619 -43.078 1.00 70.95 194 GLU D C 1
ATOM 2077 O O . GLU D 1 8 ? 11.246 -16.884 -41.887 1.00 69.52 194 GLU D O 1
ATOM 2083 N N . ALA D 1 9 ? 12.064 -15.700 -43.596 1.00 65.71 195 ALA D N 1
ATOM 2084 C CA . ALA D 1 9 ? 13.001 -14.972 -42.758 1.00 62.56 195 ALA D CA 1
ATOM 2085 C C . ALA D 1 9 ? 12.263 -13.986 -41.851 1.00 61.13 195 ALA D C 1
ATOM 2086 O O . ALA D 1 9 ? 12.544 -13.886 -40.667 1.00 56.33 195 ALA D O 1
ATOM 2088 N N . ILE D 1 10 ? 11.254 -13.320 -42.396 1.00 60.47 196 ILE D N 1
ATOM 2089 C CA . ILE D 1 10 ? 10.377 -12.520 -41.574 1.00 59.07 196 ILE D CA 1
ATOM 2090 C C . ILE D 1 10 ? 9.770 -13.350 -40.429 1.00 60.40 196 ILE D C 1
ATOM 2091 O O . ILE D 1 10 ? 9.809 -12.944 -39.284 1.00 59.99 196 ILE D O 1
ATOM 2096 N N . ALA D 1 11 ? 9.132 -14.464 -40.755 1.00 63.16 197 ALA D N 1
ATOM 2097 C CA . ALA D 1 11 ? 8.493 -15.295 -39.740 1.00 64.28 197 ALA D CA 1
ATOM 2098 C C . ALA D 1 11 ? 9.514 -15.702 -38.712 1.00 63.75 197 ALA D C 1
ATOM 2099 O O . ALA D 1 11 ? 9.205 -15.740 -37.548 1.00 65.55 197 ALA D O 1
ATOM 2101 N N . ASN D 1 12 ? 10.727 -16.015 -39.145 1.00 63.04 198 ASN D N 1
ATOM 2102 C CA . ASN D 1 12 ? 11.774 -16.457 -38.212 1.00 65.39 198 ASN D CA 1
ATOM 2103 C C . ASN D 1 12 ? 12.084 -15.371 -37.209 1.00 65.33 198 ASN D C 1
ATOM 2104 O O . ASN D 1 12 ? 12.192 -15.641 -36.027 1.00 65.54 198 ASN D O 1
ATOM 2109 N N . VAL D 1 13 ? 12.163 -14.128 -37.669 1.00 63.05 199 VAL D N 1
ATOM 2110 C CA . VAL D 1 13 ? 12.451 -13.023 -36.757 1.00 58.07 199 VAL D CA 1
ATOM 2111 C C . VAL D 1 13 ? 11.285 -12.767 -35.808 1.00 61.95 199 VAL D C 1
ATOM 2112 O O . VAL D 1 13 ? 11.472 -12.683 -34.580 1.00 61.92 199 VAL D O 1
ATOM 2116 N N . LEU D 1 14 ? 10.073 -12.711 -36.370 1.00 64.76 200 LEU D N 1
ATOM 2117 C CA . LEU D 1 14 ? 8.851 -12.454 -35.565 1.00 61.93 200 LEU D CA 1
ATOM 2118 C C . LEU D 1 14 ? 8.708 -13.492 -34.454 1.00 62.72 200 LEU D C 1
ATOM 2119 O O . LEU D 1 14 ? 8.343 -13.172 -33.373 1.00 68.10 200 LEU D O 1
ATOM 2124 N N . GLU D 1 15 ? 8.993 -14.746 -34.758 1.00 75.58 201 GLU D N 1
ATOM 2125 C CA . GLU D 1 15 ? 8.931 -15.832 -33.789 1.00 84.09 201 GLU D CA 1
ATOM 2126 C C . GLU D 1 15 ? 9.789 -15.603 -32.569 1.00 88.02 201 GLU D C 1
ATOM 2127 O O . GLU D 1 15 ? 9.501 -16.126 -31.479 1.00 85.24 201 GLU D O 1
ATOM 2133 N N . LYS D 1 16 ? 10.891 -14.897 -32.792 1.00 85.41 202 LYS D N 1
ATOM 2134 C CA . LYS D 1 16 ? 11.874 -14.659 -31.747 1.00 80.43 202 LYS D CA 1
ATOM 2135 C C . LYS D 1 16 ? 11.760 -13.253 -31.195 1.00 72.77 202 LYS D C 1
ATOM 2136 O O . LYS D 1 16 ? 12.633 -12.815 -30.485 1.00 79.66 202 LYS D O 1
ATOM 2142 N N . THR D 1 17 ? 10.682 -12.559 -31.529 1.00 66.77 203 THR D N 1
ATOM 2143 C CA . THR D 1 17 ? 10.427 -11.235 -31.036 1.00 61.59 203 THR D CA 1
ATOM 2144 C C . THR D 1 17 ? 9.460 -11.433 -29.841 1.00 71.38 203 THR D C 1
ATOM 2145 O O . THR D 1 17 ? 8.275 -11.822 -30.004 1.00 70.47 203 THR D O 1
ATOM 2149 N N . PRO D 1 18 ? 9.983 -11.251 -28.613 1.00 77.41 204 PRO D N 1
ATOM 2150 C CA . PRO D 1 18 ? 9.201 -11.635 -27.428 1.00 72.65 204 PRO D CA 1
ATOM 2151 C C . PRO D 1 18 ? 7.873 -10.870 -27.238 1.00 73.51 204 PRO D C 1
ATOM 2152 O O . PRO D 1 18 ? 6.986 -11.373 -26.594 1.00 67.00 204 PRO D O 1
ATOM 2156 N N . SER D 1 19 ? 7.739 -9.670 -27.797 1.00 70.07 205 SER D N 1
ATOM 2157 C CA . SER D 1 19 ? 6.499 -8.905 -27.656 1.00 57.69 205 SER D CA 1
ATOM 2158 C C . SER D 1 19 ? 5.304 -9.477 -28.510 1.00 55.88 205 SER D C 1
ATOM 2159 O O . SER D 1 19 ? 4.178 -9.057 -28.375 1.00 51.38 205 SER D O 1
ATOM 2162 N N . ILE D 1 20 ? 5.579 -10.434 -29.384 1.00 53.58 206 ILE D N 1
ATOM 2163 C CA . ILE D 1 20 ? 4.574 -11.010 -30.265 1.00 51.49 206 ILE D CA 1
ATOM 2164 C C . ILE D 1 20 ? 4.230 -12.406 -29.749 1.00 52.37 206 ILE D C 1
ATOM 2165 O O . ILE D 1 20 ? 5.138 -13.198 -29.573 1.00 55.69 206 ILE D O 1
ATOM 2170 N N . SER D 1 21 ? 2.944 -12.702 -29.496 1.00 49.70 207 SER D N 1
ATOM 2171 C CA . SER D 1 21 ? 2.560 -14.037 -29.033 1.00 50.61 207 SER D CA 1
ATOM 2172 C C . SER D 1 21 ? 2.666 -15.051 -30.159 1.00 52.81 207 SER D C 1
ATOM 2173 O O . SER D 1 21 ? 3.105 -16.167 -29.947 1.00 56.12 207 SER D O 1
ATOM 2176 N N . ASP D 1 22 ? 2.208 -14.677 -31.340 1.00 50.58 208 ASP D N 1
ATOM 2177 C CA . ASP D 1 22 ? 2.177 -15.600 -32.436 1.00 51.87 208 ASP D CA 1
ATOM 2178 C C . ASP D 1 22 ? 1.934 -14.833 -33.689 1.00 48.44 208 ASP D C 1
ATOM 2179 O O . ASP D 1 22 ? 1.467 -13.713 -33.673 1.00 44.25 208 ASP D O 1
ATOM 2184 N N . VAL D 1 23 ? 2.333 -15.433 -34.799 1.00 50.05 209 VAL D N 1
ATOM 2185 C CA . VAL D 1 23 ? 2.044 -14.896 -36.112 1.00 48.81 209 VAL D CA 1
ATOM 2186 C C . VAL D 1 23 ? 0.705 -15.490 -36.480 1.00 48.41 209 VAL D C 1
ATOM 2187 O O . VAL D 1 23 ? 0.571 -16.677 -36.468 1.00 50.75 209 VAL D O 1
ATOM 2191 N N . LYS D 1 24 ? -0.258 -14.650 -36.815 1.00 48.62 210 LYS D N 1
ATOM 2192 C CA . LYS D 1 24 ? -1.552 -15.103 -37.257 1.00 51.31 210 LYS D CA 1
ATOM 2193 C C . LYS D 1 24 ? -1.484 -15.332 -38.739 1.00 56.52 210 LYS D C 1
ATOM 2194 O O . LYS D 1 24 ? -2.025 -16.299 -39.226 1.00 65.01 210 LYS D O 1
ATOM 2200 N N . ASP D 1 25 ? -0.865 -14.416 -39.473 1.00 55.95 211 ASP D N 1
ATOM 2201 C CA . ASP D 1 25 ? -0.771 -14.556 -40.915 1.00 62.49 211 ASP D CA 1
ATOM 2202 C C . ASP D 1 25 ? 0.235 -13.548 -41.497 1.00 61.04 211 ASP D C 1
ATOM 2203 O O . ASP D 1 25 ? 0.374 -12.429 -41.005 1.00 56.56 211 ASP D O 1
ATOM 2208 N N . ILE D 1 26 ? 0.912 -13.968 -42.547 1.00 57.40 212 ILE D N 1
ATOM 2209 C CA . ILE D 1 26 ? 1.774 -13.115 -43.332 1.00 60.43 212 ILE D CA 1
ATOM 2210 C C . ILE D 1 26 ? 1.363 -13.287 -44.775 1.00 63.67 212 ILE D C 1
ATOM 2211 O O . ILE D 1 26 ? 1.368 -14.394 -45.313 1.00 63.91 212 ILE D O 1
ATOM 2216 N N . ILE D 1 27 ? 0.970 -12.191 -45.400 1.00 66.50 213 ILE D N 1
ATOM 2217 C CA . ILE D 1 27 ? 0.645 -12.208 -46.827 1.00 66.71 213 ILE D CA 1
ATOM 2218 C C . ILE D 1 27 ? 1.571 -11.239 -47.519 1.00 66.76 213 ILE D C 1
ATOM 2219 O O . ILE D 1 27 ? 1.872 -10.186 -46.983 1.00 63.55 213 ILE D O 1
ATOM 2224 N N . ALA D 1 28 ? 2.014 -11.610 -48.722 1.00 75.31 214 ALA D N 1
ATOM 2225 C CA . ALA D 1 28 ? 2.833 -10.747 -49.551 1.00 76.20 214 ALA D CA 1
ATOM 2226 C C . ALA D 1 28 ? 2.307 -10.764 -50.971 1.00 80.04 214 ALA D C 1
ATOM 2227 O O . ALA D 1 28 ? 2.011 -11.819 -51.522 1.00 81.31 214 ALA D O 1
ATOM 2229 N N . ARG D 1 29 ? 2.224 -9.607 -51.600 1.00 80.46 215 ARG D N 1
ATOM 2230 C CA . ARG D 1 29 ? 1.959 -9.606 -53.037 1.00 86.89 215 ARG D CA 1
ATOM 2231 C C . ARG D 1 29 ? 2.783 -8.566 -53.723 1.00 84.67 215 ARG D C 1
ATOM 2232 O O . ARG D 1 29 ? 3.282 -7.621 -53.121 1.00 78.64 215 ARG D O 1
ATOM 2240 N N . GLU D 1 30 ? 2.911 -8.769 -55.015 1.00 88.48 216 GLU D N 1
ATOM 2241 C CA . GLU D 1 30 ? 3.797 -7.962 -55.810 1.00 92.60 216 GLU D CA 1
ATOM 2242 C C . GLU D 1 30 ? 2.964 -7.003 -56.642 1.00 92.48 216 GLU D C 1
ATOM 2243 O O . GLU D 1 30 ? 2.196 -7.472 -57.463 1.00 95.77 216 GLU D O 1
ATOM 2249 N N . LEU D 1 31 ? 3.095 -5.692 -56.398 1.00 89.41 217 LEU D N 1
ATOM 2250 C CA . LEU D 1 31 ? 2.453 -4.668 -57.251 1.00 95.82 217 LEU D CA 1
ATOM 2251 C C . LEU D 1 31 ? 3.468 -3.757 -57.932 1.00 97.57 217 LEU D C 1
ATOM 2252 O O . LEU D 1 31 ? 4.018 -2.829 -57.318 1.00 93.54 217 LEU D O 1
ATOM 2257 N N . GLY D 1 32 ? 3.696 -4.030 -59.217 1.00 91.87 218 GLY D N 1
ATOM 2258 C CA . GLY D 1 32 ? 4.812 -3.487 -59.953 1.00 96.03 218 GLY D CA 1
ATOM 2259 C C . GLY D 1 32 ? 6.117 -3.838 -59.249 1.00 95.75 218 GLY D C 1
ATOM 2260 O O . GLY D 1 32 ? 6.411 -5.012 -58.991 1.00 95.01 218 GLY D O 1
ATOM 2261 N N . GLN D 1 33 ? 6.891 -2.810 -58.923 1.00 98.53 219 GLN D N 1
ATOM 2262 C CA . GLN D 1 33 ? 8.180 -2.984 -58.240 1.00 99.99 219 GLN D CA 1
ATOM 2263 C C . GLN D 1 33 ? 8.030 -3.296 -56.724 1.00 93.77 219 GLN D C 1
ATOM 2264 O O . GLN D 1 33 ? 8.956 -3.795 -56.041 1.00 84.68 219 GLN D O 1
ATOM 2270 N N . VAL D 1 34 ? 6.836 -3.025 -56.211 1.00 86.98 220 VAL D N 1
ATOM 2271 C CA . VAL D 1 34 ? 6.671 -2.911 -54.777 1.00 83.14 220 VAL D CA 1
ATOM 2272 C C . VAL D 1 34 ? 6.134 -4.201 -54.219 1.00 77.76 220 VAL D C 1
ATOM 2273 O O . VAL D 1 34 ? 5.156 -4.724 -54.725 1.00 75.57 220 VAL D O 1
ATOM 2277 N N . LEU D 1 35 ? 6.790 -4.706 -53.186 1.00 74.95 221 LEU D N 1
ATOM 2278 C CA . LEU D 1 35 ? 6.232 -5.788 -52.390 1.00 75.94 221 LEU D CA 1
ATOM 2279 C C . LEU D 1 35 ? 5.373 -5.251 -51.282 1.00 70.84 221 LEU D C 1
ATOM 2280 O O . LEU D 1 35 ? 5.837 -4.515 -50.403 1.00 73.21 221 LEU D O 1
ATOM 2285 N N . GLU D 1 36 ? 4.116 -5.672 -51.296 1.00 75.16 222 GLU D N 1
ATOM 2286 C CA . GLU D 1 36 ? 3.163 -5.345 -50.236 1.00 74.90 222 GLU D CA 1
ATOM 2287 C C . GLU D 1 36 ? 3.041 -6.482 -49.237 1.00 68.80 222 GLU D C 1
ATOM 2288 O O . GLU D 1 36 ? 2.692 -7.605 -49.596 1.00 73.41 222 GLU D O 1
ATOM 2294 N N . PHE D 1 37 ? 3.313 -6.171 -47.987 1.00 57.17 223 PHE D N 1
ATOM 2295 C CA . PHE D 1 37 ? 3.119 -7.128 -46.926 1.00 54.67 223 PHE D CA 1
ATOM 2296 C C . PHE D 1 37 ? 1.908 -6.740 -46.102 1.00 50.15 223 PHE D C 1
ATOM 2297 O O . PHE D 1 37 ? 1.746 -5.581 -45.692 1.00 49.87 223 PHE D O 1
ATOM 2305 N N . GLU D 1 38 ? 1.090 -7.745 -45.795 1.00 54.31 224 GLU D N 1
ATOM 2306 C CA . GLU D 1 38 ? 0.070 -7.683 -44.707 1.00 58.01 224 GLU D CA 1
ATOM 2307 C C . GLU D 1 38 ? 0.440 -8.673 -43.604 1.00 54.45 224 GLU D C 1
ATOM 2308 O O . GLU D 1 38 ? 0.577 -9.878 -43.863 1.00 54.38 224 GLU D O 1
ATOM 2314 N N . ILE D 1 39 ? 0.618 -8.158 -42.396 1.00 48.24 225 ILE D N 1
ATOM 2315 C CA . ILE D 1 39 ? 1.084 -8.962 -41.288 1.00 46.73 225 ILE D CA 1
ATOM 2316 C C . ILE D 1 39 ? 0.057 -8.865 -40.155 1.00 46.55 225 ILE D C 1
ATOM 2317 O O . ILE D 1 39 ? -0.212 -7.767 -39.632 1.00 43.14 225 ILE D O 1
ATOM 2322 N N . ASP D 1 40 ? -0.490 -10.020 -39.787 1.00 44.98 226 ASP D N 1
ATOM 2323 C CA . ASP D 1 40 ? -1.429 -10.137 -38.679 1.00 45.38 226 ASP D CA 1
ATOM 2324 C C . ASP D 1 40 ? -0.786 -10.909 -37.552 1.00 42.85 226 ASP D C 1
ATOM 2325 O O . ASP D 1 40 ? -0.171 -11.981 -37.783 1.00 38.67 226 ASP D O 1
ATOM 2330 N N . LEU D 1 41 ? -0.863 -10.337 -36.355 1.00 36.57 227 LEU D N 1
ATOM 2331 C CA . LEU D 1 41 ? -0.208 -10.898 -35.225 1.00 37.43 227 LEU D CA 1
ATOM 2332 C C . LEU D 1 41 ? -1.152 -11.035 -34.056 1.00 37.93 227 LEU D C 1
ATOM 2333 O O . LEU D 1 41 ? -2.071 -10.220 -33.896 1.00 38.14 227 LEU D O 1
ATOM 2338 N N . TYR D 1 42 ? -0.884 -12.037 -33.224 1.00 34.78 228 TYR D N 1
ATOM 2339 C CA . TYR D 1 42 ? -1.520 -12.190 -31.967 1.00 32.27 228 TYR D CA 1
ATOM 2340 C C . TYR D 1 42 ? -0.594 -11.569 -30.962 1.00 31.85 228 TYR D C 1
ATOM 2341 O O . TYR D 1 42 ? 0.629 -11.770 -30.983 1.00 30.94 228 TYR D O 1
ATOM 2350 N N . VAL D 1 43 ? -1.193 -10.793 -30.071 1.00 28.97 229 VAL D N 1
ATOM 2351 C CA . VAL D 1 43 ? -0.414 -10.257 -28.997 1.00 29.73 229 VAL D CA 1
ATOM 2352 C C . VAL D 1 43 ? -1.165 -10.517 -27.687 1.00 26.72 229 VAL D C 1
ATOM 2353 O O . VAL D 1 43 ? -2.372 -10.740 -27.706 1.00 28.75 229 VAL D O 1
ATOM 2357 N N . PRO D 1 44 ? -0.476 -10.395 -26.574 1.00 26.32 230 PRO D N 1
ATOM 2358 C CA . PRO D 1 44 ? -1.113 -10.530 -25.301 1.00 27.87 230 PRO D CA 1
ATOM 2359 C C . PRO D 1 44 ? -2.276 -9.571 -25.163 1.00 30.22 230 PRO D C 1
ATOM 2360 O O . PRO D 1 44 ? -2.165 -8.393 -25.548 1.00 33.55 230 PRO D O 1
ATOM 2364 N N . PRO D 1 45 ? -3.352 -10.027 -24.541 1.00 32.20 231 PRO D N 1
ATOM 2365 C CA . PRO D 1 45 ? -4.527 -9.220 -24.426 1.00 31.52 231 PRO D CA 1
ATOM 2366 C C . PRO D 1 45 ? -4.374 -7.962 -23.581 1.00 32.10 231 PRO D C 1
ATOM 2367 O O . PRO D 1 45 ? -5.211 -7.077 -23.726 1.00 30.90 231 PRO D O 1
ATOM 2371 N N . ASP D 1 46 ? -3.374 -7.904 -22.695 1.00 26.80 232 ASP D N 1
ATOM 2372 C CA . ASP D 1 46 ? -3.101 -6.716 -21.917 1.00 27.46 232 ASP D CA 1
ATOM 2373 C C . ASP D 1 46 ? -2.123 -5.716 -22.579 1.00 26.62 232 ASP D C 1
ATOM 2374 O O . ASP D 1 46 ? -1.622 -4.841 -21.890 1.00 23.95 232 ASP D O 1
ATOM 2379 N N . ILE D 1 47 ? -1.896 -5.732 -23.908 1.00 26.50 233 ILE D N 1
ATOM 2380 C CA . ILE D 1 47 ? -0.986 -4.730 -24.415 1.00 26.73 233 ILE D CA 1
ATOM 2381 C C . ILE D 1 47 ? -1.619 -3.357 -24.428 1.00 27.45 233 ILE D C 1
ATOM 2382 O O . ILE D 1 47 ? -2.840 -3.220 -24.662 1.00 26.14 233 ILE D O 1
ATOM 2387 N N . THR D 1 48 ? -0.785 -2.335 -24.289 1.00 25.57 234 THR D N 1
ATOM 2388 C CA . THR D 1 48 ? -1.281 -0.999 -24.372 1.00 25.86 234 THR D CA 1
ATOM 2389 C C . THR D 1 48 ? -1.239 -0.549 -25.791 1.00 23.72 234 THR D C 1
ATOM 2390 O O . THR D 1 48 ? -0.625 -1.178 -26.646 1.00 22.85 234 THR D O 1
ATOM 2394 N N . VAL D 1 49 ? -1.771 0.629 -26.012 1.00 23.95 235 VAL D N 1
ATOM 2395 C CA . VAL D 1 49 ? -1.707 1.252 -27.348 1.00 26.98 235 VAL D CA 1
ATOM 2396 C C . VAL D 1 49 ? -0.226 1.552 -27.714 1.00 27.18 235 VAL D C 1
ATOM 2397 O O . VAL D 1 49 ? 0.204 1.419 -28.874 1.00 23.84 235 VAL D O 1
ATOM 2401 N N . THR D 1 50 ? 0.537 2.020 -26.733 1.00 26.63 236 THR D N 1
ATOM 2402 C CA . THR D 1 50 ? 1.921 2.366 -27.018 1.00 27.48 236 THR D CA 1
ATOM 2403 C C . THR D 1 50 ? 2.755 1.128 -27.414 1.00 23.82 236 THR D C 1
ATOM 2404 O O . THR D 1 50 ? 3.477 1.139 -28.384 1.00 24.37 236 THR D O 1
ATOM 2408 N N . THR D 1 51 ? 2.564 0.040 -26.700 1.00 23.27 237 THR D N 1
ATOM 2409 C CA . THR D 1 51 ? 3.272 -1.210 -27.008 1.00 24.01 237 THR D CA 1
ATOM 2410 C C . THR D 1 51 ? 2.844 -1.717 -28.341 1.00 26.05 237 THR D C 1
ATOM 2411 O O . THR D 1 51 ? 3.689 -2.123 -29.124 1.00 26.00 237 THR D O 1
ATOM 2415 N N . GLY D 1 52 ? 1.547 -1.607 -28.666 1.00 26.26 238 GLY D N 1
ATOM 2416 C CA . GLY D 1 52 ? 1.080 -1.975 -29.987 1.00 26.81 238 GLY D CA 1
ATOM 2417 C C . GLY D 1 52 ? 1.754 -1.197 -31.116 1.00 28.33 238 GLY D C 1
ATOM 2418 O O . GLY D 1 52 ? 2.140 -1.744 -32.103 1.00 29.99 238 GLY D O 1
ATOM 2419 N N . GLU D 1 53 ? 1.852 0.125 -30.973 1.00 31.26 239 GLU D N 1
ATOM 2420 C CA . GLU D 1 53 ? 2.526 0.952 -31.972 1.00 30.60 239 GLU D CA 1
ATOM 2421 C C . GLU D 1 53 ? 3.991 0.581 -32.035 1.00 31.87 239 GLU D C 1
ATOM 2422 O O . GLU D 1 53 ? 4.524 0.517 -33.121 1.00 30.70 239 GLU D O 1
ATOM 2428 N N . ARG D 1 54 ? 4.627 0.334 -30.893 1.00 31.23 240 ARG D N 1
ATOM 2429 C CA . ARG D 1 54 ? 6.039 -0.110 -30.837 1.00 35.30 240 ARG D CA 1
ATOM 2430 C C . ARG D 1 54 ? 6.223 -1.436 -31.559 1.00 34.82 240 ARG D C 1
ATOM 2431 O O . ARG D 1 54 ? 7.094 -1.556 -32.356 1.00 38.48 240 ARG D O 1
ATOM 2439 N N . ILE D 1 55 ? 5.295 -2.366 -31.394 1.00 30.51 241 ILE D N 1
ATOM 2440 C CA . ILE D 1 55 ? 5.342 -3.601 -32.136 1.00 30.26 241 ILE D CA 1
ATOM 2441 C C . ILE D 1 55 ? 5.182 -3.369 -33.632 1.00 35.13 241 ILE D C 1
ATOM 2442 O O . ILE D 1 55 ? 5.977 -3.907 -34.427 1.00 38.04 241 ILE D O 1
ATOM 2447 N N . LYS D 1 56 ? 4.271 -2.533 -34.052 1.00 32.02 242 LYS D N 1
ATOM 2448 C CA . LYS D 1 56 ? 4.145 -2.257 -35.515 1.00 33.68 242 LYS D CA 1
ATOM 2449 C C . LYS D 1 56 ? 5.367 -1.604 -36.148 1.00 35.56 242 LYS D C 1
ATOM 2450 O O . LYS D 1 56 ? 5.711 -1.916 -37.281 1.00 41.56 242 LYS D O 1
ATOM 2456 N N . LYS D 1 57 ? 5.942 -0.647 -35.475 1.00 39.47 243 LYS D N 1
ATOM 2457 C CA . LYS D 1 57 ? 7.177 -0.033 -35.908 1.00 46.16 243 LYS D CA 1
ATOM 2458 C C . LYS D 1 57 ? 8.339 -1.027 -35.973 1.00 47.09 243 LYS D C 1
ATOM 2459 O O . LYS D 1 57 ? 9.078 -0.981 -36.912 1.00 42.39 243 LYS D O 1
ATOM 2465 N N . GLU D 1 58 ? 8.464 -1.920 -34.989 1.00 44.47 244 GLU D N 1
ATOM 2466 C CA . GLU D 1 58 ? 9.467 -2.958 -35.021 1.00 44.33 244 GLU D CA 1
ATOM 2467 C C . GLU D 1 58 ? 9.226 -3.808 -36.229 1.00 45.41 244 GLU D C 1
ATOM 2468 O O . GLU D 1 58 ? 10.194 -4.222 -36.867 1.00 41.38 244 GLU D O 1
ATOM 2474 N N . VAL D 1 59 ? 7.983 -4.163 -36.494 1.00 40.40 245 VAL D N 1
ATOM 2475 C CA . VAL D 1 59 ? 7.674 -5.091 -37.585 1.00 41.84 245 VAL D CA 1
ATOM 2476 C C . VAL D 1 59 ? 8.086 -4.443 -38.880 1.00 47.71 245 VAL D C 1
ATOM 2477 O O . VAL D 1 59 ? 8.634 -5.085 -39.731 1.00 48.99 245 VAL D O 1
ATOM 2481 N N . ASN D 1 60 ? 7.818 -3.164 -39.008 1.00 47.04 246 ASN D N 1
ATOM 2482 C CA . ASN D 1 60 ? 8.178 -2.419 -40.184 1.00 48.88 246 ASN D CA 1
ATOM 2483 C C . ASN D 1 60 ? 9.692 -2.372 -40.391 1.00 49.06 246 ASN D C 1
ATOM 2484 O O . ASN D 1 60 ? 10.169 -2.627 -41.456 1.00 47.35 246 ASN D O 1
ATOM 2489 N N . GLN D 1 61 ? 10.430 -2.111 -39.318 1.00 51.05 247 GLN D N 1
ATOM 2490 C CA . GLN D 1 61 ? 11.875 -2.083 -39.326 1.00 53.95 247 GLN D CA 1
ATOM 2491 C C . GLN D 1 61 ? 12.431 -3.459 -39.743 1.00 52.33 247 GLN D C 1
ATOM 2492 O O . GLN D 1 61 ? 13.307 -3.563 -40.600 1.00 54.42 247 GLN D O 1
ATOM 2498 N N . ILE D 1 62 ? 11.865 -4.527 -39.195 1.00 50.14 248 ILE D N 1
ATOM 2499 C CA . ILE D 1 62 ? 12.270 -5.883 -39.560 1.00 50.20 248 ILE D CA 1
ATOM 2500 C C . ILE D 1 62 ? 12.137 -6.064 -41.072 1.00 54.05 248 ILE D C 1
ATOM 2501 O O . ILE D 1 62 ? 13.097 -6.526 -41.745 1.00 48.35 248 ILE D O 1
ATOM 2506 N N . ILE D 1 63 ? 10.989 -5.711 -41.618 1.00 48.16 249 ILE D N 1
ATOM 2507 C CA . ILE D 1 63 ? 10.748 -5.998 -43.044 1.00 53.71 249 ILE D CA 1
ATOM 2508 C C . ILE D 1 63 ? 11.670 -5.176 -43.927 1.00 58.32 249 ILE D C 1
ATOM 2509 O O . ILE D 1 63 ? 12.275 -5.706 -44.826 1.00 58.25 249 ILE D O 1
ATOM 2514 N N . LYS D 1 64 ? 11.827 -3.904 -43.611 1.00 61.39 250 LYS D N 1
ATOM 2515 C CA . LYS D 1 64 ? 12.713 -3.028 -44.378 1.00 66.24 250 LYS D CA 1
ATOM 2516 C C . LYS D 1 64 ? 14.148 -3.522 -44.358 1.00 71.37 250 LYS D C 1
ATOM 2517 O O . LYS D 1 64 ? 14.867 -3.412 -45.343 1.00 64.64 250 LYS D O 1
ATOM 2523 N N . GLU D 1 65 ? 14.579 -4.069 -43.232 1.00 67.98 251 GLU D N 1
ATOM 2524 C CA . GLU D 1 65 ? 15.925 -4.615 -43.178 1.00 65.22 251 GLU D CA 1
ATOM 2525 C C . GLU D 1 65 ? 16.063 -5.924 -43.992 1.00 62.82 251 GLU D C 1
ATOM 2526 O O . GLU D 1 65 ? 17.066 -6.141 -44.625 1.00 55.33 251 GLU D O 1
ATOM 2532 N N . ILE D 1 66 ? 15.059 -6.782 -43.964 1.00 60.59 252 ILE D N 1
ATOM 2533 C CA . ILE D 1 66 ? 15.158 -8.055 -44.649 1.00 63.55 252 ILE D CA 1
ATOM 2534 C C . ILE D 1 66 ? 14.936 -7.960 -46.154 1.00 64.35 252 ILE D C 1
ATOM 2535 O O . ILE D 1 66 ? 15.625 -8.620 -46.912 1.00 64.50 252 ILE D O 1
ATOM 2540 N N . VAL D 1 67 ? 13.973 -7.164 -46.574 1.00 61.98 253 VAL D N 1
ATOM 2541 C CA . VAL D 1 67 ? 13.634 -7.050 -47.979 1.00 70.01 253 VAL D CA 1
ATOM 2542 C C . VAL D 1 67 ? 14.380 -5.871 -48.630 1.00 73.47 253 VAL D C 1
ATOM 2543 O O . VAL D 1 67 ? 14.192 -4.727 -48.254 1.00 75.28 253 VAL D O 1
ATOM 2547 N N . ASP D 1 68 ? 15.189 -6.174 -49.638 1.00 81.06 254 ASP D N 1
ATOM 2548 C CA . ASP D 1 68 ? 16.072 -5.175 -50.288 1.00 87.48 254 ASP D CA 1
ATOM 2549 C C . ASP D 1 68 ? 15.239 -4.195 -51.099 1.00 84.82 254 ASP D C 1
ATOM 2550 O O . ASP D 1 68 ? 15.443 -2.981 -51.061 1.00 83.29 254 ASP D O 1
ATOM 2555 N N . ARG D 1 69 ? 14.278 -4.744 -51.822 1.00 81.17 255 ARG D N 1
ATOM 2556 C CA . ARG D 1 69 ? 13.463 -3.950 -52.700 1.00 81.51 255 ARG D CA 1
ATOM 2557 C C . ARG D 1 69 ? 12.386 -3.159 -51.956 1.00 78.43 255 ARG D C 1
ATOM 2558 O O . ARG D 1 69 ? 12.124 -3.366 -50.759 1.00 77.01 255 ARG D O 1
ATOM 2566 N N . LYS D 1 70 ? 11.792 -2.208 -52.667 1.00 81.68 256 LYS D N 1
ATOM 2567 C CA . LYS D 1 70 ? 10.791 -1.332 -52.074 1.00 79.08 256 LYS D CA 1
ATOM 2568 C C . LYS D 1 70 ? 9.599 -2.140 -51.550 1.00 72.96 256 LYS D C 1
ATOM 2569 O O . LYS D 1 70 ? 9.104 -3.061 -52.222 1.00 67.28 256 LYS D O 1
ATOM 2575 N N . SER D 1 71 ? 9.117 -1.764 -50.366 1.00 70.78 257 SER D N 1
ATOM 2576 C CA . SER D 1 71 ? 7.985 -2.451 -49.725 1.00 68.70 257 SER D CA 1
ATOM 2577 C C . SER D 1 71 ? 7.002 -1.519 -49.004 1.00 66.02 257 SER D C 1
ATOM 2578 O O . SER D 1 71 ? 7.292 -0.370 -48.686 1.00 66.01 257 SER D O 1
ATOM 2581 N N . THR D 1 72 ? 5.791 -2.024 -48.858 1.00 66.08 258 THR D N 1
ATOM 2582 C CA . THR D 1 72 ? 4.738 -1.419 -48.061 1.00 63.35 258 THR D CA 1
ATOM 2583 C C . THR D 1 72 ? 4.363 -2.468 -47.016 1.00 61.02 258 THR D C 1
ATOM 2584 O O . THR D 1 72 ? 4.325 -3.652 -47.332 1.00 61.49 258 THR D O 1
ATOM 2588 N N . VAL D 1 73 ? 4.027 -2.036 -45.803 1.00 53.92 259 VAL D N 1
ATOM 2589 C CA . VAL D 1 73 ? 3.762 -2.964 -44.716 1.00 50.85 259 VAL D CA 1
ATOM 2590 C C . VAL D 1 73 ? 2.518 -2.537 -43.963 1.00 51.99 259 VAL D C 1
ATOM 2591 O O . VAL D 1 73 ? 2.441 -1.429 -43.461 1.00 46.69 259 VAL D O 1
ATOM 2595 N N . LYS D 1 74 ? 1.559 -3.434 -43.847 1.00 51.74 260 LYS D N 1
ATOM 2596 C CA . LYS D 1 74 ? 0.354 -3.156 -43.073 1.00 50.93 260 LYS D CA 1
ATOM 2597 C C . LYS D 1 74 ? 0.225 -4.211 -41.938 1.00 47.08 260 LYS D C 1
ATOM 2598 O O . LYS D 1 74 ? 0.233 -5.420 -42.212 1.00 42.47 260 LYS D O 1
ATOM 2604 N N . VAL D 1 75 ? 0.188 -3.750 -40.689 1.00 40.59 261 VAL D N 1
ATOM 2605 C CA . VAL D 1 75 ? 0.259 -4.632 -39.542 1.00 39.23 261 VAL D CA 1
ATOM 2606 C C . VAL D 1 75 ? -1.025 -4.506 -38.746 1.00 36.09 261 VAL D C 1
ATOM 2607 O O . VAL D 1 75 ? -1.448 -3.394 -38.453 1.00 37.01 261 VAL D O 1
ATOM 2611 N N . ARG D 1 76 ? -1.660 -5.635 -38.442 1.00 37.10 262 ARG D N 1
ATOM 2612 C CA . ARG D 1 76 ? -2.896 -5.663 -37.577 1.00 36.05 262 ARG D CA 1
ATOM 2613 C C . ARG D 1 76 ? -2.653 -6.539 -36.385 1.00 33.15 262 ARG D C 1
ATOM 2614 O O . ARG D 1 76 ? -1.985 -7.561 -36.511 1.00 34.07 262 ARG D O 1
ATOM 2622 N N . LEU D 1 77 ? -3.054 -6.049 -35.205 1.00 31.42 263 LEU D N 1
ATOM 2623 C CA . LEU D 1 77 ? -2.821 -6.745 -33.950 1.00 29.06 263 LEU D CA 1
ATOM 2624 C C . LEU D 1 77 ? -4.157 -7.287 -33.386 1.00 31.51 263 LEU D C 1
ATOM 2625 O O . LEU D 1 77 ? -5.161 -6.564 -33.386 1.00 29.63 263 LEU D O 1
ATOM 2630 N N . PHE D 1 78 ? -4.154 -8.567 -32.971 1.00 28.22 264 PHE D N 1
ATOM 2631 C CA . PHE D 1 78 ? -5.316 -9.176 -32.396 1.00 30.03 264 PHE D CA 1
ATOM 2632 C C . PHE D 1 78 ? -5.018 -9.762 -31.032 1.00 25.42 264 PHE D C 1
ATOM 2633 O O . PHE D 1 78 ? -3.889 -10.245 -30.792 1.00 26.30 264 PHE D O 1
ATOM 2641 N N . ALA D 1 79 ? -5.971 -9.689 -30.119 1.00 25.82 265 ALA D N 1
ATOM 2642 C CA . ALA D 1 79 ? -5.760 -10.254 -28.754 1.00 28.01 265 ALA D CA 1
ATOM 2643 C C . ALA D 1 79 ? -5.647 -11.785 -28.781 1.00 29.73 265 ALA D C 1
ATOM 2644 O O . ALA D 1 79 ? -6.457 -12.429 -29.427 1.00 30.90 265 ALA D O 1
ATOM 2646 N N . ALA D 1 80 ? -4.567 -12.335 -28.227 1.00 29.94 266 ALA D N 1
ATOM 2647 C CA . ALA D 1 80 ? -4.423 -13.772 -28.115 1.00 30.23 266 ALA D CA 1
ATOM 2648 C C . ALA D 1 80 ? -5.513 -14.255 -27.197 1.00 29.71 266 ALA D C 1
ATOM 2649 O O . ALA D 1 80 ? -5.908 -13.561 -26.300 1.00 29.08 266 ALA D O 1
ATOM 2651 N N . GLN D 1 81 ? -5.916 -15.499 -27.363 1.00 32.32 267 GLN D N 1
ATOM 2652 C CA . GLN D 1 81 ? -6.888 -16.093 -26.480 1.00 33.59 267 GLN D CA 1
ATOM 2653 C C . GLN D 1 81 ? -6.220 -16.208 -25.068 1.00 34.09 267 GLN D C 1
ATOM 2654 O O . GLN D 1 81 ? -5.006 -16.405 -24.906 1.00 36.60 267 GLN D O 1
ATOM 2660 N N . GLU D 1 82 ? -7.032 -16.161 -24.042 1.00 35.04 268 GLU D N 1
ATOM 2661 C CA . GLU D 1 82 ? -6.570 -16.394 -22.648 1.00 34.54 268 GLU D CA 1
ATOM 2662 C C . GLU D 1 82 ? -6.781 -17.834 -22.219 1.00 37.29 268 GLU D C 1
ATOM 2663 O O . GLU D 1 82 ? -7.840 -18.474 -22.380 1.00 34.21 268 GLU D O 1
ATOM 2669 N N . GLU D 1 83 ? -5.698 -18.275 -21.631 1.00 36.36 269 GLU D N 1
ATOM 2670 C CA . GLU D 1 83 ? -5.590 -19.472 -20.936 1.00 39.80 269 GLU D CA 1
ATOM 2671 C C . GLU D 1 83 ? -6.511 -19.562 -19.747 1.00 40.93 269 GLU D C 1
ATOM 2672 O O . GLU D 1 83 ? -6.624 -18.665 -18.986 1.00 42.15 269 GLU D O 1
ATOM 2678 N N . LEU D 1 84 ? -7.181 -20.695 -19.552 1.00 43.39 270 LEU D N 1
ATOM 2679 C CA . LEU D 1 84 ? -7.893 -20.888 -18.313 1.00 48.98 270 LEU D CA 1
ATOM 2680 C C . LEU D 1 84 ? -6.900 -21.220 -17.180 1.00 57.71 270 LEU D C 1
ATOM 2681 O O . LEU D 1 84 ? -6.022 -22.079 -17.330 1.00 68.98 270 LEU D O 1
ATOM 2687 N N . GLU E 1 4 ? -15.913 -31.783 -52.945 1.00 144.88 190 GLU E N 1
ATOM 2688 C CA . GLU E 1 4 ? -14.536 -31.439 -52.483 1.00 143.80 190 GLU E CA 1
ATOM 2689 C C . GLU E 1 4 ? -13.722 -30.686 -53.572 1.00 144.35 190 GLU E C 1
ATOM 2690 O O . GLU E 1 4 ? -12.793 -29.937 -53.276 1.00 129.56 190 GLU E O 1
ATOM 2696 N N . ASP E 1 5 ? -14.110 -30.860 -54.835 1.00 147.59 191 ASP E N 1
ATOM 2697 C CA . ASP E 1 5 ? -13.696 -29.936 -55.899 1.00 144.89 191 ASP E CA 1
ATOM 2698 C C . ASP E 1 5 ? -14.229 -28.503 -55.586 1.00 145.62 191 ASP E C 1
ATOM 2699 O O . ASP E 1 5 ? -13.495 -27.541 -55.764 1.00 144.55 191 ASP E O 1
ATOM 2704 N N . TYR E 1 6 ? -15.517 -28.456 -55.179 1.00 142.72 192 TYR E N 1
ATOM 2705 C CA . TYR E 1 6 ? -16.419 -27.340 -54.710 1.00 136.41 192 TYR E CA 1
ATOM 2706 C C . TYR E 1 6 ? -15.884 -26.625 -53.472 1.00 129.18 192 TYR E C 1
ATOM 2707 O O . TYR E 1 6 ? -15.888 -25.395 -53.371 1.00 124.04 192 TYR E O 1
ATOM 2716 N N . ILE E 1 7 ? -15.453 -27.400 -52.495 1.00 124.31 193 ILE E N 1
ATOM 2717 C CA . ILE E 1 7 ? -14.999 -26.836 -51.233 1.00 114.64 193 ILE E CA 1
ATOM 2718 C C . ILE E 1 7 ? -13.940 -25.784 -51.421 1.00 115.09 193 ILE E C 1
ATOM 2719 O O . ILE E 1 7 ? -13.861 -24.876 -50.635 1.00 109.26 193 ILE E O 1
ATOM 2724 N N . GLU E 1 8 ? -13.113 -25.914 -52.449 1.00 117.43 194 GLU E N 1
ATOM 2725 C CA . GLU E 1 8 ? -12.111 -24.891 -52.791 1.00 121.25 194 GLU E CA 1
ATOM 2726 C C . GLU E 1 8 ? -12.699 -23.586 -53.347 1.00 120.65 194 GLU E C 1
ATOM 2727 O O . GLU E 1 8 ? -12.245 -22.505 -52.983 1.00 112.77 194 GLU E O 1
ATOM 2733 N N . ALA E 1 9 ? -13.676 -23.684 -54.242 1.00 126.49 195 ALA E N 1
ATOM 2734 C CA . ALA E 1 9 ? -14.287 -22.496 -54.814 1.00 124.17 195 ALA E CA 1
ATOM 2735 C C . ALA E 1 9 ? -15.107 -21.758 -53.739 1.00 118.79 195 ALA E C 1
ATOM 2736 O O . ALA E 1 9 ? -15.070 -20.541 -53.640 1.00 117.87 195 ALA E O 1
ATOM 2738 N N . ILE E 1 10 ? -15.829 -22.509 -52.916 1.00 114.63 196 ILE E N 1
ATOM 2739 C CA . ILE E 1 10 ? -16.548 -21.913 -51.775 1.00 111.06 196 ILE E CA 1
ATOM 2740 C C . ILE E 1 10 ? -15.581 -21.158 -50.864 1.00 105.49 196 ILE E C 1
ATOM 2741 O O . ILE E 1 10 ? -15.801 -20.009 -50.567 1.00 101.76 196 ILE E O 1
ATOM 2746 N N . ALA E 1 11 ? -14.503 -21.810 -50.444 1.00 106.95 197 ALA E N 1
ATOM 2747 C CA . ALA E 1 11 ? -13.517 -21.160 -49.598 1.00 101.82 197 ALA E CA 1
ATOM 2748 C C . ALA E 1 11 ? -12.995 -19.913 -50.272 1.00 103.24 197 ALA E C 1
ATOM 2749 O O . ALA E 1 11 ? -12.791 -18.913 -49.609 1.00 106.02 197 ALA E O 1
ATOM 2751 N N . ASN E 1 12 ? -12.762 -19.956 -51.581 1.00 106.64 198 ASN E N 1
ATOM 2752 C CA . ASN E 1 12 ? -12.263 -18.744 -52.264 1.00 107.89 198 ASN E CA 1
ATOM 2753 C C . ASN E 1 12 ? -13.187 -17.610 -52.078 1.00 103.03 198 ASN E C 1
ATOM 2754 O O . ASN E 1 12 ? -12.750 -16.503 -51.889 1.00 103.95 198 ASN E O 1
ATOM 2759 N N . VAL E 1 13 ? -14.465 -17.871 -52.288 1.00 96.98 199 VAL E N 1
ATOM 2760 C CA . VAL E 1 13 ? -15.425 -16.785 -52.250 1.00 93.04 199 VAL E CA 1
ATOM 2761 C C . VAL E 1 13 ? -15.527 -16.243 -50.831 1.00 89.31 199 VAL E C 1
ATOM 2762 O O . VAL E 1 13 ? -15.476 -15.023 -50.619 1.00 87.53 199 VAL E O 1
ATOM 2766 N N . LEU E 1 14 ? -15.649 -17.156 -49.870 1.00 87.25 200 LEU E N 1
ATOM 2767 C CA . LEU E 1 14 ? -15.824 -16.774 -48.473 1.00 86.97 200 LEU E CA 1
ATOM 2768 C C . LEU E 1 14 ? -14.662 -15.924 -47.982 1.00 85.75 200 LEU E C 1
ATOM 2769 O O . LEU E 1 14 ? -14.879 -14.936 -47.311 1.00 81.76 200 LEU E O 1
ATOM 2774 N N . GLU E 1 15 ? -13.440 -16.295 -48.366 1.00 97.10 201 GLU E N 1
ATOM 2775 C CA . GLU E 1 15 ? -12.227 -15.550 -47.982 1.00 103.64 201 GLU E CA 1
ATOM 2776 C C . GLU E 1 15 ? -12.282 -14.095 -48.454 1.00 107.93 201 GLU E C 1
ATOM 2777 O O . GLU E 1 15 ? -11.665 -13.219 -47.843 1.00 104.79 201 GLU E O 1
ATOM 2783 N N . LYS E 1 16 ? -13.032 -13.840 -49.529 1.00 110.25 202 LYS E N 1
ATOM 2784 C CA . LYS E 1 16 ? -13.144 -12.495 -50.093 1.00 110.77 202 LYS E CA 1
ATOM 2785 C C . LYS E 1 16 ? -14.454 -11.818 -49.739 1.00 105.65 202 LYS E C 1
ATOM 2786 O O . LYS E 1 16 ? -14.767 -10.776 -50.283 1.00 105.44 202 LYS E O 1
ATOM 2792 N N . THR E 1 17 ? -15.235 -12.419 -48.863 1.00 97.58 203 THR E N 1
ATOM 2793 C CA . THR E 1 17 ? -16.525 -11.859 -48.503 1.00 101.06 203 THR E CA 1
ATOM 2794 C C . THR E 1 17 ? -16.290 -10.999 -47.244 1.00 102.95 203 THR E C 1
ATOM 2795 O O . THR E 1 17 ? -15.914 -11.529 -46.195 1.00 98.39 203 THR E O 1
ATOM 2799 N N . PRO E 1 18 ? -16.449 -9.656 -47.367 1.00 106.49 204 PRO E N 1
ATOM 2800 C CA . PRO E 1 18 ? -15.939 -8.784 -46.290 1.00 100.97 204 PRO E CA 1
ATOM 2801 C C . PRO E 1 18 ? -16.647 -8.934 -44.950 1.00 93.11 204 PRO E C 1
ATOM 2802 O O . PRO E 1 18 ? -16.057 -8.643 -43.921 1.00 91.14 204 PRO E O 1
ATOM 2806 N N . SER E 1 19 ? -17.884 -9.416 -44.937 1.00 86.68 205 SER E N 1
ATOM 2807 C CA . SER E 1 19 ? -18.592 -9.619 -43.650 1.00 78.74 205 SER E CA 1
ATOM 2808 C C . SER E 1 19 ? -18.037 -10.800 -42.785 1.00 69.48 205 SER E C 1
ATOM 2809 O O . SER E 1 19 ? -18.446 -10.999 -41.653 1.00 64.08 205 SER E O 1
ATOM 2812 N N . ILE E 1 20 ? -17.164 -11.611 -43.371 1.00 67.98 206 ILE E N 1
ATOM 2813 C CA . ILE E 1 20 ? -16.667 -12.840 -42.770 1.00 68.30 206 ILE E CA 1
ATOM 2814 C C . ILE E 1 20 ? -15.198 -12.615 -42.438 1.00 70.42 206 ILE E C 1
ATOM 2815 O O . ILE E 1 20 ? -14.433 -12.232 -43.303 1.00 71.38 206 ILE E O 1
ATOM 2820 N N . SER E 1 21 ? -14.828 -12.801 -41.176 1.00 65.85 207 SER E N 1
ATOM 2821 C CA . SER E 1 21 ? -13.438 -12.595 -40.780 1.00 67.78 207 SER E CA 1
ATOM 2822 C C . SER E 1 21 ? -12.564 -13.739 -41.292 1.00 70.16 207 SER E C 1
ATOM 2823 O O . SER E 1 21 ? -11.447 -13.527 -41.722 1.00 71.01 207 SER E O 1
ATOM 2826 N N . ASP E 1 22 ? -13.067 -14.959 -41.204 1.00 65.87 208 ASP E N 1
ATOM 2827 C CA . ASP E 1 22 ? -12.290 -16.123 -41.585 1.00 64.49 208 ASP E CA 1
ATOM 2828 C C . ASP E 1 22 ? -13.217 -17.305 -41.683 1.00 58.72 208 ASP E C 1
ATOM 2829 O O . ASP E 1 22 ? -14.274 -17.320 -41.084 1.00 55.77 208 ASP E O 1
ATOM 2834 N N . VAL E 1 23 ? -12.758 -18.322 -42.392 1.00 59.50 209 VAL E N 1
ATOM 2835 C CA . VAL E 1 23 ? -13.408 -19.616 -42.434 1.00 57.71 209 VAL E CA 1
ATOM 2836 C C . VAL E 1 23 ? -12.830 -20.470 -41.352 1.00 58.96 209 VAL E C 1
ATOM 2837 O O . VAL E 1 23 ? -11.615 -20.612 -41.265 1.00 64.88 209 VAL E O 1
ATOM 2841 N N . LYS E 1 24 ? -13.680 -20.974 -40.480 1.00 58.86 210 LYS E N 1
ATOM 2842 C CA . LYS E 1 24 ? -13.230 -21.826 -39.403 1.00 60.91 210 LYS E CA 1
ATOM 2843 C C . LYS E 1 24 ? -13.165 -23.245 -39.896 1.00 69.06 210 LYS E C 1
ATOM 2844 O O . LYS E 1 24 ? -12.239 -23.972 -39.588 1.00 71.00 210 LYS E O 1
ATOM 2850 N N . ASP E 1 25 ? -14.179 -23.660 -40.656 1.00 74.70 211 ASP E N 1
ATOM 2851 C CA . ASP E 1 25 ? -14.227 -25.020 -41.173 1.00 74.91 211 ASP E CA 1
ATOM 2852 C C . ASP E 1 25 ? -15.310 -25.162 -42.231 1.00 76.40 211 ASP E C 1
ATOM 2853 O O . ASP E 1 25 ? -16.367 -24.531 -42.144 1.00 72.15 211 ASP E O 1
ATOM 2858 N N . ILE E 1 26 ? -15.029 -25.996 -43.222 1.00 76.15 212 ILE E N 1
ATOM 2859 C CA . ILE E 1 26 ? -15.991 -26.377 -44.228 1.00 81.06 212 ILE E CA 1
ATOM 2860 C C . ILE E 1 26 ? -16.003 -27.892 -44.298 1.00 87.77 212 ILE E C 1
ATOM 2861 O O . ILE E 1 26 ? -14.985 -28.500 -44.530 1.00 88.77 212 ILE E O 1
ATOM 2866 N N . ILE E 1 27 ? -17.169 -28.493 -44.090 1.00 96.52 213 ILE E N 1
ATOM 2867 C CA . ILE E 1 27 ? -17.333 -29.942 -44.220 1.00 103.44 213 ILE E CA 1
ATOM 2868 C C . ILE E 1 27 ? -18.425 -30.226 -45.243 1.00 107.63 213 ILE E C 1
ATOM 2869 O O . ILE E 1 27 ? -19.391 -29.471 -45.328 1.00 102.07 213 ILE E O 1
ATOM 2874 N N . ALA E 1 28 ? -18.232 -31.275 -46.046 1.00 110.22 214 ALA E N 1
ATOM 2875 C CA . ALA E 1 28 ? -19.207 -31.677 -47.064 1.00 112.37 214 ALA E CA 1
ATOM 2876 C C . ALA E 1 28 ? -19.392 -33.182 -47.047 1.00 120.14 214 ALA E C 1
ATOM 2877 O O . ALA E 1 28 ? -18.419 -33.906 -46.956 1.00 121.43 214 ALA E O 1
ATOM 2879 N N . ARG E 1 29 ? -20.632 -33.649 -47.106 1.00 127.79 215 ARG E N 1
ATOM 2880 C CA . ARG E 1 29 ? -20.915 -35.074 -47.229 1.00 137.92 215 ARG E CA 1
ATOM 2881 C C . ARG E 1 29 ? -21.797 -35.258 -48.424 1.00 145.67 215 ARG E C 1
ATOM 2882 O O . ARG E 1 29 ? -22.490 -34.328 -48.841 1.00 141.91 215 ARG E O 1
ATOM 2890 N N . GLU E 1 30 ? -21.810 -36.483 -48.928 1.00 154.21 216 GLU E N 1
ATOM 2891 C CA . GLU E 1 30 ? -22.708 -36.874 -49.993 1.00 163.47 216 GLU E CA 1
ATOM 2892 C C . GLU E 1 30 ? -23.774 -37.886 -49.559 1.00 165.72 216 GLU E C 1
ATOM 2893 O O . GLU E 1 30 ? -23.557 -39.082 -49.444 1.00 169.25 216 GLU E O 1
ATOM 2899 N N . LEU E 1 31 ? -24.959 -37.374 -49.321 1.00 164.10 217 LEU E N 1
ATOM 2900 C CA . LEU E 1 31 ? -26.098 -38.218 -49.187 1.00 174.36 217 LEU E CA 1
ATOM 2901 C C . LEU E 1 31 ? -26.573 -38.318 -50.626 1.00 179.27 217 LEU E C 1
ATOM 2902 O O . LEU E 1 31 ? -26.341 -37.411 -51.438 1.00 179.57 217 LEU E O 1
ATOM 2907 N N . GLY E 1 32 ? -27.174 -39.446 -50.973 1.00 178.56 218 GLY E N 1
ATOM 2908 C CA . GLY E 1 32 ? -27.729 -39.596 -52.349 1.00 182.04 218 GLY E CA 1
ATOM 2909 C C . GLY E 1 32 ? -29.060 -38.936 -52.571 1.00 180.26 218 GLY E C 1
ATOM 2910 O O . GLY E 1 32 ? -30.046 -39.392 -52.016 1.00 180.39 218 GLY E O 1
ATOM 2911 N N . GLN E 1 33 ? -29.132 -37.879 -53.384 1.00 178.41 219 GLN E N 1
ATOM 2912 C CA . GLN E 1 33 ? -28.054 -37.274 -54.177 1.00 176.65 219 GLN E CA 1
ATOM 2913 C C . GLN E 1 33 ? -27.587 -35.928 -53.605 1.00 172.39 219 GLN E C 1
ATOM 2914 O O . GLN E 1 33 ? -26.870 -35.177 -54.258 1.00 173.54 219 GLN E O 1
ATOM 2920 N N . VAL E 1 34 ? -27.935 -35.634 -52.358 1.00 165.07 220 VAL E N 1
ATOM 2921 C CA . VAL E 1 34 ? -27.808 -34.269 -51.880 1.00 159.22 220 VAL E CA 1
ATOM 2922 C C . VAL E 1 34 ? -26.399 -34.099 -51.327 1.00 156.11 220 VAL E C 1
ATOM 2923 O O . VAL E 1 34 ? -25.862 -34.999 -50.671 1.00 163.16 220 VAL E O 1
ATOM 2927 N N . LEU E 1 35 ? -25.769 -32.982 -51.659 1.00 146.47 221 LEU E N 1
ATOM 2928 C CA . LEU E 1 35 ? -24.558 -32.574 -50.965 1.00 139.53 221 LEU E CA 1
ATOM 2929 C C . LEU E 1 35 ? -24.910 -31.736 -49.743 1.00 126.40 221 LEU E C 1
ATOM 2930 O O . LEU E 1 35 ? -25.553 -30.697 -49.863 1.00 116.93 221 LEU E O 1
ATOM 2935 N N . GLU E 1 36 ? -24.473 -32.217 -48.583 1.00 118.89 222 GLU E N 1
ATOM 2936 C CA . GLU E 1 36 ? -24.671 -31.525 -47.321 1.00 115.49 222 GLU E CA 1
ATOM 2937 C C . GLU E 1 36 ? -23.404 -30.766 -46.935 1.00 108.46 222 GLU E C 1
ATOM 2938 O O . GLU E 1 36 ? -22.325 -31.349 -46.808 1.00 107.71 222 GLU E O 1
ATOM 2944 N N . PHE E 1 37 ? -23.543 -29.459 -46.761 1.00 95.33 223 PHE E N 1
ATOM 2945 C CA . PHE E 1 37 ? -22.436 -28.629 -46.321 1.00 88.64 223 PHE E CA 1
ATOM 2946 C C . PHE E 1 37 ? -22.672 -28.169 -44.893 1.00 83.94 223 PHE E C 1
ATOM 2947 O O . PHE E 1 37 ? -23.784 -27.732 -44.537 1.00 77.01 223 PHE E O 1
ATOM 2955 N N . GLU E 1 38 ? -21.610 -28.266 -44.089 1.00 84.87 224 GLU E N 1
ATOM 2956 C CA . GLU E 1 38 ? -21.514 -27.595 -42.787 1.00 80.20 224 GLU E CA 1
ATOM 2957 C C . GLU E 1 38 ? -20.399 -26.561 -42.835 1.00 72.91 224 GLU E C 1
ATOM 2958 O O . GLU E 1 38 ? -19.258 -26.892 -43.105 1.00 69.78 224 GLU E O 1
ATOM 2964 N N . ILE E 1 39 ? -20.757 -25.308 -42.583 1.00 65.54 225 ILE E N 1
ATOM 2965 C CA . ILE E 1 39 ? -19.843 -24.190 -42.728 1.00 62.41 225 ILE E CA 1
ATOM 2966 C C . ILE E 1 39 ? -19.777 -23.411 -41.424 1.00 60.02 225 ILE E C 1
ATOM 2967 O O . ILE E 1 39 ? -20.814 -22.904 -40.920 1.00 59.91 225 ILE E O 1
ATOM 2972 N N . ASP E 1 40 ? -18.575 -23.363 -40.855 1.00 58.05 226 ASP E N 1
ATOM 2973 C CA . ASP E 1 40 ? -18.294 -22.623 -39.621 1.00 51.57 226 ASP E CA 1
ATOM 2974 C C . ASP E 1 40 ? -17.438 -21.446 -39.948 1.00 50.63 226 ASP E C 1
ATOM 2975 O O . ASP E 1 40 ? -16.422 -21.573 -40.639 1.00 50.45 226 ASP E O 1
ATOM 2980 N N . LEU E 1 41 ? -17.871 -20.282 -39.490 1.00 46.18 227 LEU E N 1
ATOM 2981 C CA . LEU E 1 41 ? -17.195 -19.049 -39.805 1.00 49.82 227 LEU E CA 1
ATOM 2982 C C . LEU E 1 41 ? -16.907 -18.241 -38.564 1.00 46.21 227 LEU E C 1
ATOM 2983 O O . LEU E 1 41 ? -17.665 -18.293 -37.613 1.00 44.86 227 LEU E O 1
ATOM 2988 N N . TYR E 1 42 ? -15.819 -17.485 -38.630 1.00 48.46 228 TYR E N 1
ATOM 2989 C CA . TYR E 1 42 ? -15.512 -16.469 -37.671 1.00 48.24 228 TYR E CA 1
ATOM 2990 C C . TYR E 1 42 ? -16.063 -15.178 -38.191 1.00 48.93 228 TYR E C 1
ATOM 2991 O O . TYR E 1 42 ? -15.887 -14.815 -39.343 1.00 47.31 228 TYR E O 1
ATOM 3000 N N . VAL E 1 43 ? -16.683 -14.451 -37.296 1.00 49.99 229 VAL E N 1
ATOM 3001 C CA . VAL E 1 43 ? -17.171 -13.147 -37.605 1.00 52.18 229 VAL E CA 1
ATOM 3002 C C . VAL E 1 43 ? -16.814 -12.197 -36.449 1.00 58.01 229 VAL E C 1
ATOM 3003 O O . VAL E 1 43 ? -16.461 -12.649 -35.357 1.00 49.35 229 VAL E O 1
ATOM 3007 N N . PRO E 1 44 ? -16.925 -10.872 -36.683 1.00 60.12 230 PRO E N 1
ATOM 3008 C CA . PRO E 1 44 ? -16.612 -9.915 -35.637 1.00 60.01 230 PRO E CA 1
ATOM 3009 C C . PRO E 1 44 ? -17.475 -10.174 -34.423 1.00 57.42 230 PRO E C 1
ATOM 3010 O O . PRO E 1 44 ? -18.668 -10.447 -34.557 1.00 60.36 230 PRO E O 1
ATOM 3014 N N . PRO E 1 45 ? -16.869 -10.128 -33.239 1.00 55.75 231 PRO E N 1
ATOM 3015 C CA . PRO E 1 45 ? -17.613 -10.437 -32.002 1.00 56.64 231 PRO E CA 1
ATOM 3016 C C . PRO E 1 45 ? -18.861 -9.631 -31.737 1.00 58.00 231 PRO E C 1
ATOM 3017 O O . PRO E 1 45 ? -19.704 -10.055 -30.959 1.00 58.48 231 PRO E O 1
ATOM 3021 N N . ASP E 1 46 ? -18.944 -8.444 -32.313 1.00 65.93 232 ASP E N 1
ATOM 3022 C CA . ASP E 1 46 ? -20.039 -7.517 -32.050 1.00 75.11 232 ASP E CA 1
ATOM 3023 C C . ASP E 1 46 ? -21.186 -7.663 -33.038 1.00 77.15 232 ASP E C 1
ATOM 3024 O O . ASP E 1 46 ? -22.092 -6.844 -33.025 1.00 90.09 232 ASP E O 1
ATOM 3029 N N . ILE E 1 47 ? -21.189 -8.665 -33.908 1.00 68.75 233 ILE E N 1
ATOM 3030 C CA . ILE E 1 47 ? -22.234 -8.656 -34.914 1.00 65.85 233 ILE E CA 1
ATOM 3031 C C . ILE E 1 47 ? -23.565 -8.787 -34.224 1.00 61.92 233 ILE E C 1
ATOM 3032 O O . ILE E 1 47 ? -23.673 -9.415 -33.183 1.00 56.89 233 ILE E O 1
ATOM 3037 N N . THR E 1 48 ? -24.598 -8.207 -34.822 1.00 60.71 234 THR E N 1
ATOM 3038 C CA . THR E 1 48 ? -25.943 -8.374 -34.296 1.00 58.86 234 THR E CA 1
ATOM 3039 C C . THR E 1 48 ? -26.541 -9.667 -34.835 1.00 55.40 234 THR E C 1
ATOM 3040 O O . THR E 1 48 ? -26.019 -10.298 -35.761 1.00 51.91 234 THR E O 1
ATOM 3044 N N . VAL E 1 49 ? -27.698 -10.015 -34.293 1.00 54.80 235 VAL E N 1
ATOM 3045 C CA . VAL E 1 49 ? -28.457 -11.175 -34.772 1.00 53.04 235 VAL E CA 1
ATOM 3046 C C . VAL E 1 49 ? -28.885 -11.001 -36.246 1.00 52.62 235 VAL E C 1
ATOM 3047 O O . VAL E 1 49 ? -28.839 -11.938 -37.051 1.00 48.85 235 VAL E O 1
ATOM 3051 N N . THR E 1 50 ? -29.293 -9.784 -36.606 1.00 52.52 236 THR E N 1
ATOM 3052 C CA . THR E 1 50 ? -29.708 -9.519 -37.971 1.00 51.48 236 THR E CA 1
ATOM 3053 C C . THR E 1 50 ? -28.544 -9.693 -38.939 1.00 51.12 236 THR E C 1
ATOM 3054 O O . THR E 1 50 ? -28.677 -10.347 -39.987 1.00 54.67 236 THR E O 1
ATOM 3058 N N . THR E 1 51 ? -27.386 -9.125 -38.600 1.00 52.23 237 THR E N 1
ATOM 3059 C CA . THR E 1 51 ? -26.216 -9.266 -39.447 1.00 52.39 237 THR E CA 1
ATOM 3060 C C . THR E 1 51 ? -25.819 -10.749 -39.592 1.00 51.70 237 THR E C 1
ATOM 3061 O O . THR E 1 51 ? -25.473 -11.194 -40.691 1.00 47.26 237 THR E O 1
ATOM 3065 N N . GLY E 1 52 ? -25.899 -11.496 -38.481 1.00 49.49 238 GLY E N 1
ATOM 3066 C CA . GLY E 1 52 ? -25.593 -12.924 -38.526 1.00 49.93 238 GLY E CA 1
ATOM 3067 C C . GLY E 1 52 ? -26.507 -13.670 -39.495 1.00 51.97 238 GLY E C 1
ATOM 3068 O O . GLY E 1 52 ? -26.061 -14.470 -40.281 1.00 55.44 238 GLY E O 1
ATOM 3069 N N . GLU E 1 53 ? -27.790 -13.365 -39.452 1.00 50.82 239 GLU E N 1
ATOM 3070 C CA . GLU E 1 53 ? -28.747 -13.953 -40.349 1.00 57.45 239 GLU E CA 1
ATOM 3071 C C . GLU E 1 53 ? -28.472 -13.560 -41.806 1.00 56.52 239 GLU E C 1
ATOM 3072 O O . GLU E 1 53 ? -28.537 -14.402 -42.693 1.00 54.55 239 GLU E O 1
ATOM 3078 N N . ARG E 1 54 ? -28.136 -12.289 -42.011 1.00 57.91 240 ARG E N 1
ATOM 3079 C CA . ARG E 1 54 ? -27.710 -11.809 -43.321 1.00 62.54 240 ARG E CA 1
ATOM 3080 C C . ARG E 1 54 ? -26.507 -12.583 -43.842 1.00 60.23 240 ARG E C 1
ATOM 3081 O O . ARG E 1 54 ? -26.466 -12.978 -44.983 1.00 56.67 240 ARG E O 1
ATOM 3089 N N . ILE E 1 55 ? -25.519 -12.801 -42.991 1.00 58.21 241 ILE E N 1
ATOM 3090 C CA . ILE E 1 55 ? -24.333 -13.566 -43.423 1.00 54.10 241 ILE E CA 1
ATOM 3091 C C . ILE E 1 55 ? -24.721 -15.005 -43.808 1.00 55.03 241 ILE E C 1
ATOM 3092 O O . ILE E 1 55 ? -24.239 -15.520 -44.797 1.00 57.01 241 ILE E O 1
ATOM 3097 N N . LYS E 1 56 ? -25.610 -15.640 -43.044 1.00 55.99 242 LYS E N 1
ATOM 3098 C CA . LYS E 1 56 ? -25.983 -17.040 -43.327 1.00 55.61 242 LYS E CA 1
ATOM 3099 C C . LYS E 1 56 ? -26.695 -17.164 -44.617 1.00 57.80 242 LYS E C 1
ATOM 3100 O O . LYS E 1 56 ? -26.481 -18.104 -45.352 1.00 61.50 242 LYS E O 1
ATOM 3106 N N . LYS E 1 57 ? -27.569 -16.212 -44.889 1.00 61.28 243 LYS E N 1
ATOM 3107 C CA . LYS E 1 57 ? -28.232 -16.128 -46.182 1.00 68.47 243 LYS E CA 1
ATOM 3108 C C . LYS E 1 57 ? -27.274 -15.899 -47.352 1.00 70.62 243 LYS E C 1
ATOM 3109 O O . LYS E 1 57 ? -27.416 -16.543 -48.376 1.00 70.36 243 LYS E O 1
ATOM 3115 N N . GLU E 1 58 ? -26.292 -15.011 -47.189 1.00 77.37 244 GLU E N 1
ATOM 3116 C CA . GLU E 1 58 ? -25.257 -14.817 -48.223 1.00 83.15 244 GLU E CA 1
ATOM 3117 C C . GLU E 1 58 ? -24.489 -16.103 -48.459 1.00 81.14 244 GLU E C 1
ATOM 3118 O O . GLU E 1 58 ? -24.185 -16.437 -49.593 1.00 83.41 244 GLU E O 1
ATOM 3124 N N . VAL E 1 59 ? -24.150 -16.816 -47.383 1.00 78.85 245 VAL E N 1
ATOM 3125 C CA . VAL E 1 59 ? -23.395 -18.064 -47.518 1.00 76.11 245 VAL E CA 1
ATOM 3126 C C . VAL E 1 59 ? -24.213 -19.090 -48.308 1.00 79.00 245 VAL E C 1
ATOM 3127 O O . VAL E 1 59 ? -23.668 -19.812 -49.113 1.00 76.14 245 VAL E O 1
ATOM 3131 N N . ASN E 1 60 ? -25.501 -19.152 -48.007 1.00 77.94 246 ASN E N 1
ATOM 3132 C CA . ASN E 1 60 ? -26.425 -20.057 -48.652 1.00 80.95 246 ASN E CA 1
ATOM 3133 C C . ASN E 1 60 ? -26.457 -19.778 -50.140 1.00 85.24 246 ASN E C 1
ATOM 3134 O O . ASN E 1 60 ? -26.329 -20.683 -50.959 1.00 87.50 246 ASN E O 1
ATOM 3139 N N . GLN E 1 61 ? -26.572 -18.503 -50.483 1.00 84.27 247 GLN E N 1
ATOM 3140 C CA . GLN E 1 61 ? -26.606 -18.047 -51.874 1.00 88.94 247 GLN E CA 1
ATOM 3141 C C . GLN E 1 61 ? -25.308 -18.441 -52.598 1.00 93.41 247 GLN E C 1
ATOM 3142 O O . GLN E 1 61 ? -25.339 -18.987 -53.697 1.00 100.77 247 GLN E O 1
ATOM 3148 N N . ILE E 1 62 ? -24.167 -18.223 -51.961 1.00 89.63 248 ILE E N 1
ATOM 3149 C CA . ILE E 1 62 ? -22.894 -18.607 -52.553 1.00 94.89 248 ILE E CA 1
ATOM 3150 C C . ILE E 1 62 ? -22.859 -20.098 -52.913 1.00 99.67 248 ILE E C 1
ATOM 3151 O O . ILE E 1 62 ? -22.529 -20.474 -54.042 1.00 99.59 248 ILE E O 1
ATOM 3156 N N . ILE E 1 63 ? -23.232 -20.938 -51.960 1.00 102.38 249 ILE E N 1
ATOM 3157 C CA . ILE E 1 63 ? -23.182 -22.363 -52.219 1.00 107.56 249 ILE E CA 1
ATOM 3158 C C . ILE E 1 63 ? -24.137 -22.713 -53.367 1.00 112.44 249 ILE E C 1
ATOM 3159 O O . ILE E 1 63 ? -23.730 -23.344 -54.335 1.00 120.14 249 ILE E O 1
ATOM 3164 N N . LYS E 1 64 ? -25.389 -22.291 -53.273 1.00 114.67 250 LYS E N 1
ATOM 3165 C CA . LYS E 1 64 ? -26.364 -22.648 -54.308 1.00 120.17 250 LYS E CA 1
ATOM 3166 C C . LYS E 1 64 ? -25.845 -22.247 -55.677 1.00 124.95 250 LYS E C 1
ATOM 3167 O O . LYS E 1 64 ? -26.135 -22.906 -56.682 1.00 123.35 250 LYS E O 1
ATOM 3173 N N . GLU E 1 65 ? -25.144 -21.126 -55.757 1.00 123.69 251 GLU E N 1
ATOM 3174 C CA . GLU E 1 65 ? -24.654 -20.711 -57.057 1.00 130.90 251 GLU E CA 1
ATOM 3175 C C . GLU E 1 65 ? -23.498 -21.572 -57.524 1.00 131.66 251 GLU E C 1
ATOM 3176 O O . GLU E 1 65 ? -23.381 -21.845 -58.698 1.00 129.53 251 GLU E O 1
ATOM 3182 N N . ILE E 1 66 ? -22.609 -21.953 -56.623 1.00 130.85 252 ILE E N 1
ATOM 3183 C CA . ILE E 1 66 ? -21.421 -22.705 -57.029 1.00 128.18 252 ILE E CA 1
ATOM 3184 C C . ILE E 1 66 ? -21.696 -24.173 -57.307 1.00 130.23 252 ILE E C 1
ATOM 3185 O O . ILE E 1 66 ? -21.156 -24.736 -58.242 1.00 138.53 252 ILE E O 1
ATOM 3190 N N . VAL E 1 67 ? -22.524 -24.789 -56.483 1.00 128.51 253 VAL E N 1
ATOM 3191 C CA . VAL E 1 67 ? -22.818 -26.203 -56.598 1.00 132.58 253 VAL E CA 1
ATOM 3192 C C . VAL E 1 67 ? -24.061 -26.417 -57.447 1.00 138.91 253 VAL E C 1
ATOM 3193 O O . VAL E 1 67 ? -25.148 -25.972 -57.106 1.00 137.60 253 VAL E O 1
ATOM 3197 N N . ASP E 1 68 ? -23.892 -27.153 -58.538 1.00 146.08 254 ASP E N 1
ATOM 3198 C CA . ASP E 1 68 ? -24.945 -27.334 -59.523 1.00 152.15 254 ASP E CA 1
ATOM 3199 C C . ASP E 1 68 ? -26.058 -28.214 -58.950 1.00 151.40 254 ASP E C 1
ATOM 3200 O O . ASP E 1 68 ? -27.251 -27.954 -59.113 1.00 147.27 254 ASP E O 1
ATOM 3205 N N . ARG E 1 69 ? -25.643 -29.278 -58.282 1.00 154.17 255 ARG E N 1
ATOM 3206 C CA . ARG E 1 69 ? -26.580 -30.262 -57.762 1.00 154.98 255 ARG E CA 1
ATOM 3207 C C . ARG E 1 69 ? -27.2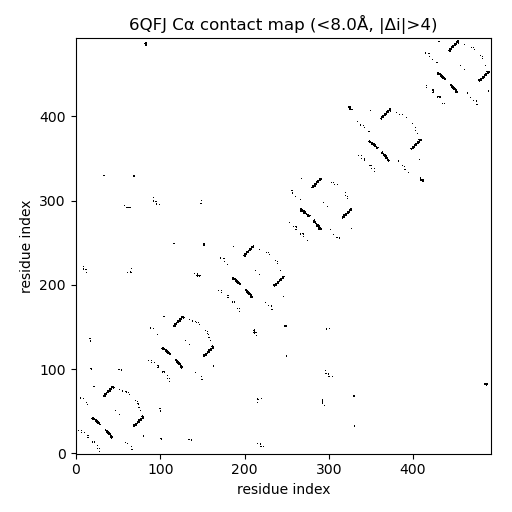51 -29.806 -56.465 1.00 153.24 255 ARG E C 1
ATOM 3208 O O . ARG E 1 69 ? -26.868 -28.791 -55.852 1.00 148.44 255 ARG E O 1
ATOM 3216 N N . LYS E 1 70 ? -28.269 -30.557 -56.064 1.00 156.11 256 LYS E N 1
ATOM 3217 C CA . LYS E 1 70 ? -29.032 -30.221 -54.871 1.00 153.42 256 LYS E CA 1
ATOM 3218 C C . LYS E 1 70 ? -28.143 -30.236 -53.626 1.00 142.35 256 LYS E C 1
ATOM 3219 O O . LYS E 1 70 ? -27.322 -31.145 -53.443 1.00 138.73 256 LYS E O 1
ATOM 3225 N N . SER E 1 71 ? -28.333 -29.233 -52.770 1.00 137.15 257 SER E N 1
ATOM 3226 C CA . SER E 1 71 ? -27.553 -29.102 -51.550 1.00 128.65 257 SER E CA 1
ATOM 3227 C C . SER E 1 71 ? -28.368 -28.641 -50.345 1.00 122.63 257 SER E C 1
ATOM 3228 O O . SER E 1 71 ? -29.436 -28.028 -50.445 1.00 120.52 257 SER E O 1
ATOM 3231 N N . THR E 1 72 ? -27.839 -28.985 -49.189 1.00 124.04 258 THR E N 1
ATOM 3232 C CA . THR E 1 72 ? -28.302 -28.480 -47.910 1.00 120.33 258 THR E CA 1
ATOM 3233 C C . THR E 1 72 ? -27.112 -27.639 -47.395 1.00 111.23 258 THR E C 1
ATOM 3234 O O . THR E 1 72 ? -25.975 -27.818 -47.844 1.00 102.52 258 THR E O 1
ATOM 3238 N N . VAL E 1 73 ? -27.385 -26.660 -46.546 1.00 98.53 259 VAL E N 1
ATOM 3239 C CA . VAL E 1 73 ? -26.315 -25.846 -46.003 1.00 92.83 259 VAL E CA 1
ATOM 3240 C C . VAL E 1 73 ? -26.608 -25.500 -44.553 1.00 88.75 259 VAL E C 1
ATOM 3241 O O . VAL E 1 73 ? -27.638 -24.940 -44.242 1.00 86.06 259 VAL E O 1
ATOM 3245 N N . LYS E 1 74 ? -25.688 -25.841 -43.661 1.00 86.82 260 LYS E N 1
ATOM 3246 C CA . LYS E 1 74 ? -25.815 -25.489 -42.246 1.00 80.21 260 LYS E CA 1
ATOM 3247 C C . LYS E 1 74 ? -24.632 -24.575 -41.857 1.00 70.14 260 LYS E C 1
ATOM 3248 O O . LYS E 1 74 ? -23.476 -24.942 -42.007 1.00 71.55 260 LYS E O 1
ATOM 3254 N N . VAL E 1 75 ? -24.935 -23.375 -41.412 1.00 62.46 261 VAL E N 1
ATOM 3255 C CA . VAL E 1 75 ? -23.917 -22.359 -41.155 1.00 59.57 261 VAL E CA 1
ATOM 3256 C C . VAL E 1 75 ? -23.909 -22.040 -39.667 1.00 54.25 261 VAL E C 1
ATOM 3257 O O . VAL E 1 75 ? -24.956 -21.773 -39.102 1.00 56.33 261 VAL E O 1
ATOM 3261 N N . ARG E 1 76 ? -22.740 -22.092 -39.041 1.00 51.29 262 ARG E N 1
ATOM 3262 C CA . ARG E 1 76 ? -22.570 -21.664 -37.630 1.00 49.64 262 ARG E CA 1
ATOM 3263 C C . ARG E 1 76 ? -21.547 -20.537 -37.521 1.00 49.34 262 ARG E C 1
ATOM 3264 O O . ARG E 1 76 ? -20.575 -20.516 -38.256 1.00 46.77 262 ARG E O 1
ATOM 3272 N N . LEU E 1 77 ? -21.861 -19.532 -36.703 1.00 47.70 263 LEU E N 1
ATOM 3273 C CA . LEU E 1 77 ? -21.045 -18.356 -36.597 1.00 43.84 263 LEU E CA 1
ATOM 3274 C C . LEU E 1 77 ? -20.382 -18.351 -35.240 1.00 42.61 263 LEU E C 1
ATOM 3275 O O . LEU E 1 77 ? -21.043 -18.581 -34.228 1.00 41.37 263 LEU E O 1
ATOM 3280 N N . PHE E 1 78 ? -19.084 -18.031 -35.230 1.00 42.96 264 PHE E N 1
ATOM 3281 C CA . PHE E 1 78 ? -18.309 -17.919 -33.987 1.00 44.76 264 PHE E CA 1
ATOM 3282 C C . PHE E 1 78 ? -17.632 -16.541 -33.932 1.00 45.64 264 PHE E C 1
ATOM 3283 O O . PHE E 1 78 ? -17.209 -16.005 -34.950 1.00 41.66 264 PHE E O 1
ATOM 3291 N N . ALA E 1 79 ? -17.437 -16.011 -32.728 1.00 47.14 265 ALA E N 1
ATOM 3292 C CA . ALA E 1 79 ? -16.660 -14.764 -32.563 1.00 48.20 265 ALA E CA 1
ATOM 3293 C C . ALA E 1 79 ? -15.214 -14.932 -33.014 1.00 45.77 265 ALA E C 1
ATOM 3294 O O . ALA E 1 79 ? -14.511 -15.812 -32.527 1.00 46.05 265 ALA E O 1
ATOM 3296 N N . ALA E 1 80 ? -14.737 -14.061 -33.896 1.00 51.51 266 ALA E N 1
ATOM 3297 C CA . ALA E 1 80 ? -13.253 -13.851 -34.076 1.00 49.15 266 ALA E CA 1
ATOM 3298 C C . ALA E 1 80 ? -12.590 -13.247 -32.834 1.00 45.89 266 ALA E C 1
ATOM 3299 O O . ALA E 1 80 ? -13.244 -12.708 -31.951 1.00 48.66 266 ALA E O 1
ATOM 3301 N N . GLN E 1 81 ? -11.259 -13.314 -32.777 1.00 47.92 267 GLN E N 1
ATOM 3302 C CA . GLN E 1 81 ? -10.482 -12.498 -31.832 1.00 46.54 267 GLN E CA 1
ATOM 3303 C C . GLN E 1 81 ? -10.706 -11.022 -32.187 1.00 45.81 267 GLN E C 1
ATOM 3304 O O . GLN E 1 81 ? -10.813 -10.636 -33.345 1.00 43.52 267 GLN E O 1
ATOM 3310 N N . GLU E 1 82 ? -10.773 -10.209 -31.162 1.00 47.31 268 GLU E N 1
ATOM 3311 C CA . GLU E 1 82 ? -10.961 -8.794 -31.302 1.00 54.24 268 GLU E CA 1
ATOM 3312 C C . GLU E 1 82 ? -9.634 -8.096 -31.734 1.00 49.27 268 GLU E C 1
ATOM 3313 O O . GLU E 1 82 ? -8.604 -8.324 -31.084 1.00 45.20 268 GLU E O 1
ATOM 3319 N N . GLU E 1 83 ? -9.669 -7.296 -32.799 1.00 46.13 269 GLU E N 1
ATOM 3320 C CA . GLU E 1 83 ? -8.556 -6.455 -33.198 1.00 51.71 269 GLU E CA 1
ATOM 3321 C C . GLU E 1 83 ? -8.233 -5.346 -32.197 1.00 52.33 269 GLU E C 1
ATOM 3322 O O . GLU E 1 83 ? -9.105 -4.735 -31.703 1.00 52.50 269 GLU E O 1
ATOM 3328 N N . LEU E 1 84 ? -6.976 -5.155 -31.849 1.00 53.79 270 LEU E N 1
ATOM 3329 C CA . LEU E 1 84 ? -6.584 -4.113 -30.945 1.00 58.33 270 LEU E CA 1
ATOM 3330 C C . LEU E 1 84 ? -6.115 -2.873 -31.745 1.00 66.32 270 LEU E C 1
ATOM 3331 O O . LEU E 1 84 ? -6.947 -2.055 -32.076 1.00 69.26 270 LEU E O 1
ATOM 3337 N N . GLU F 1 4 ? -10.896 12.809 11.723 1.00 112.93 190 GLU F N 1
ATOM 3338 C CA . GLU F 1 4 ? -12.218 12.273 11.294 1.00 111.17 190 GLU F CA 1
ATOM 3339 C C . GLU F 1 4 ? -13.270 12.157 12.453 1.00 116.43 190 GLU F C 1
ATOM 3340 O O . GLU F 1 4 ? -14.351 11.684 12.196 1.00 115.02 190 GLU F O 1
ATOM 3346 N N . ASP F 1 5 ? -13.008 12.585 13.705 1.00 119.43 191 ASP F N 1
ATOM 3347 C CA . ASP F 1 5 ? -14.080 12.680 14.735 1.00 118.83 191 ASP F CA 1
ATOM 3348 C C . ASP F 1 5 ? -15.120 13.728 14.323 1.00 112.92 191 ASP F C 1
ATOM 3349 O O . ASP F 1 5 ? -16.336 13.539 14.483 1.00 107.99 191 ASP F O 1
ATOM 3354 N N . TYR F 1 6 ? -14.615 14.861 13.838 1.00 108.24 192 TYR F N 1
ATOM 3355 C CA . TYR F 1 6 ? -15.447 15.953 13.352 1.00 105.41 192 TYR F CA 1
ATOM 3356 C C . TYR F 1 6 ? -16.276 15.543 12.126 1.00 99.55 192 TYR F C 1
ATOM 3357 O O . TYR F 1 6 ? -17.487 15.775 12.086 1.00 90.18 192 TYR F O 1
ATOM 3366 N N . ILE F 1 7 ? -15.618 14.884 11.172 1.00 98.60 193 ILE F N 1
ATOM 3367 C CA . ILE F 1 7 ? -16.286 14.367 9.981 1.00 94.86 193 ILE F CA 1
ATOM 3368 C C . ILE F 1 7 ? -17.470 13.461 10.328 1.00 93.58 193 ILE F C 1
ATOM 3369 O O . ILE F 1 7 ? -18.542 13.587 9.763 1.00 93.25 193 ILE F O 1
ATOM 3374 N N . GLU F 1 8 ? -17.265 12.551 11.267 1.00 96.58 194 GLU F N 1
ATOM 3375 C CA . GLU F 1 8 ? -18.316 11.630 11.683 1.00 102.53 194 GLU F CA 1
ATOM 3376 C C . GLU F 1 8 ? -19.510 12.389 12.236 1.00 95.61 194 GLU F C 1
ATOM 3377 O O . GLU F 1 8 ? -20.639 11.996 11.982 1.00 86.30 194 GLU F O 1
ATOM 3383 N N . ALA F 1 9 ? -19.265 13.372 13.105 1.00 88.78 195 ALA F N 1
ATOM 3384 C CA . ALA F 1 9 ? -20.373 14.059 13.760 1.00 88.55 195 ALA F CA 1
ATOM 3385 C C . ALA F 1 9 ? -21.097 14.925 12.724 1.00 84.69 195 ALA F C 1
ATOM 3386 O O . ALA F 1 9 ? -22.323 14.968 12.693 1.00 79.77 195 ALA F O 1
ATOM 3388 N N . ILE F 1 10 ? -20.333 15.563 11.848 1.00 83.88 196 ILE F N 1
ATOM 3389 C CA . ILE F 1 10 ? -20.922 16.296 10.727 1.00 86.05 196 ILE F CA 1
ATOM 3390 C C . ILE F 1 10 ? -21.797 15.394 9.848 1.00 80.53 196 ILE F C 1
ATOM 3391 O O . ILE F 1 10 ? -22.968 15.679 9.642 1.00 77.22 196 ILE F O 1
ATOM 3396 N N . ALA F 1 11 ? -21.260 14.264 9.413 1.00 80.65 197 ALA F N 1
ATOM 3397 C CA . ALA F 1 11 ? -22.055 13.295 8.658 1.00 78.76 197 ALA F CA 1
ATOM 3398 C C . ALA F 1 11 ? -23.304 12.880 9.416 1.00 74.30 197 ALA F C 1
ATOM 3399 O O . ALA F 1 11 ? -24.348 12.743 8.821 1.00 70.64 197 ALA F O 1
ATOM 3401 N N . ASN F 1 12 ? -23.188 12.638 10.715 1.00 79.37 198 ASN F N 1
ATOM 3402 C CA . ASN F 1 12 ? -24.349 12.208 11.504 1.00 82.31 198 ASN F CA 1
ATOM 3403 C C . ASN F 1 12 ? -25.452 13.248 11.437 1.00 77.01 198 ASN F C 1
ATOM 3404 O O . ASN F 1 12 ? -26.619 12.915 11.247 1.00 79.42 198 ASN F O 1
ATOM 3409 N N . VAL F 1 13 ? -25.083 14.513 11.536 1.00 74.11 199 VAL F N 1
ATOM 3410 C CA . VAL F 1 13 ? -26.103 15.564 11.502 1.00 77.49 199 VAL F CA 1
ATOM 3411 C C . VAL F 1 13 ? -26.717 15.705 10.104 1.00 74.48 199 VAL F C 1
ATOM 3412 O O . VAL F 1 13 ? -27.950 15.726 9.948 1.00 69.97 199 VAL F O 1
ATOM 3416 N N . LEU F 1 14 ? -25.852 15.738 9.092 1.00 76.50 200 LEU F N 1
ATOM 3417 C CA . LEU F 1 14 ? -26.298 15.905 7.705 1.00 75.20 200 LEU F CA 1
ATOM 3418 C C . LEU F 1 14 ? -27.253 14.795 7.276 1.00 73.58 200 LEU F C 1
ATOM 3419 O O . LEU F 1 14 ? -28.257 15.069 6.642 1.00 73.32 200 LEU F O 1
ATOM 3424 N N . GLU F 1 15 ? -26.963 13.564 7.682 1.00 81.61 201 GLU F N 1
ATOM 3425 C CA . GLU F 1 15 ? -27.812 12.403 7.373 1.00 89.37 201 GLU F CA 1
ATOM 3426 C C . GLU F 1 15 ? -29.228 12.595 7.877 1.00 87.63 201 GLU F C 1
ATOM 3427 O O . GLU F 1 15 ? -30.166 12.011 7.328 1.00 79.44 201 GLU F O 1
ATOM 3433 N N . LYS F 1 16 ? -29.373 13.383 8.947 1.00 87.48 202 LYS F N 1
ATOM 3434 C CA . LYS F 1 16 ? -30.674 13.601 9.573 1.00 86.60 202 LYS F CA 1
ATOM 3435 C C . LYS F 1 16 ? -31.275 14.931 9.214 1.00 78.67 202 LYS F C 1
ATOM 3436 O O . LYS F 1 16 ? -32.257 15.342 9.795 1.00 82.46 202 LYS F O 1
ATOM 3442 N N . THR F 1 17 ? -30.658 15.642 8.301 1.00 73.49 203 THR F N 1
ATOM 3443 C CA . THR F 1 17 ? -31.128 16.976 7.953 1.00 73.43 203 THR F CA 1
ATOM 3444 C C . THR F 1 17 ? -32.074 16.798 6.765 1.00 77.26 203 THR F C 1
ATOM 3445 O O . THR F 1 17 ? -31.639 16.373 5.679 1.00 76.37 203 THR F O 1
ATOM 3449 N N . PRO F 1 18 ? -33.388 17.072 6.967 1.00 77.51 204 PRO F N 1
ATOM 3450 C CA . PRO F 1 18 ? -34.364 16.656 5.927 1.00 77.06 204 PRO F CA 1
ATOM 3451 C C . PRO F 1 18 ? -34.226 17.348 4.570 1.00 70.11 204 PRO F C 1
ATOM 3452 O O . PRO F 1 18 ? -34.627 16.776 3.571 1.00 73.52 204 PRO F O 1
ATOM 3456 N N . SER F 1 19 ? -33.645 18.538 4.512 1.00 66.95 205 SER F N 1
ATOM 3457 C CA . SER F 1 19 ? -33.446 19.202 3.193 1.00 68.97 205 SER F CA 1
ATOM 3458 C C . SER F 1 19 ? -32.353 18.543 2.268 1.00 62.18 205 SER F C 1
ATOM 3459 O O . SER F 1 19 ? -32.198 18.895 1.105 1.00 63.64 205 SER F O 1
ATOM 3462 N N . ILE F 1 20 ? -31.600 17.616 2.821 1.00 59.90 206 ILE F N 1
ATOM 3463 C CA . ILE F 1 20 ? -30.470 17.002 2.166 1.00 59.04 206 ILE F CA 1
ATOM 3464 C C . ILE F 1 20 ? -30.851 15.562 1.865 1.00 60.72 206 ILE F C 1
ATOM 3465 O O . ILE F 1 20 ? -31.236 14.835 2.757 1.00 65.92 206 ILE F O 1
ATOM 3470 N N . SER F 1 21 ? -30.775 15.160 0.601 1.00 58.67 207 SER F N 1
ATOM 3471 C CA . SER F 1 21 ? -31.108 13.776 0.236 1.00 61.92 207 SER F CA 1
ATOM 3472 C C . SER F 1 21 ? -30.016 12.796 0.693 1.00 63.49 207 SER F C 1
ATOM 3473 O O . SER F 1 21 ? -30.302 11.725 1.167 1.00 68.45 207 SER F O 1
ATOM 3476 N N . ASP F 1 22 ? -28.757 13.182 0.551 1.00 60.30 208 ASP F N 1
ATOM 3477 C CA . ASP F 1 22 ? -27.641 12.327 0.924 1.00 59.42 208 ASP F CA 1
ATOM 3478 C C . ASP F 1 22 ? -26.379 13.150 0.977 1.00 53.94 208 ASP F C 1
ATOM 3479 O O . ASP F 1 22 ? -26.282 14.188 0.320 1.00 55.02 208 ASP F O 1
ATOM 3484 N N . VAL F 1 23 ? -25.384 12.618 1.653 1.00 48.15 209 VAL F N 1
ATOM 3485 C CA . VAL F 1 23 ? -24.043 13.138 1.600 1.00 47.43 209 VAL F CA 1
ATOM 3486 C C . VAL F 1 23 ? -23.325 12.479 0.464 1.00 50.03 209 VAL F C 1
ATOM 3487 O O . VAL F 1 23 ? -23.245 11.266 0.413 1.00 55.77 209 VAL F O 1
ATOM 3491 N N . LYS F 1 24 ? -22.767 13.272 -0.443 1.00 48.80 210 LYS F N 1
ATOM 3492 C CA . LYS F 1 24 ? -21.966 12.733 -1.537 1.00 48.18 210 LYS F CA 1
ATOM 3493 C C . LYS F 1 24 ? -20.520 12.565 -1.105 1.00 55.05 210 LYS F C 1
ATOM 3494 O O . LYS F 1 24 ? -19.883 11.575 -1.409 1.00 60.83 210 LYS F O 1
ATOM 3500 N N . ASP F 1 25 ? -19.989 13.546 -0.396 1.00 59.59 211 ASP F N 1
ATOM 3501 C CA . ASP F 1 25 ? -18.588 13.494 0.060 1.00 60.20 211 ASP F CA 1
ATOM 3502 C C . ASP F 1 25 ? -18.310 14.595 1.089 1.00 59.77 211 ASP F C 1
ATOM 3503 O O . ASP F 1 25 ? -18.863 15.693 1.012 1.00 51.23 211 ASP F O 1
ATOM 3508 N N . ILE F 1 26 ? -17.451 14.272 2.036 1.00 63.51 212 ILE F N 1
ATOM 3509 C CA . ILE F 1 26 ? -16.944 15.224 2.996 1.00 69.57 212 ILE F CA 1
ATOM 3510 C C . ILE F 1 26 ? -15.427 15.113 2.969 1.00 72.64 212 ILE F C 1
ATOM 3511 O O . ILE F 1 26 ? -14.884 14.063 3.229 1.00 66.17 212 ILE F O 1
ATOM 3516 N N . ILE F 1 27 ? -14.755 16.221 2.693 1.00 78.31 213 ILE F N 1
ATOM 3517 C CA . ILE F 1 27 ? -13.298 16.279 2.778 1.00 85.64 213 ILE F CA 1
ATOM 3518 C C . ILE F 1 27 ? -12.896 17.360 3.780 1.00 89.44 213 ILE F C 1
ATOM 3519 O O . ILE F 1 27 ? -13.555 18.392 3.861 1.00 89.52 213 ILE F O 1
ATOM 3524 N N . ALA F 1 28 ? -11.833 17.102 4.548 1.00 92.90 214 ALA F N 1
ATOM 3525 C CA . ALA F 1 28 ? -11.292 18.071 5.517 1.00 94.44 214 ALA F CA 1
ATOM 3526 C C . ALA F 1 28 ? -9.772 18.131 5.405 1.00 99.21 214 ALA F C 1
ATOM 3527 O O . ALA F 1 28 ? -9.128 17.103 5.321 1.00 88.85 214 ALA F O 1
ATOM 3529 N N . ARG F 1 29 ? -9.210 19.336 5.352 1.00 107.37 215 ARG F N 1
ATOM 3530 C CA . ARG F 1 29 ? -7.768 19.523 5.281 1.00 113.02 215 ARG F CA 1
ATOM 3531 C C . ARG F 1 29 ? -7.387 20.535 6.352 1.00 118.07 215 ARG F C 1
ATOM 3532 O O . ARG F 1 29 ? -8.171 21.412 6.692 1.00 113.40 215 ARG F O 1
ATOM 3540 N N . GLU F 1 30 ? -6.205 20.377 6.929 1.00 127.63 216 GLU F N 1
ATOM 3541 C CA . GLU F 1 30 ? -5.729 21.290 7.955 1.00 131.36 216 GLU F CA 1
ATOM 3542 C C . GLU F 1 30 ? -4.751 22.242 7.300 1.00 136.83 216 GLU F C 1
ATOM 3543 O O . GLU F 1 30 ? -3.708 21.811 6.853 1.00 138.38 216 GLU F O 1
ATOM 3549 N N . LEU F 1 31 ? -5.118 23.518 7.195 1.00 144.19 217 LEU F N 1
ATOM 3550 C CA . LEU F 1 31 ? -4.283 24.521 6.546 1.00 151.56 217 LEU F CA 1
ATOM 3551 C C . LEU F 1 31 ? -3.831 25.539 7.602 1.00 156.67 217 LEU F C 1
ATOM 3552 O O . LEU F 1 31 ? -4.541 26.516 7.914 1.00 160.74 217 LEU F O 1
ATOM 3557 N N . GLY F 1 32 ? -2.637 25.306 8.158 1.00 160.48 218 GLY F N 1
ATOM 3558 C CA . GLY F 1 32 ? -2.156 25.994 9.363 1.00 165.49 218 GLY F CA 1
ATOM 3559 C C . GLY F 1 32 ? -3.085 25.774 10.551 1.00 163.81 218 GLY F C 1
ATOM 3560 O O . GLY F 1 32 ? -3.423 24.630 10.867 1.00 158.07 218 GLY F O 1
ATOM 3561 N N . GLN F 1 33 ? -3.549 26.880 11.140 1.00 163.60 219 GLN F N 1
ATOM 3562 C CA . GLN F 1 33 ? -4.545 26.869 12.201 1.00 161.47 219 GLN F CA 1
ATOM 3563 C C . GLN F 1 33 ? -5.967 27.035 11.699 1.00 156.09 219 GLN F C 1
ATOM 3564 O O . GLN F 1 33 ? -6.785 27.500 12.453 1.00 160.66 219 GLN F O 1
ATOM 3570 N N . VAL F 1 34 ? -6.260 26.657 10.454 1.00 147.22 220 VAL F N 1
ATOM 3571 C CA . VAL F 1 34 ? -7.649 26.532 9.978 1.00 139.92 220 VAL F CA 1
ATOM 3572 C C . VAL F 1 34 ? -8.013 25.149 9.426 1.00 135.37 220 VAL F C 1
ATOM 3573 O O . VAL F 1 34 ? -7.255 24.568 8.665 1.00 136.69 220 VAL F O 1
ATOM 3577 N N . LEU F 1 35 ? -9.175 24.627 9.813 1.00 132.86 221 LEU F N 1
ATOM 3578 C CA . LEU F 1 35 ? -9.741 23.444 9.169 1.00 128.34 221 LEU F CA 1
ATOM 3579 C C . LEU F 1 35 ? -10.613 23.833 7.984 1.00 118.37 221 LEU F C 1
ATOM 3580 O O . LEU F 1 35 ? -11.606 24.551 8.148 1.00 108.26 221 LEU F O 1
ATOM 3585 N N . GLU F 1 36 ? -10.243 23.315 6.816 1.00 108.72 222 GLU F N 1
ATOM 3586 C CA . GLU F 1 36 ? -10.992 23.521 5.588 1.00 106.24 222 GLU F CA 1
ATOM 3587 C C . GLU F 1 36 ? -11.861 22.324 5.286 1.00 89.90 222 GLU F C 1
ATOM 3588 O O . GLU F 1 36 ? -11.377 21.199 5.144 1.00 84.82 222 GLU F O 1
ATOM 3594 N N . PHE F 1 37 ? -13.158 22.571 5.180 1.00 80.94 223 PHE F N 1
ATOM 3595 C CA . PHE F 1 37 ? -14.102 21.512 4.803 1.00 75.66 223 PHE F CA 1
ATOM 3596 C C . PHE F 1 37 ? -14.619 21.749 3.395 1.00 74.15 223 PHE F C 1
ATOM 3597 O O . PHE F 1 37 ? -14.974 22.893 3.046 1.00 72.87 223 PHE F O 1
ATOM 3605 N N . GLU F 1 38 ? -14.645 20.668 2.611 1.00 68.74 224 GLU F N 1
ATOM 3606 C CA . GLU F 1 38 ? -15.368 20.607 1.348 1.00 70.29 224 GLU F CA 1
ATOM 3607 C C . GLU F 1 38 ? -16.487 19.568 1.473 1.00 64.76 224 GLU F C 1
ATOM 3608 O O . GLU F 1 38 ? -16.242 18.416 1.767 1.00 57.68 224 GLU F O 1
ATOM 3614 N N . ILE F 1 39 ? -17.717 20.019 1.284 1.00 56.13 225 ILE F N 1
ATOM 3615 C CA . ILE F 1 39 ? -18.878 19.198 1.523 1.00 55.25 225 ILE F CA 1
ATOM 3616 C C . ILE F 1 39 ? -19.700 19.177 0.226 1.00 52.52 225 ILE F C 1
ATOM 3617 O O . ILE F 1 39 ? -20.179 20.229 -0.252 1.00 47.60 225 ILE F O 1
ATOM 3622 N N . ASP F 1 40 ? -19.880 17.971 -0.290 1.00 49.29 226 ASP F N 1
ATOM 3623 C CA . ASP F 1 40 ? -20.719 17.724 -1.468 1.00 46.78 226 ASP F CA 1
ATOM 3624 C C . ASP F 1 40 ? -21.968 16.964 -1.054 1.00 43.61 226 ASP F C 1
ATOM 3625 O O . ASP F 1 40 ? -21.882 15.959 -0.350 1.00 42.02 226 ASP F O 1
ATOM 3630 N N . LEU F 1 41 ? -23.125 17.468 -1.481 1.00 40.34 227 LEU F N 1
ATOM 3631 C CA . LEU F 1 41 ? -24.401 16.909 -1.100 1.00 42.33 227 LEU F CA 1
ATOM 3632 C C . LEU F 1 41 ? -25.283 16.671 -2.264 1.00 40.75 227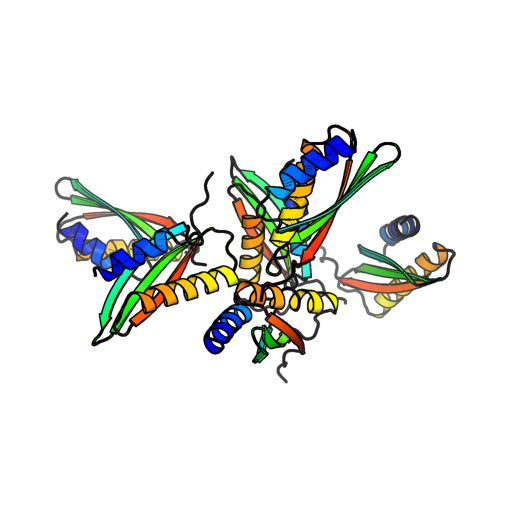 LEU F C 1
ATOM 3633 O O . LEU F 1 41 ? -25.228 17.423 -3.252 1.00 42.65 227 LEU F O 1
ATOM 3638 N N . TYR F 1 42 ? -26.120 15.645 -2.153 1.00 42.11 228 TYR F N 1
ATOM 3639 C CA . TYR F 1 42 ? -27.217 15.402 -3.085 1.00 40.38 228 TYR F CA 1
ATOM 3640 C C . TYR F 1 42 ? -28.466 16.060 -2.529 1.00 42.42 228 TYR F C 1
ATOM 3641 O O . TYR F 1 42 ? -28.748 15.977 -1.348 1.00 43.29 228 TYR F O 1
ATOM 3650 N N . VAL F 1 43 ? -29.177 16.733 -3.398 1.00 41.74 229 VAL F N 1
ATOM 3651 C CA . VAL F 1 43 ? -30.405 17.363 -3.045 1.00 46.23 229 VAL F CA 1
ATOM 3652 C C . VAL F 1 43 ? -31.411 17.086 -4.150 1.00 51.37 229 VAL F C 1
ATOM 3653 O O . VAL F 1 43 ? -31.037 16.684 -5.250 1.00 48.71 229 VAL F O 1
ATOM 3657 N N . PRO F 1 44 ? -32.698 17.325 -3.877 1.00 59.02 230 PRO F N 1
ATOM 3658 C CA . PRO F 1 44 ? -33.717 17.130 -4.902 1.00 58.70 230 PRO F CA 1
ATOM 3659 C C . PRO F 1 44 ? -33.416 17.950 -6.139 1.00 54.93 230 PRO F C 1
ATOM 3660 O O . PRO F 1 44 ? -33.022 19.102 -6.031 1.00 52.86 230 PRO F O 1
ATOM 3664 N N . PRO F 1 45 ? -33.598 17.349 -7.314 1.00 54.16 231 PRO F N 1
ATOM 3665 C CA . PRO F 1 45 ? -33.240 18.020 -8.563 1.00 55.97 231 PRO F CA 1
ATOM 3666 C C . PRO F 1 45 ? -33.931 19.322 -8.844 1.00 57.40 231 PRO F C 1
ATOM 3667 O O . PRO F 1 45 ? -33.443 20.111 -9.643 1.00 57.59 231 PRO F O 1
ATOM 3671 N N . ASP F 1 46 ? -35.087 19.533 -8.240 1.00 69.47 232 ASP F N 1
ATOM 3672 C CA . ASP F 1 46 ? -35.900 20.728 -8.489 1.00 75.24 232 ASP F CA 1
ATOM 3673 C C . ASP F 1 46 ? -35.596 21.881 -7.534 1.00 77.42 232 ASP F C 1
ATOM 3674 O O . ASP F 1 46 ? -36.315 22.860 -7.533 1.00 82.23 232 ASP F O 1
ATOM 3679 N N . ILE F 1 47 ? -34.584 21.785 -6.669 1.00 71.67 233 ILE F N 1
ATOM 3680 C CA . ILE F 1 47 ? -34.454 22.846 -5.677 1.00 66.57 233 ILE F CA 1
ATOM 3681 C C . ILE F 1 47 ? -34.211 24.159 -6.392 1.00 64.20 233 ILE F C 1
ATOM 3682 O O . ILE F 1 47 ? -33.612 24.199 -7.450 1.00 60.19 233 ILE F O 1
ATOM 3687 N N . THR F 1 48 ? -34.664 25.248 -5.797 1.00 63.20 234 THR F N 1
ATOM 3688 C CA . THR F 1 48 ? -34.367 26.564 -6.341 1.00 63.54 234 THR F CA 1
ATOM 3689 C C . THR F 1 48 ? -33.010 27.055 -5.828 1.00 59.73 234 THR F C 1
ATOM 3690 O O . THR F 1 48 ? -32.422 26.470 -4.917 1.00 53.02 234 THR F O 1
ATOM 3694 N N . VAL F 1 49 ? -32.566 28.175 -6.385 1.00 58.26 235 VAL F N 1
ATOM 3695 C CA . VAL F 1 49 ? -31.336 28.816 -5.942 1.00 56.03 235 VAL F CA 1
ATOM 3696 C C . VAL F 1 49 ? -31.433 29.254 -4.464 1.00 55.96 235 VAL F C 1
ATOM 3697 O O . VAL F 1 49 ? -30.495 29.140 -3.695 1.00 52.10 235 VAL F O 1
ATOM 3701 N N . THR F 1 50 ? -32.594 29.768 -4.081 1.00 55.45 236 THR F N 1
ATOM 3702 C CA . THR F 1 50 ? -32.790 30.230 -2.735 1.00 54.50 236 THR F CA 1
ATOM 3703 C C . THR F 1 50 ? -32.701 29.061 -1.758 1.00 52.69 236 THR F C 1
ATOM 3704 O O . THR F 1 50 ? -32.038 29.146 -0.721 1.00 49.31 236 THR F O 1
ATOM 3708 N N . THR F 1 51 ? -33.364 27.958 -2.091 1.00 52.15 237 THR F N 1
ATOM 3709 C CA . THR F 1 51 ? -33.329 26.791 -1.216 1.00 53.74 237 THR F CA 1
ATOM 3710 C C . THR F 1 51 ? -31.903 26.267 -1.108 1.00 51.48 237 THR F C 1
ATOM 3711 O O . THR F 1 51 ? -31.457 25.881 -0.019 1.00 48.34 237 THR F O 1
ATOM 3715 N N . GLY F 1 52 ? -31.192 26.289 -2.231 1.00 50.41 238 GLY F N 1
ATOM 3716 C CA . GLY F 1 52 ? -29.791 25.834 -2.238 1.00 50.50 238 GLY F CA 1
ATOM 3717 C C . GLY F 1 52 ? -28.956 26.684 -1.297 1.00 54.40 238 GLY F C 1
ATOM 3718 O O . GLY F 1 52 ? -28.161 26.160 -0.539 1.00 51.13 238 GLY F O 1
ATOM 3719 N N . GLU F 1 53 ? -29.167 27.992 -1.321 1.00 52.10 239 GLU F N 1
ATOM 3720 C CA . GLU F 1 53 ? -28.447 28.904 -0.439 1.00 54.26 239 GLU F CA 1
ATOM 3721 C C . GLU F 1 53 ? -28.808 28.678 1.018 1.00 56.03 239 GLU F C 1
ATOM 3722 O O . GLU F 1 53 ? -27.938 28.666 1.873 1.00 48.77 239 GLU F O 1
ATOM 3728 N N . ARG F 1 54 ? -30.085 28.444 1.263 1.00 57.20 240 ARG F N 1
ATOM 3729 C CA . ARG F 1 54 ? -30.561 28.069 2.591 1.00 61.18 240 ARG F CA 1
ATOM 3730 C C . ARG F 1 54 ? -29.874 26.822 3.087 1.00 55.60 240 ARG F C 1
ATOM 3731 O O . ARG F 1 54 ? -29.452 26.756 4.223 1.00 49.94 240 ARG F O 1
ATOM 3739 N N . ILE F 1 55 ? -29.772 25.814 2.240 1.00 51.99 241 ILE F N 1
ATOM 3740 C CA . ILE F 1 55 ? -29.095 24.574 2.658 1.00 52.13 241 ILE F CA 1
ATOM 3741 C C . ILE F 1 55 ? -27.627 24.865 3.001 1.00 50.82 241 ILE F C 1
ATOM 3742 O O . ILE F 1 55 ? -27.097 24.309 3.938 1.00 48.95 241 ILE F O 1
ATOM 3747 N N . LYS F 1 56 ? -26.960 25.696 2.203 1.00 49.92 242 LYS F N 1
ATOM 3748 C CA . LYS F 1 56 ? -25.524 25.914 2.414 1.00 51.60 242 LYS F CA 1
ATOM 3749 C C . LYS F 1 56 ? -25.296 26.606 3.722 1.00 55.08 242 LYS F C 1
ATOM 3750 O O . LYS F 1 56 ? -24.317 26.347 4.365 1.00 56.58 242 LYS F O 1
ATOM 3756 N N . LYS F 1 57 ? -26.173 27.545 4.028 1.00 60.14 243 LYS F N 1
ATOM 3757 C CA . LYS F 1 57 ? -26.177 28.283 5.276 1.00 66.73 243 LYS F CA 1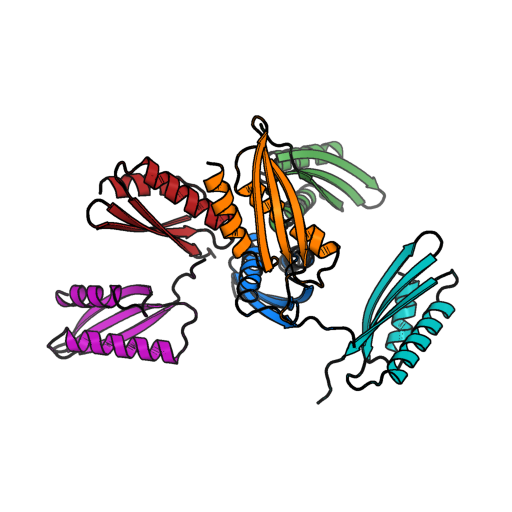
ATOM 3758 C C . LYS F 1 57 ? -26.380 27.334 6.458 1.00 72.37 243 LYS F C 1
ATOM 3759 O O . LYS F 1 57 ? -25.643 27.418 7.439 1.00 66.16 243 LYS F O 1
ATOM 3765 N N . GLU F 1 58 ? -27.343 26.416 6.335 1.00 72.27 244 GLU F N 1
ATOM 3766 C CA . GLU F 1 58 ? -27.562 25.415 7.373 1.00 75.07 244 GLU F CA 1
ATOM 3767 C C . GLU F 1 58 ? -26.327 24.542 7.561 1.00 71.32 244 GLU F C 1
ATOM 3768 O O . GLU F 1 58 ? -25.951 24.246 8.679 1.00 68.29 244 GLU F O 1
ATOM 3774 N N . VAL F 1 59 ? -25.700 24.135 6.458 1.00 65.25 245 VAL F N 1
ATOM 3775 C CA . VAL F 1 59 ? -24.507 23.309 6.555 1.00 61.64 245 VAL F CA 1
ATOM 3776 C C . VAL F 1 59 ? -23.411 24.068 7.312 1.00 61.06 245 VAL F C 1
ATOM 3777 O O . VAL F 1 59 ? -22.655 23.478 8.058 1.00 56.59 245 VAL F O 1
ATOM 3781 N N . ASN F 1 60 ? -23.264 25.339 6.979 1.00 65.00 246 ASN F N 1
ATOM 3782 C CA . ASN F 1 60 ? -22.240 26.186 7.548 1.00 63.44 246 ASN F CA 1
ATOM 3783 C C . ASN F 1 60 ? -22.438 26.231 9.050 1.00 70.03 246 ASN F C 1
ATOM 3784 O O . ASN F 1 60 ? -21.493 26.092 9.809 1.00 72.21 246 ASN F O 1
ATOM 3789 N N . GLN F 1 61 ? -23.683 26.431 9.453 1.00 68.23 247 GLN F N 1
ATOM 3790 C CA . GLN F 1 61 ? -24.064 26.553 10.852 1.00 74.84 247 GLN F CA 1
ATOM 3791 C C . GLN F 1 61 ? -23.726 25.261 11.576 1.00 75.41 247 GLN F C 1
ATOM 3792 O O . GLN F 1 61 ? -23.115 25.276 12.637 1.00 77.98 247 GLN F O 1
ATOM 3798 N N . ILE F 1 62 ? -24.050 24.137 10.968 1.00 72.88 248 ILE F N 1
ATOM 3799 C CA . ILE F 1 62 ? -23.719 22.844 11.562 1.00 79.74 248 ILE F CA 1
ATOM 3800 C C . ILE F 1 62 ? -22.214 22.703 11.828 1.00 81.98 248 ILE F C 1
ATOM 3801 O O . ILE F 1 62 ? -21.801 22.389 12.952 1.00 76.66 248 ILE F O 1
ATOM 3806 N N . ILE F 1 63 ? -21.398 22.990 10.816 1.00 83.63 249 ILE F N 1
ATOM 3807 C CA . ILE F 1 63 ? -19.966 22.825 10.954 1.00 91.18 249 ILE F CA 1
ATOM 3808 C C . ILE F 1 63 ? -19.422 23.776 12.052 1.00 97.50 249 ILE F C 1
ATOM 3809 O O . ILE F 1 63 ? -18.662 23.358 12.935 1.00 101.04 249 ILE F O 1
ATOM 3814 N N . LYS F 1 64 ? -19.819 25.044 12.019 1.00 104.07 250 LYS F N 1
ATOM 3815 C CA . LYS F 1 64 ? -19.365 26.027 13.014 1.00 112.95 250 LYS F CA 1
ATOM 3816 C C . LYS F 1 64 ? -19.733 25.626 14.440 1.00 111.70 250 LYS F C 1
ATOM 3817 O O . LYS F 1 64 ? -18.965 25.855 15.372 1.00 108.47 250 LYS F O 1
ATOM 3823 N N . GLU F 1 65 ? -20.904 25.031 14.625 1.00 105.35 251 GLU F N 1
ATOM 3824 C CA . GLU F 1 65 ? -21.257 24.605 15.977 1.00 104.52 251 GLU F CA 1
ATOM 3825 C C . GLU F 1 65 ? -20.501 23.348 16.394 1.00 104.41 251 GLU F C 1
ATOM 3826 O O . GLU F 1 65 ? -20.158 23.222 17.524 1.00 106.96 251 GLU F O 1
ATOM 3832 N N . ILE F 1 66 ? -20.223 22.420 15.487 1.00 104.92 252 ILE F N 1
ATOM 3833 C CA . ILE F 1 66 ? -19.525 21.181 15.873 1.00 101.62 252 ILE F CA 1
ATOM 3834 C C . ILE F 1 66 ? -18.027 21.357 16.067 1.00 101.52 252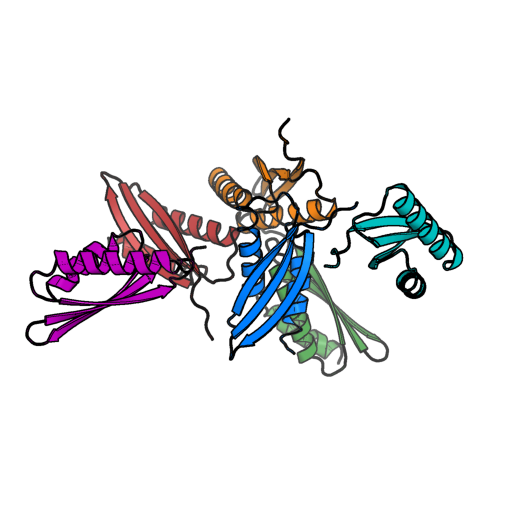 ILE F C 1
ATOM 3835 O O . ILE F 1 66 ? -17.462 20.781 16.973 1.00 98.10 252 ILE F O 1
ATOM 3840 N N . VAL F 1 67 ? -17.381 22.112 15.180 1.00 109.15 253 VAL F N 1
ATOM 3841 C CA . VAL F 1 67 ? -15.923 22.275 15.246 1.00 115.02 253 VAL F CA 1
ATOM 3842 C C . VAL F 1 67 ? -15.556 23.565 16.009 1.00 125.76 253 VAL F C 1
ATOM 3843 O O . VAL F 1 67 ? -15.943 24.677 15.641 1.00 128.36 253 VAL F O 1
ATOM 3847 N N . ASP F 1 68 ? -14.806 23.370 17.090 1.00 131.15 254 ASP F N 1
ATOM 3848 C CA . ASP F 1 68 ? -14.513 24.403 18.083 1.00 139.50 254 ASP F CA 1
ATOM 3849 C C . ASP F 1 68 ? -13.389 25.359 17.644 1.00 138.50 254 ASP F C 1
ATOM 3850 O O . ASP F 1 68 ? -13.323 26.500 18.098 1.00 144.37 254 ASP F O 1
ATOM 3855 N N . ARG F 1 69 ? -12.534 24.882 16.745 1.00 134.26 255 ARG F N 1
ATOM 3856 C CA . ARG F 1 69 ? -11.508 25.685 16.072 1.00 130.85 255 ARG F CA 1
ATOM 3857 C C . ARG F 1 69 ? -11.971 26.425 14.767 1.00 120.45 255 ARG F C 1
ATOM 3858 O O . ARG F 1 69 ? -13.039 26.130 14.200 1.00 114.66 255 ARG F O 1
ATOM 3866 N N . LYS F 1 70 ? -11.183 27.405 14.317 1.00 113.11 256 LYS F N 1
ATOM 3867 C CA . LYS F 1 70 ? -11.503 28.162 13.107 1.00 111.70 256 LYS F CA 1
ATOM 3868 C C . LYS F 1 70 ? -11.635 27.244 11.873 1.00 103.60 256 LYS F C 1
ATOM 3869 O O . LYS F 1 70 ? -10.813 26.343 11.659 1.00 99.21 256 LYS F O 1
ATOM 3875 N N . SER F 1 71 ? -12.656 27.509 11.055 1.00 103.15 257 SER F N 1
ATOM 3876 C CA . SER F 1 71 ? -12.935 26.705 9.857 1.00 100.45 257 SER F CA 1
ATOM 3877 C C . SER F 1 71 ? -13.381 27.529 8.645 1.00 95.85 257 SER F C 1
ATOM 3878 O O . SER F 1 71 ? -13.843 28.663 8.754 1.00 99.70 257 SER F O 1
ATOM 3881 N N . THR F 1 72 ? -13.169 26.930 7.487 1.00 91.27 258 THR F N 1
ATOM 3882 C CA . THR F 1 72 ? -13.681 27.395 6.223 1.00 88.01 258 THR F CA 1
ATOM 3883 C C . THR F 1 72 ? -14.526 26.258 5.649 1.00 79.06 258 THR F C 1
ATOM 3884 O O . THR F 1 72 ? -14.173 25.097 5.808 1.00 69.88 258 THR F O 1
ATOM 3888 N N . VAL F 1 73 ? -15.630 26.596 4.986 1.00 66.97 259 VAL F N 1
ATOM 3889 C CA . VAL F 1 73 ? -16.577 25.586 4.544 1.00 69.87 259 VAL F CA 1
ATOM 3890 C C . VAL F 1 73 ? -16.964 25.875 3.106 1.00 68.92 259 VAL F C 1
ATOM 3891 O O . VAL F 1 73 ? -17.466 26.950 2.803 1.00 63.33 259 VAL F O 1
ATOM 3895 N N . LYS F 1 74 ? -16.745 24.910 2.220 1.00 63.22 260 LYS F N 1
ATOM 3896 C CA . LYS F 1 74 ? -17.160 25.051 0.832 1.00 59.05 260 LYS F CA 1
ATOM 3897 C C . LYS F 1 74 ? -18.181 23.935 0.538 1.00 53.54 260 LYS F C 1
ATOM 3898 O O . LYS F 1 74 ? -17.896 22.754 0.673 1.00 53.09 260 LYS F O 1
ATOM 3904 N N . VAL F 1 75 ? -19.383 24.323 0.143 1.00 51.88 261 VAL F N 1
ATOM 3905 C CA . VAL F 1 75 ? -20.469 23.373 -0.051 1.00 50.12 261 VAL F CA 1
ATOM 3906 C C . VAL F 1 75 ? -20.851 23.360 -1.522 1.00 48.34 261 VAL F C 1
ATOM 3907 O O . VAL F 1 75 ? -21.064 24.420 -2.091 1.00 43.65 261 VAL F O 1
ATOM 3911 N N . ARG F 1 76 ? -20.947 22.163 -2.125 1.00 45.28 262 ARG F N 1
ATOM 3912 C CA . ARG F 1 76 ? -21.445 22.000 -3.479 1.00 43.80 262 ARG F CA 1
ATOM 3913 C C . ARG F 1 76 ? -22.662 21.083 -3.501 1.00 43.06 262 ARG F C 1
ATOM 3914 O O . ARG F 1 76 ? -22.721 20.126 -2.776 1.00 39.33 262 ARG F O 1
ATOM 3922 N N . LEU F 1 77 ? -23.661 21.460 -4.272 1.00 44.64 263 LEU F N 1
ATOM 3923 C CA . LEU F 1 77 ? -24.907 20.736 -4.328 1.00 41.40 263 LEU F CA 1
ATOM 3924 C C . LEU F 1 77 ? -25.009 20.057 -5.643 1.00 40.70 263 LEU F C 1
ATOM 3925 O O . LEU F 1 77 ? -24.736 20.669 -6.704 1.00 41.30 263 LEU F O 1
ATOM 3930 N N . PHE F 1 78 ? -25.461 18.803 -5.612 1.00 39.63 264 PHE F N 1
ATOM 3931 C CA . PHE F 1 78 ? -25.690 18.007 -6.831 1.00 39.51 264 PHE F CA 1
ATOM 3932 C C . PHE F 1 78 ? -27.103 17.413 -6.853 1.00 41.30 264 PHE F C 1
ATOM 3933 O O . PHE F 1 78 ? -27.654 17.082 -5.815 1.00 38.84 264 PHE F O 1
ATOM 3941 N N . ALA F 1 79 ? -27.674 17.235 -8.040 1.00 40.16 265 ALA F N 1
ATOM 3942 C CA . ALA F 1 79 ? -28.999 16.584 -8.169 1.00 42.20 265 ALA F CA 1
ATOM 3943 C C . ALA F 1 79 ? -28.983 15.123 -7.721 1.00 41.88 265 ALA F C 1
ATOM 3944 O O . ALA F 1 79 ? -28.162 14.367 -8.160 1.00 36.96 265 ALA F O 1
ATOM 3946 N N . ALA F 1 80 ? -29.860 14.757 -6.780 1.00 50.71 266 ALA F N 1
ATOM 3947 C CA . ALA F 1 80 ? -30.211 13.336 -6.535 1.00 45.29 266 ALA F CA 1
ATOM 3948 C C . ALA F 1 80 ? -30.939 12.721 -7.743 1.00 46.40 266 ALA F C 1
ATOM 3949 O O . ALA F 1 80 ? -31.411 13.430 -8.603 1.00 43.54 266 ALA F O 1
ATOM 3951 N N . GLN F 1 81 ? -31.051 11.389 -7.783 1.00 47.82 267 GLN F N 1
ATOM 3952 C CA . GLN F 1 81 ? -31.927 10.717 -8.758 1.00 50.19 267 GLN F CA 1
ATOM 3953 C C . GLN F 1 81 ? -33.374 11.092 -8.404 1.00 46.41 267 GLN F C 1
ATOM 3954 O O . GLN F 1 81 ? -33.750 11.240 -7.242 1.00 42.80 267 GLN F O 1
ATOM 3960 N N . GLU F 1 82 ? -34.174 11.262 -9.424 1.00 46.67 268 GLU F N 1
ATOM 3961 C CA . GLU F 1 82 ? -35.587 11.579 -9.205 1.00 50.51 268 GLU F CA 1
ATOM 3962 C C . GLU F 1 82 ? -36.389 10.303 -8.835 1.00 46.81 268 GLU F C 1
ATOM 3963 O O . GLU F 1 82 ? -36.232 9.275 -9.495 1.00 43.36 268 GLU F O 1
ATOM 3969 N N . GLU F 1 83 ? -37.194 10.372 -7.765 1.00 45.45 269 GLU F N 1
ATOM 3970 C CA . GLU F 1 83 ? -38.146 9.340 -7.442 1.00 49.72 269 GLU F CA 1
ATOM 3971 C C . GLU F 1 83 ? -39.234 9.179 -8.507 1.00 51.34 269 GLU F C 1
ATOM 3972 O O . GLU F 1 83 ? -39.739 10.130 -8.971 1.00 50.16 269 GLU F O 1
ATOM 3978 N N . LEU F 1 84 ? -39.578 7.965 -8.887 1.00 52.93 270 LEU F N 1
ATOM 3979 C CA . LEU F 1 84 ? -40.633 7.742 -9.809 1.00 61.72 270 LEU F CA 1
ATOM 3980 C C . LEU F 1 84 ? -41.897 7.411 -8.998 1.00 71.14 270 LEU F C 1
ATOM 3981 O O . LEU F 1 84 ? -43.003 7.723 -9.440 1.00 81.50 270 LEU F O 1
#

Radius of gyration: 28.83 Å; Cα contacts (8 Å, |Δi|>4): 822; chains: 6; bounding box: 65×70×79 Å

InterPro domains:
  IPR002524 Cation efflux [TIGR01297] (15-282)
  IPR027469 Cation efflux transmembrane domain superfamily [G3DSA:1.20.1510.10] (13-205)
  IPR027469 Cation efflux transmembrane domain superfamily [SSF161111] (10-208)
  IPR027470 Cation efflux protein, cytoplasmic domain [PF16916] (212-280)
  IPR036837 Cation efflux protein, cytoplasmic domain superfamily [G3DSA:3.30.70.1350] (206-291)
  IPR036837 Cation efflux protein, cytoplasmic domain superfamily [SSF160240] (210-277)
  IPR050291 Cation-efflux pump FieF-like [PTHR43840] (13-285)
  IPR058533 Cation efflux protein, transmembrane domain [PF01545] (16-207)

Foldseek 3Di:
DVVVVLVVVLQVVLVVDVQFPHWPDWDWDDDDQEIEIETETEGAPPDDPVVVVVVQVVSVVSSPVSDVTHYDYHYHYDHDDDDD/DVVVLVVVLQVVQVVDVQFPHWPDWDWDDDPQEIEIETETEGAPPDDPVSVVVVQVVSVVSSPVRDVTHYDYHYDYDHDDDDD/DQVVLVVQLLVVLVVPVQFPHWPDWDWDDDDQEIEIETETEGAPPDDPVSVVVVQVVSVVSSVVRDVGHYDYHYHYDYDDDDD/DVLVVQLLVVLVVPVQFPHWPDWDWDDDPQEIEIETETEGAPPDDPVSVVVVQVVSVVSSPVRDVTHYDYHYHYDYDDDDD/DVLVVVLLVVQPVDVQFPHWPDWDWDQDVHEIEIETETEGAPPDDPVSVVVVQVVSVVSSPVRDVDHYDYHYHYDYDDDDD/DVLVVVLQVVQVVDVQFPHWPDWDWDCDPQEIEIETETEGAPPDDPVSVVVVQVVSVVSSPVSDVTHYDYHYHYDYDDDDD

Solvent-accessible surface area: 28633 Å² total; per-residue (Å²): 123,82,51,109,68,3,41,108,6,0,27,50,2,1,88,76,11,17,9,13,50,73,38,87,63,24,77,16,100,102,116,69,108,22,1,40,1,62,0,13,0,38,4,37,71,110,51,85,128,69,30,5,95,88,1,62,72,39,0,29,21,8,0,31,22,3,3,128,75,68,5,65,28,111,12,114,42,66,62,24,55,123,76,117,132,58,116,76,12,37,108,6,0,22,45,2,1,103,73,12,18,10,13,50,88,39,88,64,25,77,14,109,99,115,67,108,20,1,44,2,58,0,13,0,36,3,35,67,107,50,86,120,62,31,6,105,80,1,84,140,39,0,48,23,8,0,32,22,4,3,129,79,64,4,64,32,119,13,116,43,67,62,24,148,138,170,232,141,42,139,90,30,53,107,36,0,25,68,55,0,103,158,17,134,29,15,49,82,38,93,63,24,73,22,88,100,99,68,156,26,0,48,1,59,0,17,0,71,4,47,37,47,45,35,49,6,23,5,21,63,0,73,55,63,0,52,104,25,0,89,145,48,3,134,67,146,10,62,28,115,12,118,45,65,69,23,181,53,151,131,116,125,55,52,103,34,0,24,64,54,0,106,157,17,137,30,14,48,82,38,66,64,24,76,21,108,99,109,69,128,22,3,36,1,63,0,13,0,56,0,47,28,47,25,35,69,6,24,5,21,61,0,59,57,62,0,52,108,25,0,92,148,49,4,126,73,136,9,68,29,110,12,87,3,17,14,21,151,51,151,132,154,136,49,38,112,35,0,27,89,57,0,104,170,19,136,27,11,51,49,34,88,64,26,79,25,114,111,106,76,144,33,13,49,2,59,0,15,0,69,4,49,69,123,51,83,130,104,35,6,104,108,0,63,148,60,0,46,102,17,0,112,137,48,3,132,99,150,11,66,24,115,8,115,42,65,63,20,56,82,88,77,165,132,81,31,103,36,0,23,79,52,0,96,168,18,138,40,12,51,78,36,66,64,23,75,36,116,116,116,67,144,33,22,32,2,61,0,13,0,44,0,48,58,119,37,86,129,105,52,5,98,154,3,53,124,53,0,49,105,11,0,104,109,38,5,131,65,147,9,65,24,108,8,88,7,5,39,21,160,130,164,215